Protein AF-A0A4U5NT52-F1 (afdb_monomer)

pLDDT: mean 72.64, std 22.46, range [19.77, 98.62]

Secondary structure (DSSP, 8-state):
----------------------S------------SSS-----SS---------SS-----------SS--EEEEEEEHHHHHHHHHHHHTTTEEEEEEEEEE--SSSS--EEEEEEEEE-S-S---EEEEEEE-HHHHHHHHHHHHHTT-EEEEEEEEEETTEEEEEEEEE----S---EEEEEEEHHHHHHHHHHHHHTTEEEEEEEEEE-TTS-EEEEEEEEE-SS--EEEEEES-HHHHHHHHHSS-TTSSGGGEEEEEEEEE--SSS--EEEEEEEEPPP--TTS---EE----GGGGGGHHHHHHHHHHHHHHTT-SEEEEEEE-TTT--EEEEEEEEEEEGGGTEEP-TTPBP--GGGHHHHHHHHHHHHHHTTSS--TT-BSSSTT-TTTTTTTTS---GGGGG-BHHHHHSS-BSS----HHHHHHHHHS-HHHHHHHHHHH---SS-TTTB----HHHHHHHHHHHHHHHTS-HHHHHIIIIIGGGT-------SSGGG--TTB------S-------

Sequence (528 aa):
MSSTRLSHFFSAACLLLLVTFLGSAAASWQIQHVASGGITAISPESHYAIPFPSAYHDESQFLVWRNNEDTVITVDLYRNDLYADIQKREYSGYLVKSVCAYRSLLGTNSETRYLVNYKRYSDRGKRQIVLVDLSLDELRTKSTEMTNRRIEPVDICVSAKTGEIQFSAVWHMSNDFLYHFIIELNTFDRIMQNDRRYGTENYYPDVLQMFLSSNETIMALAIWRKGFGEKYHVRYGTSLKQIEDNLTQVQILGDRSRFHVHRASAVNPRYGDRFYVIVWKDTPFTWANRDIPGFFNLPGKFQSSMPFVQREIEEVMRQEDIPSFQITVFNSSSFNPITTGVFGYANVAERYLASTNSIYRIASISKVITAMCIVRLLSNGRLQSFDQRVFGSGGILQYEYANVNMHPLLYEITVEHLLEHTSGGWGNVERLEEERREASPSDFLKFAIGRYRPVSWPGQQFYYSNIGYMILGKVIERLGGMNYELFAQREVLIPLGIYAKIGKQRKYDALWDEVRTFLSHNAICKTL

Nearest PDB structures (foldseek):
  7tpu-assembly1_A  TM=4.743E-01  e=1.233E-11  Fusarium vanettenii
  6kjq-assembly1_A  TM=7.731E-01  e=7.238E-07  Jeotgalibacillus marinus
  6kjt-assembly1_D  TM=7.814E-01  e=2.320E-06  Jeotgalibacillus marinus
  6kjr-assembly1_A  TM=7.643E-01  e=2.452E-06  Jeotgalibacillus marinus

InterPro domains:
  IPR001466 Beta-lactamase-related [PF00144] (310-498)
  IPR012338 Beta-lactamase/transpeptidase-like [G3DSA:3.40.710.10] (309-509)
  IPR012338 Beta-lactamase/transpeptidase-like [SSF56601] (309-498)
  IPR050491 Beta-lactamase AmpC-like [PTHR46825] (132-521)

Organism: Steinernema carpocapsae (NCBI:txid34508)

Mean predicted aligned error: 16.88 Å

Structure (mmCIF, N/CA/C/O backbone):
data_AF-A0A4U5NT52-F1
#
_entry.id   AF-A0A4U5NT52-F1
#
loop_
_atom_site.group_PDB
_atom_site.id
_atom_site.type_symbol
_atom_site.label_atom_id
_atom_site.label_alt_id
_atom_site.label_comp_id
_atom_site.label_asym_id
_atom_site.label_entity_id
_atom_site.label_seq_id
_atom_site.pdbx_PDB_ins_code
_atom_site.Cartn_x
_atom_site.Cartn_y
_atom_site.Cartn_z
_atom_site.occupancy
_atom_site.B_iso_or_equiv
_atom_site.auth_seq_id
_atom_site.auth_comp_id
_atom_site.auth_asym_id
_atom_site.auth_atom_id
_atom_site.pdbx_PDB_model_num
ATOM 1 N N . MET A 1 1 ? 53.038 -41.957 21.629 1.00 30.09 1 MET A N 1
ATOM 2 C CA . MET A 1 1 ? 53.746 -42.759 20.605 1.00 30.09 1 MET A CA 1
ATOM 3 C C . MET A 1 1 ? 52.859 -42.796 19.362 1.00 30.09 1 MET A C 1
ATOM 5 O O . MET A 1 1 ? 51.680 -43.036 19.554 1.00 30.09 1 MET A O 1
ATOM 9 N N . SER A 1 2 ? 53.224 -42.418 18.129 1.00 22.61 2 SER A N 1
ATOM 10 C CA . SER A 1 2 ? 54.501 -42.364 17.376 1.00 22.61 2 SER A CA 1
ATOM 11 C C . SER A 1 2 ? 54.747 -43.552 16.425 1.00 22.61 2 SER A C 1
ATOM 13 O O . SER A 1 2 ? 55.480 -44.478 16.760 1.00 22.61 2 SER A O 1
ATOM 15 N N . SER A 1 3 ? 54.184 -43.493 15.216 1.00 22.48 3 SER A N 1
ATOM 16 C CA . SER A 1 3 ? 54.881 -43.678 13.918 1.00 22.48 3 SER A CA 1
ATOM 17 C C . SER A 1 3 ? 53.844 -43.565 12.785 1.00 22.48 3 SER A C 1
ATOM 19 O O . SER A 1 3 ? 52.705 -43.964 12.989 1.00 22.48 3 SER A O 1
ATOM 21 N N . THR A 1 4 ? 54.025 -42.900 11.637 1.00 23.98 4 THR A N 1
ATOM 22 C CA . THR A 1 4 ? 55.160 -42.624 10.721 1.00 23.98 4 THR A CA 1
ATOM 23 C C . THR A 1 4 ? 55.587 -43.774 9.800 1.00 23.98 4 THR A C 1
ATOM 25 O O . THR A 1 4 ? 56.450 -44.579 10.137 1.00 23.98 4 THR A O 1
ATOM 28 N N . ARG A 1 5 ? 55.062 -43.737 8.564 1.00 23.58 5 ARG A N 1
ATOM 29 C CA . ARG A 1 5 ? 55.795 -43.738 7.273 1.00 23.58 5 ARG A CA 1
ATOM 30 C C . ARG A 1 5 ? 54.811 -43.268 6.172 1.00 23.58 5 ARG A C 1
ATOM 32 O O . ARG A 1 5 ? 53.629 -43.552 6.309 1.00 23.58 5 ARG A O 1
ATOM 39 N N . LEU A 1 6 ? 55.117 -42.397 5.198 1.00 22.94 6 LEU A N 1
ATOM 40 C CA . LEU A 1 6 ? 56.305 -42.177 4.339 1.00 22.94 6 LEU A CA 1
ATOM 41 C C . LEU A 1 6 ? 56.462 -43.288 3.266 1.00 22.94 6 LEU A C 1
ATOM 43 O O . LEU A 1 6 ? 56.399 -44.457 3.625 1.00 22.94 6 LEU A O 1
ATOM 47 N N . SER A 1 7 ? 56.684 -42.998 1.971 1.00 23.61 7 SER A N 1
ATOM 48 C CA . SER A 1 7 ? 56.882 -41.685 1.303 1.00 23.61 7 SER A CA 1
ATOM 49 C C . SER A 1 7 ? 57.022 -41.768 -0.243 1.00 23.61 7 SER A C 1
ATOM 51 O O . SER A 1 7 ? 57.099 -42.862 -0.789 1.00 23.61 7 SER A O 1
ATOM 53 N N . HIS A 1 8 ? 57.185 -40.586 -0.882 1.00 24.11 8 HIS A N 1
ATOM 54 C CA . HIS A 1 8 ? 57.876 -40.309 -2.172 1.00 24.11 8 HIS A CA 1
ATOM 55 C C . HIS A 1 8 ? 57.129 -40.616 -3.487 1.00 24.11 8 HIS A C 1
ATOM 57 O O . HIS A 1 8 ? 56.301 -41.515 -3.524 1.00 24.11 8 HIS A O 1
ATOM 63 N N . PHE A 1 9 ? 57.363 -39.925 -4.620 1.00 22.81 9 PHE A N 1
ATOM 64 C CA . PHE A 1 9 ? 58.083 -38.670 -5.005 1.00 22.81 9 PHE A CA 1
ATOM 65 C C . PHE A 1 9 ? 57.483 -38.213 -6.373 1.00 22.81 9 PHE A C 1
ATOM 67 O O . PHE A 1 9 ? 56.740 -38.996 -6.956 1.00 22.81 9 PHE A O 1
ATOM 74 N N . PHE A 1 10 ? 57.692 -37.052 -7.017 1.00 22.69 10 PHE A N 1
ATOM 75 C CA . PHE A 1 10 ? 58.427 -35.758 -6.893 1.00 22.69 10 PHE A CA 1
ATOM 76 C C . PHE A 1 10 ? 57.504 -34.696 -7.600 1.00 22.69 10 PHE A C 1
ATOM 78 O O . PHE A 1 10 ? 56.428 -35.083 -8.043 1.00 22.69 10 PHE A O 1
ATOM 85 N N . SER A 1 11 ? 57.713 -33.383 -7.800 1.00 21.98 11 SER A N 1
ATOM 86 C CA . SER A 1 11 ? 58.748 -32.328 -7.625 1.00 21.98 11 SER A CA 1
ATOM 87 C C . SER A 1 11 ? 57.968 -31.001 -7.351 1.00 21.98 11 SER A C 1
ATOM 89 O O . SER A 1 11 ? 56.777 -30.959 -7.642 1.00 21.98 11 SER A O 1
ATOM 91 N N . ALA A 1 12 ? 58.413 -29.924 -6.683 1.00 21.41 12 ALA A N 1
ATOM 92 C CA . ALA A 1 12 ? 59.555 -29.000 -6.860 1.00 21.41 12 ALA A CA 1
ATOM 93 C C . ALA A 1 12 ? 59.609 -28.296 -8.244 1.00 21.41 12 ALA A C 1
ATOM 95 O O . ALA A 1 12 ? 59.611 -28.985 -9.260 1.00 21.41 12 ALA A O 1
ATOM 96 N N . ALA A 1 13 ? 59.684 -26.959 -8.369 1.00 22.20 13 ALA A N 1
ATOM 97 C CA . ALA A 1 13 ? 59.876 -25.867 -7.385 1.00 22.20 13 ALA A CA 1
ATOM 98 C C . ALA A 1 13 ? 59.129 -24.568 -7.852 1.00 22.20 13 ALA A C 1
ATOM 100 O O . ALA A 1 13 ? 58.525 -24.598 -8.916 1.00 22.20 13 ALA A O 1
ATOM 101 N N . CYS A 1 14 ? 59.085 -23.414 -7.161 1.00 20.09 14 CYS A N 1
ATOM 102 C CA . CYS A 1 14 ? 59.887 -22.925 -6.031 1.00 20.09 14 CYS A CA 1
ATOM 103 C C . CYS A 1 14 ? 59.162 -21.873 -5.144 1.00 20.09 14 CYS A C 1
ATOM 105 O O . CYS A 1 14 ? 58.196 -21.243 -5.558 1.00 20.09 14 CYS A O 1
ATOM 107 N N . LEU A 1 15 ? 59.719 -21.711 -3.937 1.00 21.39 15 LEU A N 1
ATOM 108 C CA . LEU A 1 15 ? 59.756 -20.582 -2.980 1.00 21.39 15 LEU A CA 1
ATOM 109 C C . LEU A 1 15 ? 59.501 -19.169 -3.575 1.00 21.39 15 LEU A C 1
ATOM 111 O O . LEU A 1 15 ? 59.875 -18.932 -4.718 1.00 21.39 15 LEU A O 1
ATOM 115 N N . LEU A 1 16 ? 59.001 -18.139 -2.867 1.00 21.47 16 LEU A N 1
ATOM 116 C CA . LEU A 1 16 ? 58.633 -17.871 -1.445 1.00 21.47 16 LEU A CA 1
ATOM 117 C C . LEU A 1 16 ? 57.553 -16.726 -1.448 1.00 21.47 16 LEU A C 1
ATOM 119 O O . LEU A 1 16 ? 57.039 -16.439 -2.522 1.00 21.47 16 LEU A O 1
ATOM 123 N N . LEU A 1 17 ? 57.093 -16.008 -0.402 1.00 21.12 17 LEU A N 1
ATOM 124 C CA . LEU A 1 17 ? 57.446 -15.763 1.019 1.00 21.12 17 LEU A CA 1
ATOM 125 C C . LEU A 1 17 ? 56.148 -15.386 1.810 1.00 21.12 17 LEU A C 1
ATOM 127 O O . LEU A 1 17 ? 55.052 -15.478 1.266 1.00 21.12 17 LEU A O 1
ATOM 131 N N . LEU A 1 18 ? 56.252 -14.915 3.064 1.00 22.88 18 LEU A N 1
ATOM 132 C CA . LEU A 1 18 ? 55.194 -14.183 3.796 1.00 22.88 18 LEU A CA 1
ATOM 133 C C . LEU A 1 18 ? 55.604 -12.720 4.035 1.00 22.88 18 LEU A C 1
ATOM 135 O O . LEU A 1 18 ? 56.785 -12.475 4.261 1.00 22.88 18 LEU A O 1
ATOM 139 N N . VAL A 1 19 ? 54.632 -11.799 4.156 1.00 22.05 19 VAL A N 1
ATOM 140 C CA . VAL A 1 19 ? 54.673 -10.671 5.120 1.00 22.05 19 VAL A CA 1
ATOM 141 C C . VAL A 1 19 ? 53.263 -10.070 5.354 1.00 22.05 19 VAL A C 1
ATOM 143 O O . VAL A 1 19 ? 52.539 -9.792 4.409 1.00 22.05 19 VAL A O 1
ATOM 146 N N . THR A 1 20 ? 52.905 -9.922 6.639 1.00 22.67 20 THR A N 1
ATOM 147 C CA . THR A 1 20 ? 51.836 -9.107 7.287 1.00 22.67 20 THR A CA 1
ATOM 148 C C . THR A 1 20 ? 50.406 -8.980 6.721 1.00 22.67 20 THR A C 1
ATOM 150 O O . THR A 1 20 ? 50.170 -8.447 5.643 1.00 22.67 20 THR A O 1
ATOM 153 N N . PHE A 1 21 ? 49.430 -9.238 7.606 1.00 25.86 21 PHE A N 1
ATOM 154 C CA . PHE A 1 21 ? 48.129 -8.545 7.643 1.00 25.86 21 PHE A CA 1
ATOM 155 C C . PHE A 1 21 ? 48.306 -7.015 7.727 1.00 25.86 21 PHE A C 1
ATOM 157 O O . PHE A 1 21 ? 49.053 -6.567 8.595 1.00 25.86 21 PHE A O 1
ATOM 164 N N . LEU A 1 22 ? 47.534 -6.245 6.945 1.00 22.00 22 LEU A N 1
ATOM 165 C CA . LEU A 1 22 ? 46.765 -5.044 7.352 1.00 22.00 22 LEU A CA 1
ATOM 166 C C . LEU A 1 22 ? 46.200 -4.315 6.116 1.00 22.00 22 LEU A C 1
ATOM 168 O O . LEU A 1 22 ? 46.894 -4.171 5.117 1.00 22.00 22 LEU A O 1
ATOM 172 N N . GLY A 1 23 ? 44.976 -3.781 6.223 1.00 21.92 23 GLY A N 1
ATOM 173 C CA . GLY A 1 23 ? 44.403 -2.841 5.245 1.00 21.92 23 GLY A CA 1
ATOM 174 C C . GLY A 1 23 ? 43.226 -3.378 4.419 1.00 21.92 23 GLY A C 1
ATOM 175 O O . GLY A 1 23 ? 43.377 -4.307 3.640 1.00 21.92 23 GLY A O 1
ATOM 176 N N . SER A 1 24 ? 42.064 -2.739 4.603 1.00 23.73 24 SER A N 1
ATOM 177 C CA . SER A 1 24 ? 40.899 -2.645 3.696 1.00 23.73 24 SER A CA 1
ATOM 178 C C . SER A 1 24 ? 40.635 -3.762 2.669 1.00 23.73 24 SER A C 1
ATOM 180 O O . SER A 1 24 ? 41.343 -3.885 1.669 1.00 23.73 24 SER A O 1
ATOM 182 N N . ALA A 1 25 ? 39.468 -4.406 2.786 1.00 24.59 25 ALA A N 1
ATOM 183 C CA . ALA A 1 25 ? 38.826 -5.123 1.682 1.00 24.59 25 ALA A CA 1
ATOM 184 C C . ALA A 1 25 ? 38.327 -4.137 0.601 1.00 24.59 25 ALA A C 1
ATOM 186 O O . ALA A 1 25 ? 37.137 -3.844 0.489 1.00 24.59 25 ALA A O 1
ATOM 187 N N . ALA A 1 26 ? 39.256 -3.584 -0.179 1.00 21.80 26 ALA A N 1
ATOM 188 C CA . ALA A 1 26 ? 38.946 -2.767 -1.341 1.00 21.80 26 ALA A CA 1
ATOM 189 C C . ALA A 1 26 ? 38.448 -3.674 -2.475 1.00 21.80 26 ALA A C 1
ATOM 191 O O . ALA A 1 26 ? 39.246 -4.291 -3.180 1.00 21.80 26 ALA A O 1
ATOM 192 N N . ALA A 1 27 ? 37.127 -3.751 -2.657 1.00 23.14 27 ALA A N 1
ATOM 193 C CA . ALA A 1 27 ? 36.548 -4.317 -3.870 1.00 23.14 27 ALA A CA 1
ATOM 194 C C . ALA A 1 27 ? 37.068 -3.514 -5.076 1.00 23.14 27 ALA A C 1
ATOM 196 O O . ALA A 1 27 ? 36.793 -2.320 -5.207 1.00 23.14 27 ALA A O 1
ATOM 197 N N . SER A 1 28 ? 37.880 -4.148 -5.919 1.00 21.06 28 SER A N 1
ATOM 198 C CA . SER A 1 28 ? 38.572 -3.501 -7.031 1.00 21.06 28 SER A CA 1
ATOM 199 C C . SER A 1 28 ? 37.629 -3.301 -8.218 1.00 21.06 28 SER A C 1
ATOM 201 O O . SER A 1 28 ? 37.522 -4.145 -9.106 1.00 21.06 28 SER A O 1
ATOM 203 N N . TRP A 1 29 ? 36.950 -2.152 -8.239 1.00 26.14 29 TRP A N 1
ATOM 204 C CA . TRP A 1 29 ? 36.088 -1.712 -9.339 1.00 26.14 29 TRP A CA 1
ATOM 205 C C . TRP A 1 29 ? 36.889 -1.533 -10.641 1.00 26.14 29 TRP A C 1
ATOM 207 O O . TRP A 1 29 ? 37.386 -0.449 -10.938 1.00 26.14 29 TRP A O 1
ATOM 217 N N . GLN A 1 30 ? 37.013 -2.598 -11.435 1.00 19.77 30 GLN A N 1
ATOM 218 C CA . GLN A 1 30 ? 37.505 -2.514 -12.808 1.00 19.77 30 GLN A CA 1
ATOM 219 C C . GLN A 1 30 ? 36.340 -2.328 -13.780 1.00 19.77 30 GLN A C 1
ATOM 221 O O . GLN A 1 30 ? 35.692 -3.291 -14.188 1.00 19.77 30 GLN A O 1
ATOM 226 N N . ILE A 1 31 ? 36.141 -1.088 -14.230 1.00 23.83 31 ILE A N 1
ATOM 227 C CA . ILE A 1 31 ? 35.516 -0.840 -15.531 1.00 23.83 31 ILE A CA 1
ATOM 228 C C . ILE A 1 31 ? 36.528 -1.310 -16.584 1.00 23.83 31 ILE A C 1
ATOM 230 O O . ILE A 1 31 ? 37.488 -0.603 -16.890 1.00 23.83 31 ILE A O 1
ATOM 234 N N . GLN A 1 32 ? 36.364 -2.531 -17.094 1.00 20.30 32 GLN A N 1
ATOM 235 C CA . GLN A 1 32 ? 37.197 -3.017 -18.194 1.00 20.30 32 GLN A CA 1
ATOM 236 C C . GLN A 1 32 ? 36.861 -2.260 -19.488 1.00 20.30 32 GLN A C 1
ATOM 238 O O . GLN A 1 32 ? 35.715 -1.880 -19.729 1.00 20.30 32 GLN A O 1
ATOM 243 N N . HIS A 1 33 ? 37.883 -2.003 -20.308 1.00 20.52 33 HIS A N 1
ATOM 244 C CA . HIS A 1 33 ? 37.761 -1.215 -21.534 1.00 20.52 33 HIS A CA 1
ATOM 245 C C . HIS A 1 33 ? 36.780 -1.854 -22.532 1.00 20.52 33 HIS A C 1
ATOM 247 O O . HIS A 1 33 ? 37.092 -2.879 -23.133 1.00 20.52 33 HIS A O 1
ATOM 253 N N . VAL A 1 34 ? 35.655 -1.185 -22.803 1.00 24.33 34 VAL A N 1
ATOM 254 C CA . VAL A 1 34 ? 34.822 -1.471 -23.982 1.00 24.33 34 VAL A CA 1
ATOM 255 C C . VAL A 1 34 ? 35.356 -0.658 -25.161 1.00 24.33 34 VAL A C 1
ATOM 257 O O . VAL A 1 34 ? 35.032 0.520 -25.332 1.00 24.33 34 VAL A O 1
ATOM 260 N N . ALA A 1 35 ? 36.218 -1.277 -25.964 1.00 20.75 35 ALA A N 1
ATOM 261 C CA . ALA A 1 35 ? 36.706 -0.689 -27.205 1.00 20.75 35 ALA A CA 1
ATOM 262 C C . ALA A 1 35 ? 35.672 -0.860 -28.335 1.00 20.75 35 ALA A C 1
ATOM 264 O O . ALA A 1 35 ? 35.227 -1.963 -28.619 1.00 20.75 35 ALA A O 1
ATOM 265 N N . SER A 1 36 ? 35.325 0.244 -29.005 1.00 24.58 36 SER A N 1
ATOM 266 C CA . SER A 1 36 ? 34.826 0.271 -30.394 1.00 24.58 36 SER A CA 1
ATOM 267 C C . SER A 1 36 ? 33.714 -0.712 -30.834 1.00 24.58 36 SER A C 1
ATOM 269 O O . SER A 1 36 ? 33.780 -1.228 -31.944 1.00 24.58 36 SER A O 1
ATOM 271 N N . GLY A 1 37 ? 32.630 -0.861 -30.064 1.00 28.53 37 GLY A N 1
ATOM 272 C CA . GLY A 1 37 ? 31.359 -1.419 -30.567 1.00 28.53 37 GLY A CA 1
ATOM 273 C C . GLY A 1 37 ? 30.789 -2.554 -29.716 1.00 28.53 37 GLY A C 1
ATOM 274 O O . GLY A 1 37 ? 31.538 -3.320 -29.130 1.00 28.53 37 GLY A O 1
ATOM 275 N N . GLY A 1 38 ? 29.455 -2.641 -29.647 1.00 29.28 38 GLY A N 1
ATOM 276 C CA . GLY A 1 38 ? 28.742 -3.620 -28.816 1.00 29.28 38 GLY A CA 1
ATOM 277 C C . GLY A 1 38 ? 28.724 -3.295 -27.310 1.00 29.28 38 GLY A C 1
ATOM 278 O O . GLY A 1 38 ? 29.739 -2.944 -26.732 1.00 29.28 38 GLY A O 1
ATOM 279 N N . ILE A 1 39 ? 27.539 -3.423 -26.695 1.00 34.41 39 ILE A N 1
ATOM 280 C CA . ILE A 1 39 ? 27.258 -3.544 -25.241 1.00 34.41 39 ILE A CA 1
ATOM 281 C C . ILE A 1 39 ? 27.946 -2.522 -24.298 1.00 34.41 39 ILE A C 1
ATOM 283 O O . ILE A 1 39 ? 29.139 -2.571 -24.034 1.00 34.41 39 ILE A O 1
ATOM 287 N N . THR A 1 40 ? 27.156 -1.645 -23.661 1.00 30.23 40 THR A N 1
ATOM 288 C CA . THR A 1 40 ? 27.652 -0.626 -22.698 1.00 30.23 40 THR A CA 1
ATOM 289 C C . THR A 1 40 ? 26.929 -0.623 -21.340 1.00 30.23 40 THR A C 1
ATOM 291 O O . THR A 1 40 ? 26.901 0.393 -20.650 1.00 30.23 40 THR A O 1
ATOM 294 N N . ALA A 1 41 ? 26.355 -1.759 -20.924 1.00 31.75 41 ALA A N 1
ATOM 295 C CA . ALA A 1 41 ? 25.690 -1.899 -19.626 1.00 31.75 41 ALA A CA 1
ATOM 296 C C . ALA A 1 41 ? 25.904 -3.292 -19.008 1.00 31.75 41 ALA A C 1
ATOM 298 O O . ALA A 1 41 ? 25.519 -4.296 -19.601 1.00 31.75 41 ALA A O 1
ATOM 299 N N . ILE A 1 42 ? 26.474 -3.331 -17.800 1.00 31.17 42 ILE A N 1
ATOM 300 C CA . ILE A 1 42 ? 26.516 -4.488 -16.891 1.00 31.17 42 ILE A CA 1
ATOM 301 C C . ILE A 1 42 ? 26.301 -3.944 -15.472 1.00 31.17 42 ILE A C 1
ATOM 303 O O . ILE A 1 42 ? 26.880 -2.916 -15.119 1.00 31.17 42 ILE A O 1
ATOM 307 N N . SER A 1 43 ? 25.531 -4.637 -14.630 1.00 32.78 43 SER A N 1
ATOM 308 C CA . SER A 1 43 ? 25.686 -4.523 -13.175 1.00 32.78 43 SER A CA 1
ATOM 309 C C . SER A 1 43 ? 25.528 -5.891 -12.498 1.00 32.78 43 SER A C 1
ATOM 311 O O . SER A 1 43 ? 24.903 -6.775 -13.088 1.00 32.78 43 SER A O 1
ATOM 313 N N . PRO A 1 44 ? 26.066 -6.090 -11.277 1.00 31.12 44 PRO A N 1
ATOM 314 C CA . PRO A 1 44 ? 26.038 -7.393 -10.600 1.00 31.12 44 PRO A CA 1
ATOM 315 C C . PRO A 1 44 ? 24.630 -7.927 -10.282 1.00 31.12 44 PRO A C 1
ATOM 317 O O . PRO A 1 44 ? 24.454 -9.137 -10.153 1.00 31.12 44 PRO A O 1
ATOM 320 N N . GLU A 1 45 ? 23.644 -7.031 -10.165 1.00 33.62 45 GLU A N 1
ATOM 321 C CA . GLU A 1 45 ? 22.246 -7.346 -9.823 1.00 33.62 45 GLU A CA 1
ATOM 322 C C . GLU A 1 45 ? 21.306 -7.228 -11.045 1.00 33.62 45 GLU A C 1
ATOM 324 O O . GLU A 1 45 ? 20.268 -7.888 -11.124 1.00 33.62 45 GLU A O 1
ATOM 329 N N . SER A 1 46 ? 21.674 -6.443 -12.067 1.00 36.78 46 SER A N 1
ATOM 330 C CA . SER A 1 46 ? 20.875 -6.290 -13.291 1.00 36.78 46 SER A CA 1
ATOM 331 C C . SER A 1 46 ? 21.219 -7.357 -14.342 1.00 36.78 46 SER A C 1
ATOM 333 O O . SER A 1 46 ? 21.830 -7.082 -15.369 1.00 36.78 46 SER A O 1
ATOM 335 N N . HIS A 1 47 ? 20.786 -8.601 -14.093 1.00 39.75 47 HIS A N 1
ATOM 336 C CA . HIS A 1 47 ? 21.033 -9.786 -14.938 1.00 39.75 47 HIS A CA 1
ATOM 337 C C . HIS A 1 47 ? 20.493 -9.676 -16.390 1.00 39.75 47 HIS A C 1
ATOM 339 O O . HIS A 1 47 ? 19.469 -10.288 -16.711 1.00 39.75 47 HIS A O 1
ATOM 345 N N . TYR A 1 48 ? 21.125 -8.901 -17.270 1.00 36.59 48 TYR A N 1
ATOM 346 C CA . TYR A 1 48 ? 20.708 -8.721 -18.663 1.00 36.59 48 TYR A CA 1
ATOM 347 C C . TYR A 1 48 ? 21.915 -8.648 -19.604 1.00 36.59 48 TYR A C 1
ATOM 349 O O . TYR A 1 48 ? 22.787 -7.800 -19.438 1.00 36.59 48 TYR A O 1
ATOM 357 N N . ALA A 1 49 ? 21.901 -9.465 -20.656 1.00 36.34 49 ALA A N 1
ATOM 358 C CA . ALA A 1 49 ? 22.579 -9.142 -21.907 1.00 36.34 49 ALA A CA 1
ATOM 359 C C . ALA A 1 49 ? 21.540 -8.516 -22.851 1.00 36.34 49 ALA A C 1
ATOM 361 O O . ALA A 1 49 ? 20.499 -9.127 -23.101 1.00 36.34 49 ALA A O 1
ATOM 362 N N . ILE A 1 50 ? 21.808 -7.306 -23.351 1.00 35.84 50 ILE A N 1
ATOM 363 C CA . ILE A 1 50 ? 20.954 -6.600 -24.319 1.00 35.84 50 ILE A CA 1
ATOM 364 C C . ILE A 1 50 ? 21.793 -6.318 -25.576 1.00 35.84 50 ILE A C 1
ATOM 366 O O . ILE A 1 50 ? 22.732 -5.518 -25.500 1.00 35.84 50 ILE A O 1
ATOM 370 N N . PRO A 1 51 ? 21.499 -6.951 -26.727 1.00 35.03 51 PRO A N 1
ATOM 371 C CA . PRO A 1 51 ? 22.163 -6.628 -27.983 1.00 35.03 51 PRO A CA 1
ATOM 372 C C . PRO A 1 51 ? 21.669 -5.269 -28.496 1.00 35.03 51 PRO A C 1
ATOM 374 O O . PRO A 1 51 ? 20.472 -5.067 -28.680 1.00 35.03 51 PRO A O 1
ATOM 377 N N . PHE A 1 52 ? 22.591 -4.337 -28.752 1.00 33.06 52 PHE A N 1
ATOM 378 C CA . PHE A 1 52 ? 22.273 -3.034 -29.346 1.00 33.06 52 PHE A CA 1
ATOM 379 C C . PHE A 1 52 ? 22.601 -3.021 -30.849 1.00 33.06 52 PHE A C 1
ATOM 381 O O . PHE A 1 52 ? 23.671 -3.500 -31.228 1.00 33.06 52 PHE A O 1
ATOM 388 N N . PRO A 1 53 ? 21.742 -2.452 -31.717 1.00 33.44 53 PRO A N 1
ATOM 389 C CA . PRO A 1 53 ? 21.998 -2.393 -33.153 1.00 33.44 53 PRO A CA 1
ATOM 390 C C . PRO A 1 53 ? 23.008 -1.289 -33.514 1.00 33.44 53 PRO A C 1
ATOM 392 O O . PRO A 1 53 ? 22.629 -0.180 -33.889 1.00 33.44 53 PRO A O 1
ATOM 395 N N . SER A 1 54 ? 24.306 -1.595 -33.461 1.00 33.47 54 SER A N 1
ATOM 396 C CA . SER A 1 54 ? 25.330 -0.849 -34.208 1.00 33.47 54 SER A CA 1
ATOM 397 C C . SER A 1 54 ? 25.533 -1.496 -35.579 1.00 33.47 54 SER A C 1
ATOM 399 O O . SER A 1 54 ? 25.879 -2.668 -35.661 1.00 33.47 54 SER A O 1
ATOM 401 N N . ALA A 1 55 ? 25.325 -0.741 -36.661 1.00 36.19 55 ALA A N 1
ATOM 402 C CA . ALA A 1 55 ? 25.299 -1.278 -38.028 1.00 36.19 55 ALA A CA 1
ATOM 403 C C . ALA A 1 55 ? 26.667 -1.722 -38.599 1.00 36.19 55 ALA A C 1
ATOM 405 O O . ALA A 1 55 ? 26.713 -2.205 -39.728 1.00 36.19 55 ALA A O 1
ATOM 406 N N . TYR A 1 56 ? 27.761 -1.542 -37.852 1.00 33.44 56 TYR A N 1
ATOM 407 C CA . TYR A 1 56 ? 29.128 -1.880 -38.251 1.00 33.44 56 TYR A CA 1
ATOM 408 C C . TYR A 1 56 ? 29.951 -2.376 -37.052 1.00 33.44 56 TYR A C 1
ATOM 410 O O . TYR A 1 56 ? 29.747 -1.906 -35.930 1.00 33.44 56 TYR A O 1
ATOM 418 N N . HIS A 1 57 ? 30.931 -3.234 -37.359 1.00 30.27 57 HIS A N 1
ATOM 419 C CA . HIS A 1 57 ? 31.903 -3.900 -36.474 1.00 30.27 57 HIS A CA 1
ATOM 420 C C . HIS A 1 57 ? 31.405 -5.154 -35.731 1.00 30.27 57 HIS A C 1
ATOM 422 O O . HIS A 1 57 ? 30.223 -5.487 -35.768 1.00 30.27 57 HIS A O 1
ATOM 428 N N . ASP A 1 58 ? 32.371 -5.924 -35.226 1.00 33.25 58 ASP A N 1
ATOM 429 C CA . ASP A 1 58 ? 32.422 -7.388 -35.375 1.00 33.25 58 ASP A CA 1
ATOM 430 C C . ASP A 1 58 ? 32.404 -8.158 -34.034 1.00 33.25 58 ASP A C 1
ATOM 432 O O . ASP A 1 58 ? 32.447 -7.554 -32.965 1.00 33.25 58 ASP A O 1
ATOM 436 N N . GLU A 1 59 ? 32.360 -9.492 -34.107 1.00 29.03 59 GLU A N 1
ATOM 437 C CA . GLU A 1 59 ? 32.486 -10.456 -32.994 1.00 29.03 59 GLU A CA 1
ATOM 438 C C . GLU A 1 59 ? 31.547 -10.276 -31.777 1.00 29.03 59 GLU A C 1
ATOM 440 O O . GLU A 1 59 ? 31.944 -9.880 -30.679 1.00 29.03 59 GLU A O 1
ATOM 445 N N . SER A 1 60 ? 30.296 -10.735 -31.901 1.00 29.58 60 SER A N 1
ATOM 446 C CA . SER A 1 60 ? 29.411 -10.937 -30.742 1.00 29.58 60 SER A CA 1
ATOM 447 C C . SER A 1 60 ? 29.723 -12.245 -29.986 1.00 29.58 60 SER A C 1
ATOM 449 O O . SER A 1 60 ? 29.009 -13.241 -30.135 1.00 29.58 60 SER A O 1
ATOM 451 N N . GLN A 1 61 ? 30.777 -12.259 -29.165 1.00 26.83 61 GLN A N 1
ATOM 452 C CA . GLN A 1 61 ? 31.021 -13.347 -28.204 1.00 26.83 61 GLN A CA 1
ATOM 453 C C . GLN A 1 61 ? 30.165 -13.150 -26.934 1.00 26.83 61 GLN A C 1
ATOM 455 O O . GLN A 1 61 ? 30.195 -12.086 -26.318 1.00 26.83 61 GLN A O 1
ATOM 460 N N . PHE A 1 62 ? 29.397 -14.167 -26.522 1.00 33.72 62 PHE A N 1
ATOM 461 C CA . PHE A 1 62 ? 28.454 -14.065 -25.395 1.00 33.72 62 PHE A CA 1
ATOM 462 C C . PHE A 1 62 ? 28.957 -14.779 -24.128 1.00 33.72 62 PHE A C 1
ATOM 464 O O . PHE A 1 62 ? 29.255 -15.973 -24.145 1.00 33.72 62 PHE A O 1
ATOM 471 N N . LEU A 1 63 ? 28.997 -14.054 -23.004 1.00 29.41 63 LEU A N 1
ATOM 472 C CA . LEU A 1 63 ? 29.405 -14.569 -21.691 1.00 29.41 63 LEU A CA 1
ATOM 473 C C . LEU A 1 63 ? 28.227 -15.177 -20.915 1.00 29.41 63 LEU A C 1
ATOM 475 O O . LEU A 1 63 ? 27.230 -14.503 -20.657 1.00 29.41 63 LEU A O 1
ATOM 479 N N . VAL A 1 64 ? 28.385 -16.419 -20.451 1.00 30.00 64 VAL A N 1
ATOM 480 C CA . VAL A 1 64 ? 27.459 -17.058 -19.500 1.00 30.00 64 VAL A CA 1
ATOM 481 C C . VAL A 1 64 ? 27.858 -16.686 -18.072 1.00 30.00 64 VAL A C 1
ATOM 483 O O . VAL A 1 64 ? 28.926 -17.077 -17.605 1.00 30.00 64 VAL A O 1
ATOM 486 N N . TRP A 1 65 ? 26.980 -15.981 -17.357 1.00 35.66 65 TRP A N 1
ATOM 487 C CA . TRP A 1 65 ? 27.176 -15.633 -15.946 1.00 35.66 65 TRP A CA 1
ATOM 488 C C . TRP A 1 65 ? 26.319 -16.496 -15.016 1.00 35.66 65 TRP A C 1
ATOM 490 O O . TRP A 1 65 ? 25.113 -16.638 -15.211 1.00 35.66 65 TRP A O 1
ATOM 500 N N . ARG A 1 66 ? 26.941 -17.013 -13.952 1.00 30.34 66 ARG A N 1
ATOM 501 C CA . ARG A 1 66 ? 26.263 -17.496 -12.741 1.00 30.34 66 ARG A CA 1
ATOM 502 C C . ARG A 1 66 ? 26.511 -16.499 -11.613 1.00 30.34 66 ARG A C 1
ATOM 504 O O . ARG A 1 66 ? 27.642 -16.054 -11.440 1.00 30.34 66 ARG A O 1
ATOM 511 N N . ASN A 1 67 ? 25.483 -16.224 -10.819 1.00 34.84 67 ASN A N 1
ATOM 512 C CA . ASN A 1 67 ? 25.632 -15.712 -9.457 1.00 34.84 67 ASN A CA 1
ATOM 513 C C . ASN A 1 67 ? 24.955 -16.715 -8.501 1.00 34.84 67 ASN A C 1
ATOM 515 O O . ASN A 1 67 ? 24.106 -17.492 -8.936 1.00 34.84 67 ASN A O 1
ATOM 519 N N . ASN A 1 68 ? 25.387 -16.776 -7.242 1.00 37.28 68 ASN A N 1
ATOM 520 C CA . ASN A 1 68 ? 25.426 -18.042 -6.493 1.00 37.28 68 ASN A CA 1
ATOM 521 C C . ASN A 1 68 ? 24.078 -18.663 -6.077 1.00 37.28 68 ASN A C 1
ATOM 523 O O . ASN A 1 68 ? 24.074 -19.827 -5.686 1.00 37.28 68 ASN A O 1
ATOM 527 N N . GLU A 1 69 ? 22.954 -17.952 -6.196 1.00 42.34 69 GLU A N 1
ATOM 528 C CA . GLU A 1 69 ? 21.625 -18.471 -5.818 1.00 42.34 69 GLU A CA 1
ATOM 529 C C . GLU A 1 69 ? 20.596 -18.428 -6.967 1.00 42.34 69 GLU A C 1
ATOM 531 O O . GLU A 1 69 ? 19.642 -19.206 -6.974 1.00 42.34 69 GLU A O 1
ATOM 536 N N . ASP A 1 70 ? 20.821 -17.606 -8.000 1.00 49.31 70 ASP A N 1
ATOM 537 C CA . ASP A 1 70 ? 19.885 -17.395 -9.111 1.00 49.31 70 ASP A CA 1
ATOM 538 C C . ASP A 1 70 ? 20.388 -18.046 -10.412 1.00 49.31 70 ASP A C 1
ATOM 540 O O . ASP A 1 70 ? 21.299 -17.554 -11.085 1.00 49.31 70 ASP A O 1
ATOM 544 N N . THR A 1 71 ? 19.773 -19.166 -10.810 1.00 57.69 71 THR A N 1
ATOM 545 C CA . THR A 1 71 ? 20.081 -19.812 -12.099 1.00 57.69 71 THR A CA 1
ATOM 546 C C . THR A 1 71 ? 19.334 -19.115 -13.235 1.00 57.69 71 THR A C 1
ATOM 548 O O . THR A 1 71 ? 18.205 -19.479 -13.574 1.00 57.69 71 THR A O 1
ATOM 551 N N . VAL A 1 72 ? 19.992 -18.124 -13.837 1.00 63.56 72 VAL A N 1
ATOM 552 C CA . VAL A 1 72 ? 19.595 -17.553 -15.130 1.00 63.56 72 VAL A CA 1
ATOM 553 C C . VAL A 1 72 ? 20.088 -18.460 -16.263 1.00 63.56 72 VAL A C 1
ATOM 555 O O . VAL A 1 72 ? 21.198 -18.991 -16.199 1.00 63.56 72 VAL A O 1
ATOM 558 N N . ILE A 1 73 ? 19.277 -18.646 -17.307 1.00 71.56 73 ILE A N 1
ATOM 559 C CA . ILE A 1 73 ? 19.687 -19.320 -18.548 1.00 71.56 73 ILE A CA 1
ATOM 560 C C . ILE A 1 73 ? 19.435 -18.383 -19.726 1.00 71.56 73 ILE A C 1
ATOM 562 O O . ILE A 1 73 ? 18.298 -17.973 -19.947 1.00 71.56 73 ILE A O 1
ATOM 566 N N . THR A 1 74 ? 20.475 -18.086 -20.499 1.00 74.81 74 THR A N 1
ATOM 567 C CA . THR A 1 74 ? 20.377 -17.331 -21.755 1.00 74.81 74 THR A CA 1
ATOM 568 C C . THR A 1 74 ? 20.330 -18.296 -22.940 1.00 74.81 74 THR A C 1
ATOM 570 O O . THR A 1 74 ? 21.045 -19.299 -22.951 1.00 74.81 74 THR A O 1
ATOM 573 N N . VAL A 1 75 ? 19.485 -18.008 -23.930 1.00 75.81 75 VAL A N 1
ATOM 574 C CA . VAL A 1 75 ? 19.315 -18.802 -25.156 1.00 75.81 75 VAL A CA 1
ATOM 575 C C . VAL A 1 75 ? 19.168 -17.857 -26.345 1.00 75.81 75 VAL A C 1
ATOM 577 O O . VAL A 1 75 ? 18.522 -16.820 -26.229 1.00 75.81 75 VAL A O 1
ATOM 580 N N . ASP A 1 76 ? 19.746 -18.222 -27.482 1.00 79.88 76 ASP A N 1
ATOM 581 C CA . ASP A 1 76 ? 19.588 -17.532 -28.763 1.00 79.88 76 ASP A CA 1
ATOM 582 C C . ASP A 1 76 ? 18.779 -18.434 -29.712 1.00 79.88 76 ASP A C 1
ATOM 584 O O . ASP A 1 76 ? 19.118 -19.606 -29.896 1.00 79.88 76 ASP A O 1
ATOM 588 N N . LEU A 1 77 ? 17.666 -17.914 -30.238 1.00 81.81 77 LEU A N 1
ATOM 589 C CA . LEU A 1 77 ? 16.612 -18.686 -30.905 1.00 81.81 77 LEU A CA 1
ATOM 590 C C . LEU A 1 77 ? 16.144 -18.024 -32.207 1.00 81.81 77 LEU A C 1
ATOM 592 O O . LEU A 1 77 ? 16.015 -16.800 -32.292 1.00 81.81 77 LEU A O 1
ATOM 596 N N . TYR A 1 78 ? 15.779 -18.839 -33.199 1.00 85.69 78 TYR A N 1
ATOM 597 C CA . TYR A 1 78 ? 14.981 -18.368 -34.332 1.00 85.69 78 TYR A CA 1
ATOM 598 C C . TYR A 1 78 ? 13.522 -18.143 -33.921 1.00 85.69 78 TYR A C 1
ATOM 600 O O . TYR A 1 78 ? 13.022 -18.720 -32.952 1.00 85.69 78 TYR A O 1
ATOM 608 N N . ARG A 1 79 ? 12.796 -17.346 -34.715 1.00 86.62 79 ARG A N 1
ATOM 609 C CA . ARG A 1 79 ? 11.376 -17.039 -34.476 1.00 86.62 79 ARG A CA 1
ATOM 610 C C . ARG A 1 79 ? 10.491 -18.283 -34.333 1.00 86.62 79 ARG A C 1
ATOM 612 O O . ARG A 1 79 ? 9.563 -18.274 -33.528 1.00 86.62 79 ARG A O 1
ATOM 619 N N . ASN A 1 80 ? 10.790 -19.327 -35.104 1.00 89.69 80 ASN A N 1
ATOM 620 C CA . ASN A 1 80 ? 10.009 -20.563 -35.152 1.00 89.69 80 ASN A CA 1
ATOM 621 C C . ASN A 1 80 ? 10.204 -21.423 -33.890 1.00 89.69 80 ASN A C 1
ATOM 623 O O . ASN A 1 80 ? 9.251 -22.038 -33.418 1.00 89.69 80 ASN A O 1
ATOM 627 N N . ASP A 1 81 ? 11.410 -21.418 -33.316 1.00 90.75 81 ASP A N 1
ATOM 628 C CA . ASP A 1 81 ? 11.754 -22.206 -32.124 1.00 90.75 81 ASP A CA 1
ATOM 629 C C . ASP A 1 81 ? 11.355 -21.501 -30.817 1.00 90.75 81 ASP A C 1
ATOM 631 O O . ASP A 1 81 ? 11.127 -22.157 -29.798 1.00 90.75 81 ASP A O 1
ATOM 635 N N . LEU A 1 82 ? 11.249 -20.165 -30.854 1.00 89.75 82 LEU A N 1
ATOM 636 C CA . LEU A 1 82 ? 11.051 -19.286 -29.699 1.00 89.75 82 LEU A CA 1
ATOM 637 C C . LEU A 1 82 ? 9.969 -19.783 -28.728 1.00 89.75 82 LEU A C 1
ATOM 639 O O . LEU A 1 82 ? 10.254 -20.028 -27.558 1.00 89.75 82 LEU A O 1
ATOM 643 N N . TYR A 1 83 ? 8.730 -19.965 -29.196 1.00 94.56 83 TYR A N 1
ATOM 644 C CA . TYR A 1 83 ? 7.634 -20.370 -28.307 1.00 94.56 83 TYR A CA 1
ATOM 645 C C . TYR A 1 83 ? 7.734 -21.830 -27.841 1.00 94.56 83 TYR A C 1
ATOM 647 O O . TYR A 1 83 ? 7.271 -22.141 -26.744 1.00 94.56 83 TYR A O 1
ATOM 655 N N . ALA A 1 84 ? 8.374 -22.712 -28.616 1.00 92.44 84 ALA A N 1
ATOM 656 C CA . ALA A 1 84 ? 8.575 -24.106 -28.226 1.00 92.44 84 ALA A CA 1
ATOM 657 C C . ALA A 1 84 ? 9.603 -24.234 -27.086 1.00 92.44 84 ALA A C 1
ATOM 659 O O . ALA A 1 84 ? 9.373 -24.974 -26.127 1.00 92.44 84 ALA A O 1
ATOM 660 N N . ASP A 1 85 ? 10.706 -23.479 -27.143 1.00 91.06 85 ASP A N 1
ATOM 661 C CA . ASP A 1 85 ? 11.698 -23.431 -26.060 1.00 91.06 85 ASP A CA 1
ATOM 662 C C . ASP A 1 85 ? 11.144 -22.725 -24.806 1.00 91.06 85 ASP A C 1
ATOM 664 O O . ASP A 1 85 ? 11.351 -23.226 -23.697 1.00 91.06 85 ASP A O 1
ATOM 668 N N . ILE A 1 86 ? 10.347 -21.656 -24.970 1.00 91.50 86 ILE A N 1
ATOM 669 C CA . ILE A 1 86 ? 9.627 -21.001 -23.861 1.00 91.50 86 ILE A CA 1
ATOM 670 C C . ILE A 1 86 ? 8.708 -22.001 -23.146 1.00 91.50 86 ILE A C 1
ATOM 672 O O . ILE A 1 86 ? 8.838 -22.194 -21.936 1.00 91.50 86 ILE A O 1
ATOM 676 N N . GLN A 1 87 ? 7.824 -22.688 -23.879 1.00 90.69 87 GLN A N 1
ATOM 677 C CA . GLN A 1 87 ? 6.872 -23.640 -23.297 1.00 90.69 87 GLN A CA 1
ATOM 678 C C . GLN A 1 87 ? 7.589 -24.808 -22.594 1.00 90.69 87 GLN A C 1
ATOM 680 O O . GLN A 1 87 ? 7.239 -25.185 -21.473 1.00 90.69 87 GLN A O 1
ATOM 685 N N . LYS A 1 88 ? 8.641 -25.355 -23.217 1.00 88.44 88 LYS A N 1
ATOM 686 C CA . LYS A 1 88 ? 9.493 -26.420 -22.657 1.00 88.44 88 LYS A CA 1
ATOM 687 C C . LYS A 1 88 ? 10.153 -26.014 -21.330 1.00 88.44 88 LYS A C 1
ATOM 689 O O . LYS A 1 88 ? 10.322 -26.852 -20.437 1.00 88.44 88 LYS A O 1
ATOM 694 N N . ARG A 1 89 ? 10.527 -24.741 -21.186 1.00 87.75 89 ARG A N 1
ATOM 695 C CA . ARG A 1 89 ? 11.148 -24.191 -19.970 1.00 87.75 89 ARG A CA 1
ATOM 696 C C . ARG A 1 89 ? 10.134 -23.829 -18.894 1.00 87.75 89 ARG A C 1
ATOM 698 O O . ARG A 1 89 ? 10.410 -24.097 -17.726 1.00 87.75 89 ARG A O 1
ATOM 705 N N . GLU A 1 90 ? 8.948 -23.364 -19.270 1.00 87.75 90 GLU A N 1
ATOM 706 C CA . GLU A 1 90 ? 7.838 -23.130 -18.337 1.00 87.75 90 GLU A CA 1
ATOM 707 C C . GLU A 1 90 ? 7.424 -24.436 -17.636 1.00 87.75 90 GLU A C 1
ATOM 709 O O . GLU A 1 90 ? 7.375 -24.480 -16.406 1.00 87.75 90 GLU A O 1
ATOM 714 N N . TYR A 1 91 ? 7.323 -25.555 -18.372 1.00 83.69 91 TYR A N 1
ATOM 715 C CA . TYR A 1 91 ? 7.163 -26.900 -17.784 1.00 83.69 91 TYR A CA 1
ATOM 716 C C . TYR A 1 91 ? 8.287 -27.306 -16.809 1.00 83.69 91 TYR A C 1
ATOM 718 O O . TYR A 1 91 ? 8.079 -28.159 -15.946 1.00 83.69 91 TYR A O 1
ATOM 726 N N . SER A 1 92 ? 9.473 -26.703 -16.926 1.00 81.38 92 SER A N 1
ATOM 727 C CA . SER A 1 92 ? 10.635 -26.944 -16.057 1.00 81.38 92 SER A CA 1
ATOM 728 C C . SER A 1 92 ? 10.737 -25.959 -14.875 1.00 81.38 92 SER A C 1
ATOM 730 O O . SER A 1 92 ? 11.704 -26.021 -14.109 1.00 81.38 92 SER A O 1
ATOM 732 N N . GLY A 1 93 ? 9.765 -25.051 -14.709 1.00 82.81 93 GLY A N 1
ATOM 733 C CA . GLY A 1 93 ? 9.752 -24.016 -13.665 1.00 82.81 93 GLY A CA 1
ATOM 734 C C . GLY A 1 93 ? 10.598 -22.776 -13.981 1.00 82.81 93 GLY A C 1
ATOM 735 O O . GLY A 1 93 ? 11.043 -22.090 -13.060 1.00 82.81 93 GLY A O 1
ATOM 736 N N . TYR A 1 94 ? 10.863 -22.507 -15.263 1.00 85.75 94 TYR A N 1
ATOM 737 C CA . TYR A 1 94 ? 11.591 -21.327 -15.737 1.00 85.75 94 TYR A CA 1
ATOM 738 C C . TYR A 1 94 ? 10.665 -20.397 -16.524 1.00 85.75 94 TYR A C 1
ATOM 740 O O . TYR A 1 94 ? 10.075 -20.811 -17.519 1.00 85.75 94 TYR A O 1
ATOM 748 N N . LEU A 1 95 ? 10.599 -19.128 -16.121 1.00 88.38 95 LEU A N 1
ATOM 749 C CA . LEU A 1 95 ? 9.880 -18.080 -16.849 1.00 88.38 95 LEU A CA 1
ATOM 750 C C . LEU A 1 95 ? 10.872 -17.167 -17.575 1.00 88.38 95 LEU A C 1
ATOM 752 O O . LEU A 1 95 ? 12.007 -16.975 -17.126 1.00 88.38 95 LEU A O 1
ATOM 756 N N . VAL A 1 96 ? 10.440 -16.590 -18.692 1.00 88.00 96 VAL A N 1
ATOM 757 C CA . VAL A 1 96 ? 11.166 -15.540 -19.408 1.00 88.00 96 VAL A CA 1
ATOM 758 C C . VAL A 1 96 ? 11.264 -14.308 -18.510 1.00 88.00 96 VAL A C 1
ATOM 760 O O . VAL A 1 96 ? 10.290 -13.896 -17.883 1.00 88.00 96 VAL A O 1
ATOM 763 N N . LYS A 1 97 ? 12.458 -13.726 -18.463 1.00 83.69 97 LYS A N 1
ATOM 764 C CA . LYS A 1 97 ? 12.828 -12.531 -17.701 1.00 83.69 97 LYS A CA 1
ATOM 765 C C . LYS A 1 97 ? 13.245 -11.375 -18.620 1.00 83.69 97 LYS A C 1
ATOM 767 O O . LYS A 1 97 ? 13.086 -10.222 -18.244 1.00 83.69 97 LYS A O 1
ATOM 772 N N . SER A 1 98 ? 13.722 -11.674 -19.830 1.00 83.75 98 SER A N 1
ATOM 773 C CA . SER A 1 98 ? 13.679 -10.758 -20.979 1.00 83.75 98 SER A CA 1
ATOM 774 C C . SER A 1 98 ? 13.705 -11.528 -22.298 1.00 83.75 98 SER A C 1
ATOM 776 O O . SER A 1 98 ? 14.203 -12.655 -22.356 1.00 83.75 98 SER A O 1
ATOM 778 N N . VAL A 1 99 ? 13.202 -10.905 -23.363 1.00 83.19 99 VAL A N 1
ATOM 779 C CA . VAL A 1 99 ? 13.432 -11.329 -24.749 1.00 83.19 99 VAL A CA 1
ATOM 780 C C . VAL A 1 99 ? 13.709 -10.098 -25.607 1.00 83.19 99 VAL A C 1
ATOM 782 O O . VAL A 1 99 ? 12.927 -9.152 -25.595 1.00 83.19 99 VAL A O 1
ATOM 785 N N . CYS A 1 100 ? 14.810 -10.117 -26.356 1.00 81.44 100 CYS A N 1
ATOM 786 C CA . CYS A 1 100 ? 15.213 -9.047 -27.268 1.00 81.44 100 CYS A CA 1
ATOM 787 C C . CYS A 1 100 ? 15.443 -9.610 -28.672 1.00 81.44 100 CYS A C 1
ATOM 789 O O . CYS A 1 100 ? 16.231 -10.541 -28.845 1.00 81.44 100 CYS A O 1
ATOM 791 N N . ALA A 1 101 ? 14.790 -9.027 -29.679 1.00 79.12 101 ALA A N 1
ATOM 792 C CA . ALA A 1 101 ? 15.046 -9.355 -31.077 1.00 79.12 101 ALA A CA 1
ATOM 793 C C . ALA A 1 101 ? 16.280 -8.601 -31.602 1.00 79.12 101 ALA A C 1
ATOM 795 O O . ALA A 1 101 ? 16.453 -7.412 -31.331 1.00 79.12 101 ALA A O 1
ATOM 796 N N . TYR A 1 102 ? 17.119 -9.270 -32.390 1.00 73.94 102 TYR A N 1
ATOM 797 C CA . TYR A 1 102 ? 18.266 -8.671 -33.072 1.00 73.94 102 TYR A CA 1
ATOM 798 C C . TYR A 1 102 ? 18.440 -9.247 -34.483 1.00 73.94 102 TYR A C 1
ATOM 800 O O . TYR A 1 102 ? 17.858 -10.273 -34.838 1.00 73.94 102 TYR A O 1
ATOM 808 N N . ARG A 1 103 ? 19.226 -8.565 -35.319 1.00 69.94 103 ARG A N 1
ATOM 809 C CA . ARG A 1 103 ? 19.534 -8.995 -36.689 1.00 69.94 103 ARG A CA 1
ATOM 810 C C . ARG A 1 103 ? 20.882 -9.711 -36.701 1.00 69.94 103 ARG A C 1
ATOM 812 O O . ARG A 1 103 ? 21.887 -9.110 -36.333 1.00 69.94 103 ARG A O 1
ATOM 819 N N . SER A 1 104 ? 20.907 -10.963 -37.147 1.00 66.06 104 SER A N 1
ATOM 820 C CA . SER A 1 104 ? 22.158 -11.658 -37.446 1.00 66.06 104 SER A CA 1
ATOM 821 C C . SER A 1 104 ? 22.837 -11.011 -38.654 1.00 66.06 104 SER A C 1
ATOM 823 O O . SER A 1 104 ? 22.191 -10.771 -39.678 1.00 66.06 104 SER A O 1
ATOM 825 N N . LEU A 1 105 ? 24.142 -10.766 -38.534 1.00 63.28 105 LEU A N 1
ATOM 826 C CA . LEU A 1 105 ? 25.034 -10.454 -39.658 1.00 63.28 105 LEU A CA 1
ATOM 827 C C . LEU A 1 105 ? 25.819 -11.694 -40.130 1.00 63.28 105 LEU A C 1
ATOM 829 O O . LEU A 1 105 ? 26.550 -11.627 -41.113 1.00 63.28 105 LEU A O 1
ATOM 833 N N . LEU A 1 106 ? 25.653 -12.834 -39.448 1.00 53.09 106 LEU A N 1
ATOM 834 C CA . LEU A 1 106 ? 26.240 -14.116 -39.828 1.00 53.09 106 LEU A CA 1
ATOM 835 C C . LEU A 1 106 ? 25.330 -14.802 -40.856 1.00 53.09 106 LEU A C 1
ATOM 837 O O . LEU A 1 106 ? 24.232 -15.238 -40.505 1.00 53.09 106 LEU A O 1
ATOM 841 N N . GLY A 1 107 ? 25.802 -14.906 -42.102 1.00 51.78 107 GLY A N 1
ATOM 842 C CA . GLY A 1 107 ? 25.113 -15.575 -43.212 1.00 51.78 107 GLY A CA 1
ATOM 843 C C . GLY A 1 107 ? 24.820 -14.657 -44.405 1.00 51.78 107 GLY A C 1
ATOM 844 O O . GLY A 1 107 ? 24.883 -13.436 -44.307 1.00 51.78 107 GLY A O 1
ATOM 845 N N . THR A 1 108 ? 24.494 -15.251 -45.558 1.00 48.31 108 THR A N 1
ATOM 846 C CA . THR A 1 108 ? 24.133 -14.510 -46.785 1.00 48.31 108 THR A CA 1
ATOM 847 C C . THR A 1 108 ? 22.739 -13.880 -46.723 1.00 48.31 108 THR A C 1
ATOM 849 O O . THR A 1 108 ? 22.488 -12.889 -47.405 1.00 48.31 108 THR A O 1
ATOM 852 N N . ASN A 1 109 ? 21.855 -14.417 -45.877 1.00 56.69 109 ASN A N 1
ATOM 853 C CA . ASN A 1 109 ? 20.564 -13.832 -45.531 1.00 56.69 109 ASN A CA 1
ATOM 854 C C . ASN A 1 109 ? 20.640 -13.270 -44.106 1.00 56.69 109 ASN A C 1
ATOM 856 O O . ASN A 1 109 ? 21.008 -13.980 -43.173 1.00 56.69 109 ASN A O 1
ATOM 860 N N . SER A 1 110 ? 20.264 -12.004 -43.915 1.00 63.56 110 SER A N 1
ATOM 861 C CA . SER A 1 110 ? 20.259 -11.388 -42.585 1.00 63.56 110 SER A CA 1
ATOM 862 C C . SER A 1 110 ? 18.964 -11.719 -41.835 1.00 63.56 110 SER A C 1
ATOM 864 O O . SER A 1 110 ? 17.925 -11.103 -42.089 1.00 63.56 110 SER A O 1
ATOM 866 N N . GLU A 1 111 ? 19.014 -12.676 -40.917 1.00 73.81 111 GLU A N 1
ATOM 867 C CA . GLU A 1 111 ? 17.827 -13.204 -40.233 1.00 73.81 111 GLU A CA 1
ATOM 868 C C . GLU A 1 111 ? 17.600 -12.565 -38.852 1.00 73.81 111 GLU A C 1
ATOM 870 O O . GLU A 1 111 ? 18.540 -12.130 -38.183 1.00 73.81 111 GLU A O 1
ATOM 875 N N . THR A 1 112 ? 16.338 -12.484 -38.414 1.00 77.25 112 THR A N 1
ATOM 876 C CA . THR A 1 112 ? 15.986 -12.013 -37.064 1.00 77.25 112 THR A CA 1
ATOM 877 C C . THR A 1 112 ? 16.058 -13.163 -36.064 1.00 77.25 112 THR A C 1
ATOM 879 O O . THR A 1 112 ? 15.396 -14.188 -36.238 1.00 77.25 112 THR A O 1
ATOM 882 N N . ARG A 1 113 ? 16.838 -12.965 -35.001 1.00 80.12 113 ARG A N 1
ATOM 883 C CA . ARG A 1 113 ? 17.032 -13.898 -33.886 1.00 80.12 113 ARG A CA 1
ATOM 884 C C . ARG A 1 113 ? 16.578 -13.254 -32.579 1.00 80.12 113 ARG A C 1
ATOM 886 O O . ARG A 1 113 ? 16.461 -12.031 -32.500 1.00 80.12 113 ARG A O 1
ATOM 893 N N . TYR A 1 114 ? 16.312 -14.067 -31.563 1.00 81.69 114 TYR A N 1
ATOM 894 C CA . TYR A 1 114 ? 15.766 -13.629 -30.280 1.00 81.69 114 TYR A CA 1
ATOM 895 C C . TYR A 1 114 ? 16.662 -14.140 -29.158 1.00 81.69 114 TYR A C 1
ATOM 897 O O . TYR A 1 114 ? 16.768 -15.347 -28.944 1.00 81.69 114 TYR A O 1
ATOM 905 N N . LEU A 1 115 ? 17.288 -13.211 -28.435 1.00 80.69 115 LEU A N 1
ATOM 906 C CA . LEU A 1 115 ? 18.031 -13.514 -27.220 1.00 80.69 115 LEU A CA 1
ATOM 907 C C . LEU A 1 115 ? 17.044 -13.530 -26.049 1.00 80.69 115 LEU A C 1
ATOM 909 O O . LEU A 1 115 ?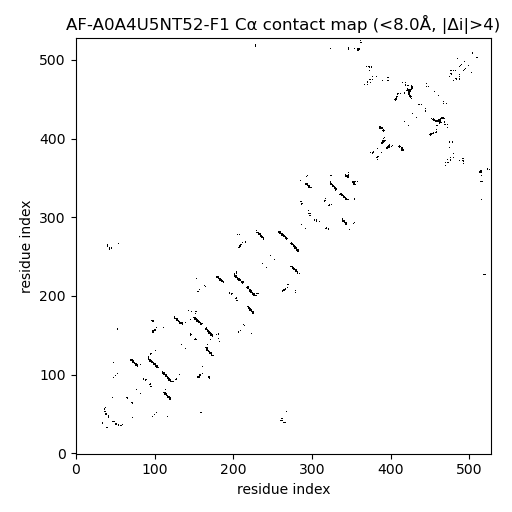 16.431 -12.504 -25.742 1.00 80.69 115 LEU A O 1
ATOM 913 N N . VAL A 1 116 ? 16.875 -14.688 -25.416 1.00 80.38 116 VAL A N 1
ATOM 914 C CA . VAL A 1 116 ? 15.920 -14.919 -24.326 1.00 80.38 116 VAL A CA 1
ATOM 915 C C . VAL A 1 116 ? 16.673 -15.248 -23.046 1.00 80.38 116 VAL A C 1
ATOM 917 O O . VAL A 1 116 ? 17.494 -16.164 -23.019 1.00 80.38 116 VAL A O 1
ATOM 920 N N . ASN A 1 117 ? 16.375 -14.526 -21.969 1.00 81.38 117 ASN A N 1
ATOM 921 C CA . ASN A 1 117 ? 16.888 -14.813 -20.633 1.00 81.38 117 ASN A CA 1
ATOM 922 C C . ASN A 1 117 ? 15.759 -15.394 -19.782 1.00 81.38 117 ASN A C 1
ATOM 924 O O . ASN A 1 117 ? 14.707 -14.773 -19.647 1.00 81.38 117 ASN A O 1
ATOM 928 N N . TYR A 1 118 ? 15.987 -16.556 -19.180 1.00 81.94 118 TYR A N 1
ATOM 929 C CA . TYR A 1 118 ? 15.045 -17.252 -18.307 1.00 81.94 118 TYR A CA 1
ATOM 930 C C . TYR A 1 118 ? 15.530 -17.226 -16.858 1.00 81.94 118 TYR A C 1
ATOM 932 O O . TYR A 1 118 ? 16.716 -17.441 -16.619 1.00 81.94 118 TYR A O 1
ATOM 940 N N . LYS A 1 119 ? 14.622 -17.056 -15.893 1.00 82.56 119 LYS A N 1
ATOM 941 C CA . LYS A 1 119 ? 14.881 -17.246 -14.454 1.00 82.56 119 LYS A CA 1
ATOM 942 C C . LYS A 1 119 ? 13.996 -18.372 -13.913 1.00 82.56 119 LYS A C 1
ATOM 944 O O . LYS A 1 119 ? 12.849 -18.524 -14.335 1.00 82.56 119 LYS A O 1
ATOM 949 N N . ARG A 1 120 ? 14.529 -19.169 -12.984 1.00 81.12 120 ARG A N 1
ATOM 950 C CA . ARG A 1 120 ? 13.763 -20.195 -12.264 1.00 81.12 120 ARG A CA 1
ATOM 951 C C . ARG A 1 120 ? 12.929 -19.562 -11.149 1.00 81.12 120 ARG A C 1
ATOM 953 O O . ARG A 1 120 ? 13.434 -18.710 -10.424 1.00 81.12 120 ARG A O 1
ATOM 960 N N . TYR A 1 121 ? 11.691 -20.016 -10.978 1.00 71.25 121 TYR A N 1
ATOM 961 C CA . TYR A 1 121 ? 10.813 -19.594 -9.882 1.00 71.25 121 TYR A CA 1
ATOM 962 C C . TYR A 1 121 ? 10.450 -20.792 -8.991 1.00 71.25 121 TYR A C 1
ATOM 964 O O . TYR A 1 121 ? 10.409 -21.936 -9.446 1.00 71.25 121 TYR A O 1
ATOM 972 N N . SER A 1 122 ? 10.245 -20.533 -7.697 1.00 61.19 122 SER A N 1
ATOM 973 C CA . SER A 1 122 ? 9.877 -21.541 -6.691 1.00 61.19 122 SER A CA 1
ATOM 974 C C . SER A 1 122 ? 8.393 -21.916 -6.755 1.00 61.19 122 SER A C 1
ATOM 976 O O . SER A 1 122 ? 8.045 -23.090 -6.618 1.00 61.19 122 SER A O 1
ATOM 978 N N . ASP A 1 123 ? 7.530 -20.929 -7.001 1.00 59.00 123 ASP A N 1
ATOM 979 C CA . ASP A 1 123 ? 6.097 -21.111 -7.220 1.00 59.00 123 ASP A CA 1
ATOM 980 C C . ASP A 1 123 ? 5.817 -21.682 -8.623 1.00 59.00 123 ASP A C 1
ATOM 982 O O . ASP A 1 123 ? 6.238 -21.121 -9.635 1.00 59.00 123 ASP A O 1
ATOM 986 N N . ARG A 1 124 ? 5.067 -22.790 -8.678 1.00 53.78 124 ARG A N 1
ATOM 987 C CA . ARG A 1 124 ? 4.618 -23.438 -9.926 1.00 53.78 124 ARG A CA 1
ATOM 988 C C . ARG A 1 124 ? 3.315 -22.845 -10.485 1.00 53.78 124 ARG A C 1
ATOM 990 O O . ARG A 1 124 ? 2.857 -23.293 -11.533 1.00 53.78 124 ARG A O 1
ATOM 997 N N . GLY A 1 125 ? 2.692 -21.898 -9.782 1.00 54.84 125 GLY A N 1
ATOM 998 C CA . GLY A 1 125 ? 1.452 -21.233 -10.182 1.00 54.84 125 GLY A CA 1
ATOM 999 C C . GLY A 1 125 ? 1.638 -20.032 -11.115 1.00 54.84 125 GLY A C 1
ATOM 1000 O O . GLY A 1 125 ? 0.706 -19.703 -11.853 1.00 54.84 125 GLY A O 1
ATOM 1001 N N . LYS A 1 126 ? 2.817 -19.388 -11.120 1.00 64.81 126 LYS A N 1
ATOM 1002 C CA . LYS A 1 126 ? 3.081 -18.209 -11.965 1.00 64.81 126 LYS A CA 1
ATOM 1003 C C . LYS A 1 126 ? 3.088 -18.583 -13.452 1.00 64.81 126 LYS A C 1
ATOM 1005 O O . LYS A 1 126 ? 3.821 -19.470 -13.877 1.00 64.81 126 LYS A O 1
ATOM 1010 N N . ARG A 1 127 ? 2.274 -17.869 -14.236 1.00 78.50 127 ARG A N 1
ATOM 1011 C CA . ARG A 1 127 ? 2.150 -17.985 -15.701 1.00 78.50 127 ARG A CA 1
ATOM 1012 C C . ARG A 1 127 ? 2.692 -16.732 -16.373 1.00 78.50 127 ARG A C 1
ATOM 1014 O O . ARG A 1 127 ? 2.569 -15.641 -15.813 1.00 78.50 127 ARG A O 1
ATOM 1021 N N . GLN A 1 128 ? 3.195 -16.861 -17.594 1.00 89.31 128 GLN A N 1
ATOM 1022 C CA . GLN A 1 128 ? 3.710 -15.731 -18.378 1.00 89.31 128 GLN A CA 1
ATOM 1023 C C . GLN A 1 128 ? 2.882 -15.422 -19.634 1.00 89.31 128 GLN A C 1
ATOM 1025 O O . GLN A 1 128 ? 2.128 -16.251 -20.142 1.00 89.31 128 GLN A O 1
ATOM 1030 N N . ILE A 1 129 ? 3.055 -14.208 -20.153 1.00 92.00 129 ILE A N 1
ATOM 1031 C CA . ILE A 1 129 ? 2.630 -13.775 -21.485 1.00 92.00 129 ILE A CA 1
ATOM 1032 C C . ILE A 1 129 ? 3.862 -13.163 -22.153 1.00 92.00 129 ILE A C 1
ATOM 1034 O O . ILE A 1 129 ? 4.423 -12.194 -21.646 1.00 92.00 129 ILE A O 1
ATOM 1038 N N . VAL A 1 130 ? 4.282 -13.731 -23.284 1.00 93.81 130 VAL A N 1
ATOM 1039 C CA . VAL A 1 130 ? 5.453 -13.277 -24.047 1.00 93.81 130 VAL A CA 1
ATOM 1040 C C . VAL A 1 130 ? 5.008 -12.961 -25.469 1.00 93.81 130 VAL A C 1
ATOM 1042 O O . VAL A 1 130 ? 4.498 -13.837 -26.165 1.00 93.81 130 VAL A O 1
ATOM 1045 N N . LEU A 1 131 ? 5.181 -11.710 -25.890 1.00 94.75 131 LEU A N 1
ATOM 1046 C CA . LEU A 1 131 ? 4.809 -11.218 -27.218 1.00 94.75 131 LEU A CA 1
ATOM 1047 C C . LEU A 1 131 ? 6.029 -10.565 -27.866 1.00 94.75 131 LEU A C 1
ATOM 1049 O O . LEU A 1 131 ? 6.727 -9.797 -27.215 1.00 94.75 131 LEU A O 1
ATOM 1053 N N . VAL A 1 132 ? 6.288 -10.839 -29.143 1.00 91.94 132 VAL A N 1
ATOM 1054 C CA . VAL A 1 132 ? 7.401 -10.231 -29.897 1.00 91.94 132 VAL A CA 1
ATOM 1055 C C . VAL A 1 132 ? 6.961 -9.885 -31.317 1.00 91.94 132 VAL A C 1
ATOM 1057 O O . VAL A 1 132 ? 5.953 -10.416 -31.784 1.00 91.94 132 VAL A O 1
ATOM 1060 N N . ASP A 1 133 ? 7.738 -9.033 -31.990 1.00 89.62 133 ASP A N 1
ATOM 1061 C CA . ASP A 1 133 ? 7.404 -8.359 -33.259 1.00 89.62 133 ASP A CA 1
ATOM 1062 C C . ASP A 1 133 ? 6.248 -7.343 -33.157 1.00 89.62 133 ASP A C 1
ATOM 1064 O O . ASP A 1 133 ? 5.649 -6.990 -34.169 1.00 89.62 133 ASP A O 1
ATOM 1068 N N . LEU A 1 134 ? 5.929 -6.858 -31.950 1.00 89.94 134 LEU A N 1
ATOM 1069 C CA . LEU A 1 134 ? 4.850 -5.887 -31.748 1.00 89.94 134 LEU A CA 1
ATOM 1070 C C . LEU A 1 134 ? 5.195 -4.542 -32.398 1.00 89.94 134 LEU A C 1
ATOM 1072 O O . LEU A 1 134 ? 6.276 -3.998 -32.152 1.00 89.94 134 LEU A O 1
ATOM 1076 N N . SER A 1 135 ? 4.249 -3.954 -33.127 1.00 87.81 135 SER A N 1
ATOM 1077 C CA . SER A 1 135 ? 4.286 -2.525 -33.456 1.00 87.81 135 SER A CA 1
ATOM 1078 C C . SER A 1 135 ? 4.052 -1.654 -32.211 1.00 87.81 135 SER A C 1
ATOM 1080 O O . SER A 1 135 ? 3.674 -2.134 -31.137 1.00 87.81 135 SER A O 1
ATOM 1082 N N . LEU A 1 136 ? 4.254 -0.339 -32.346 1.00 83.12 136 LEU A N 1
ATOM 1083 C CA . LEU A 1 136 ? 4.031 0.607 -31.251 1.00 83.12 136 LEU A CA 1
ATOM 1084 C C . LEU A 1 136 ? 2.586 0.590 -30.732 1.00 83.12 136 LEU A C 1
ATOM 1086 O O . LEU A 1 136 ? 2.362 0.522 -29.523 1.00 83.12 136 LEU A O 1
ATOM 1090 N N . ASP A 1 137 ? 1.601 0.669 -31.621 1.00 86.00 137 ASP A N 1
ATOM 1091 C CA . ASP A 1 137 ? 0.214 0.797 -31.181 1.00 86.00 137 ASP A CA 1
ATOM 1092 C C . ASP A 1 137 ? -0.344 -0.539 -30.667 1.00 86.00 137 ASP A C 1
ATOM 1094 O O . ASP A 1 137 ? -1.091 -0.538 -29.691 1.00 86.00 137 ASP A O 1
ATOM 1098 N N . GLU A 1 138 ? 0.145 -1.682 -31.164 1.00 91.75 138 GLU A N 1
ATOM 1099 C CA . GLU A 1 138 ? -0.091 -2.984 -30.523 1.00 91.75 138 GLU A CA 1
ATOM 1100 C C . GLU A 1 138 ? 0.523 -3.061 -29.121 1.00 91.75 138 GLU A C 1
ATOM 1102 O O . GLU A 1 138 ? -0.151 -3.515 -28.192 1.00 91.75 138 GLU A O 1
ATOM 1107 N N . LEU A 1 139 ? 1.765 -2.588 -28.926 1.00 87.69 139 LEU A N 1
ATOM 1108 C CA . LEU A 1 139 ? 2.380 -2.540 -27.596 1.00 87.69 139 LEU A CA 1
ATOM 1109 C C . LEU A 1 139 ? 1.574 -1.645 -26.648 1.00 87.69 139 LEU A C 1
ATOM 1111 O O . LEU A 1 139 ? 1.360 -2.026 -25.497 1.00 87.69 139 LEU A O 1
ATOM 1115 N N . ARG A 1 140 ? 1.106 -0.478 -27.105 1.00 84.88 140 ARG A N 1
ATOM 1116 C CA . ARG A 1 140 ? 0.250 0.422 -26.312 1.00 84.88 140 ARG A CA 1
ATOM 1117 C C . ARG A 1 140 ? -1.056 -0.262 -25.927 1.00 84.88 140 ARG A C 1
ATOM 1119 O O . ARG A 1 140 ? -1.368 -0.334 -24.740 1.00 84.88 140 ARG A O 1
ATOM 1126 N N . THR A 1 141 ? -1.773 -0.831 -26.898 1.00 88.81 141 THR A N 1
ATOM 1127 C CA . THR A 1 141 ? -3.024 -1.566 -26.660 1.00 88.81 141 THR A CA 1
ATOM 1128 C C . THR A 1 141 ? -2.817 -2.722 -25.683 1.00 88.81 141 THR A C 1
ATOM 1130 O O . THR A 1 141 ? -3.591 -2.859 -24.735 1.00 88.81 141 THR A O 1
ATOM 1133 N N . LYS A 1 142 ? -1.751 -3.518 -25.847 1.00 89.81 142 LYS A N 1
ATOM 1134 C CA . LYS A 1 142 ? -1.433 -4.625 -24.933 1.00 89.81 142 LYS A CA 1
ATOM 1135 C C . LYS A 1 142 ? -1.005 -4.142 -23.554 1.00 89.81 142 LYS A C 1
ATOM 1137 O O . LYS A 1 142 ? -1.443 -4.724 -22.572 1.00 89.81 142 LYS A O 1
ATOM 1142 N N . SER A 1 143 ? -0.248 -3.053 -23.453 1.00 83.94 143 SER A N 1
ATOM 1143 C CA . SER A 1 143 ? 0.120 -2.450 -22.165 1.00 83.94 143 SER A CA 1
ATOM 1144 C C . SER A 1 143 ? -1.127 -2.033 -21.381 1.00 83.94 143 SER A C 1
ATOM 1146 O O . SER A 1 143 ? -1.282 -2.436 -20.232 1.00 83.94 143 SER A O 1
ATOM 1148 N N . THR A 1 144 ? -2.069 -1.328 -22.020 1.00 81.75 144 THR A N 1
ATOM 1149 C CA . THR A 1 144 ? -3.360 -0.974 -21.408 1.00 81.75 144 THR A CA 1
ATOM 1150 C C . THR A 1 144 ? -4.198 -2.209 -21.054 1.00 81.75 144 THR A C 1
ATOM 1152 O O . THR A 1 144 ? -4.818 -2.236 -19.991 1.00 81.75 144 THR A O 1
ATOM 1155 N N . GLU A 1 145 ? -4.197 -3.253 -21.891 1.00 84.50 145 GLU A N 1
ATOM 1156 C CA . GLU A 1 145 ? -4.858 -4.526 -21.577 1.00 84.50 145 GLU A CA 1
ATOM 1157 C C . GLU A 1 145 ? -4.272 -5.165 -20.305 1.00 84.50 145 GLU A C 1
ATOM 1159 O O . GLU A 1 145 ? -5.027 -5.522 -19.401 1.00 84.50 145 GLU A O 1
ATOM 1164 N N . MET A 1 146 ? -2.943 -5.259 -20.192 1.00 84.62 146 MET A N 1
ATOM 1165 C CA . MET A 1 146 ? -2.277 -5.868 -19.034 1.00 84.62 146 MET A CA 1
ATOM 1166 C C . MET A 1 146 ? -2.427 -5.025 -17.763 1.00 84.62 146 MET A C 1
ATOM 1168 O O . MET A 1 146 ? -2.656 -5.600 -16.700 1.00 84.62 146 MET A O 1
ATOM 1172 N N . THR A 1 147 ? -2.410 -3.686 -17.852 1.00 74.94 147 THR A N 1
ATOM 1173 C CA . THR A 1 147 ? -2.758 -2.798 -16.724 1.00 74.94 147 THR A CA 1
ATOM 1174 C C . THR A 1 147 ? -4.177 -3.073 -16.228 1.00 74.94 147 THR A C 1
ATOM 1176 O O . THR A 1 147 ? -4.372 -3.348 -15.045 1.00 74.94 147 THR A O 1
ATOM 1179 N N . ASN A 1 148 ? -5.168 -3.085 -17.127 1.00 74.19 148 ASN A N 1
ATOM 1180 C CA . ASN A 1 148 ? -6.567 -3.345 -16.767 1.00 74.19 148 ASN A CA 1
ATOM 1181 C C . ASN A 1 148 ? -6.778 -4.761 -16.199 1.00 74.19 148 ASN A C 1
ATOM 1183 O O . ASN A 1 148 ? -7.635 -4.963 -15.339 1.00 74.19 148 ASN A O 1
ATOM 1187 N N . ARG A 1 149 ? -5.986 -5.737 -16.658 1.00 77.06 149 ARG A N 1
ATOM 1188 C CA . ARG A 1 149 ? -6.006 -7.135 -16.197 1.00 77.06 149 ARG A CA 1
ATOM 1189 C C . ARG A 1 149 ? -5.101 -7.417 -14.988 1.00 77.06 149 ARG A C 1
ATOM 1191 O O . ARG A 1 149 ? -5.082 -8.560 -14.539 1.00 77.06 149 ARG A O 1
ATOM 1198 N N . ARG A 1 150 ? -4.386 -6.413 -14.459 1.00 73.12 150 ARG A N 1
ATOM 1199 C CA . ARG A 1 150 ? -3.435 -6.518 -13.329 1.00 73.12 150 ARG A CA 1
ATOM 1200 C C . ARG A 1 150 ? -2.310 -7.547 -13.555 1.00 73.12 150 ARG A C 1
ATOM 1202 O O . ARG A 1 150 ? -1.972 -8.308 -12.655 1.00 73.12 150 ARG A O 1
ATOM 1209 N N . ILE A 1 151 ? -1.736 -7.577 -14.759 1.00 80.81 151 ILE A N 1
ATOM 1210 C CA . ILE A 1 151 ? -0.630 -8.480 -15.128 1.00 80.81 151 ILE A CA 1
ATOM 1211 C C . ILE A 1 151 ? 0.673 -7.667 -15.194 1.00 80.81 151 ILE A C 1
ATOM 1213 O O . ILE A 1 151 ? 0.741 -6.657 -15.892 1.00 80.81 151 ILE A O 1
ATOM 1217 N N . GLU A 1 152 ? 1.694 -8.080 -14.441 1.00 79.06 152 GLU A N 1
ATOM 1218 C CA . GLU A 1 152 ? 2.906 -7.294 -14.176 1.00 79.06 152 GLU A CA 1
ATOM 1219 C C . GLU A 1 152 ? 3.869 -7.302 -15.378 1.00 79.06 152 GLU A C 1
ATOM 1221 O O . GLU A 1 152 ? 4.235 -8.387 -15.833 1.00 79.06 152 GLU A O 1
ATOM 1226 N N . PRO A 1 153 ? 4.316 -6.141 -15.899 1.00 84.62 153 PRO A N 1
ATOM 1227 C CA . PRO A 1 153 ? 5.368 -6.074 -16.908 1.00 84.62 153 PRO A CA 1
ATOM 1228 C C . PRO A 1 153 ? 6.733 -6.370 -16.276 1.00 84.62 153 PRO A C 1
ATOM 1230 O O . PRO A 1 153 ? 7.125 -5.730 -15.303 1.00 84.62 153 PRO A O 1
ATOM 1233 N N . VAL A 1 154 ? 7.468 -7.315 -16.857 1.00 82.31 154 VAL A N 1
ATOM 1234 C CA . VAL A 1 154 ? 8.784 -7.760 -16.367 1.00 82.31 154 VAL A CA 1
ATOM 1235 C C . VAL A 1 154 ? 9.912 -7.123 -17.172 1.00 82.31 154 VAL A C 1
ATOM 1237 O O . VAL A 1 154 ? 10.877 -6.617 -16.602 1.00 82.31 154 VAL A O 1
ATOM 1240 N N . ASP A 1 155 ? 9.772 -7.113 -18.497 1.00 82.38 155 ASP A N 1
ATOM 1241 C CA . ASP A 1 155 ? 10.658 -6.395 -19.410 1.00 82.38 155 ASP A CA 1
ATOM 1242 C C . ASP A 1 155 ? 9.927 -6.070 -20.720 1.00 82.38 155 ASP A C 1
ATOM 1244 O O . ASP A 1 155 ? 9.033 -6.805 -21.151 1.00 82.38 155 ASP A O 1
ATOM 1248 N N . ILE A 1 156 ? 10.322 -4.970 -21.360 1.00 84.25 156 ILE A N 1
ATOM 1249 C CA . ILE A 1 156 ? 9.902 -4.621 -22.719 1.00 84.25 156 ILE A CA 1
ATOM 1250 C C . ILE A 1 156 ? 11.141 -4.120 -23.461 1.00 84.25 156 ILE A C 1
ATOM 1252 O O . ILE A 1 156 ? 11.609 -3.010 -23.217 1.00 84.25 156 ILE A O 1
ATOM 1256 N N . CYS A 1 157 ? 11.662 -4.945 -24.364 1.00 82.31 157 CYS A N 1
ATOM 1257 C CA . CYS A 1 157 ? 12.861 -4.692 -25.145 1.00 82.31 157 CYS A CA 1
ATOM 1258 C C . CYS A 1 157 ? 12.534 -4.093 -26.520 1.00 82.31 157 CYS A C 1
ATOM 1260 O O . CYS A 1 157 ? 11.706 -4.621 -27.271 1.00 82.31 157 CYS A O 1
ATOM 1262 N N . VAL A 1 158 ? 13.211 -2.996 -26.858 1.00 78.62 158 VAL A N 1
ATOM 1263 C CA . VAL A 1 158 ? 13.159 -2.365 -28.184 1.00 78.62 158 VAL A CA 1
ATOM 1264 C C . VAL A 1 158 ? 14.102 -3.069 -29.159 1.00 78.62 158 VAL A C 1
ATOM 1266 O O . VAL A 1 158 ? 15.234 -3.402 -28.820 1.00 78.62 158 VAL A O 1
ATOM 1269 N N . SER A 1 159 ? 13.653 -3.238 -30.401 1.00 73.50 159 SER A N 1
ATOM 1270 C CA . SER A 1 159 ? 14.449 -3.764 -31.512 1.00 73.50 159 SER A CA 1
ATOM 1271 C C . SER A 1 159 ? 14.182 -2.984 -32.803 1.00 73.50 159 SER A C 1
ATOM 1273 O O . SER A 1 159 ? 13.121 -2.382 -32.967 1.00 73.50 159 SER A O 1
ATOM 1275 N N . ALA A 1 160 ? 15.141 -3.001 -33.732 1.00 64.56 160 ALA A N 1
ATOM 1276 C CA . ALA A 1 160 ? 15.000 -2.405 -35.059 1.00 64.56 160 ALA A CA 1
ATOM 1277 C C . ALA A 1 160 ? 15.043 -3.505 -36.131 1.00 64.56 160 ALA A C 1
ATOM 1279 O O . ALA A 1 160 ? 16.079 -4.144 -36.339 1.00 64.56 160 ALA A O 1
ATOM 1280 N N . LYS A 1 161 ? 13.921 -3.726 -36.818 1.00 56.75 161 LYS A N 1
ATOM 1281 C CA . LYS A 1 161 ? 13.738 -4.778 -37.825 1.00 56.75 161 LYS A CA 1
ATOM 1282 C C . LYS A 1 161 ? 13.447 -4.122 -39.169 1.00 56.75 161 LYS A C 1
ATOM 1284 O O . LYS A 1 161 ? 12.494 -3.366 -39.300 1.00 56.75 161 LYS A O 1
ATOM 1289 N N . THR A 1 162 ? 14.316 -4.348 -40.156 1.00 56.03 162 THR A N 1
ATOM 1290 C CA . THR A 1 162 ? 14.175 -3.808 -41.531 1.00 56.03 162 THR A CA 1
ATOM 1291 C C . THR A 1 162 ? 13.965 -2.282 -41.653 1.00 56.03 162 THR A C 1
ATOM 1293 O O . THR A 1 162 ? 13.561 -1.809 -42.707 1.00 56.03 162 THR A O 1
ATOM 1296 N N . GLY A 1 163 ? 14.309 -1.503 -40.620 1.00 58.16 163 GLY A N 1
ATOM 1297 C CA . GLY A 1 163 ? 14.120 -0.043 -40.564 1.00 58.16 163 GLY A CA 1
ATOM 1298 C C . GLY A 1 163 ? 12.922 0.410 -39.718 1.00 58.16 163 GLY A C 1
ATOM 1299 O O . GLY A 1 163 ? 12.811 1.593 -39.408 1.00 58.16 163 GLY A O 1
ATOM 1300 N N . GLU A 1 164 ? 12.071 -0.521 -39.289 1.00 67.56 164 GLU A N 1
ATOM 1301 C CA . GLU A 1 164 ? 10.943 -0.277 -38.391 1.00 67.56 164 GLU A CA 1
ATOM 1302 C C . GLU A 1 164 ? 11.297 -0.650 -36.945 1.00 67.56 164 GLU A C 1
ATOM 1304 O O . GLU A 1 164 ? 12.104 -1.548 -36.686 1.00 67.56 164 GLU A O 1
ATOM 1309 N N . ILE A 1 165 ? 10.683 0.041 -35.984 1.00 74.69 165 ILE A N 1
ATOM 1310 C CA . ILE A 1 165 ? 10.834 -0.257 -34.556 1.00 74.69 165 ILE A CA 1
ATOM 1311 C C . ILE A 1 165 ? 9.806 -1.314 -34.169 1.00 74.69 165 ILE A C 1
ATOM 1313 O O . ILE A 1 165 ? 8.607 -1.116 -34.372 1.00 74.69 165 ILE A O 1
ATOM 1317 N N . GLN A 1 166 ? 10.274 -2.404 -33.567 1.00 84.06 166 GLN A N 1
ATOM 1318 C CA . GLN A 1 166 ? 9.429 -3.471 -33.042 1.00 84.06 166 GLN A CA 1
ATOM 1319 C C . GLN A 1 166 ? 9.789 -3.788 -31.594 1.00 84.06 166 GLN A C 1
ATOM 1321 O O . GLN A 1 166 ? 10.951 -3.701 -31.184 1.00 84.06 166 GLN A O 1
ATOM 1326 N N . PHE A 1 167 ? 8.788 -4.182 -30.817 1.00 85.69 167 PHE A N 1
ATOM 1327 C CA . PHE A 1 167 ? 8.917 -4.430 -29.388 1.00 85.69 167 PHE A CA 1
ATOM 1328 C C . PHE A 1 167 ? 8.765 -5.920 -29.067 1.00 85.69 167 PHE A C 1
ATOM 1330 O O . PHE A 1 167 ? 7.986 -6.652 -29.685 1.00 85.69 167 PHE A O 1
ATOM 1337 N N . SER A 1 168 ? 9.528 -6.361 -28.072 1.00 89.06 168 SER A N 1
ATOM 1338 C CA . SER A 1 168 ? 9.461 -7.690 -27.466 1.00 89.06 168 SER A CA 1
ATOM 1339 C C . SER A 1 168 ? 9.150 -7.513 -25.983 1.00 89.06 168 SER A C 1
ATOM 1341 O O . SER A 1 168 ? 9.855 -6.780 -25.302 1.00 89.06 168 SER A O 1
ATOM 1343 N N . ALA A 1 169 ? 8.068 -8.102 -25.488 1.00 89.81 169 ALA A N 1
ATOM 1344 C CA . ALA A 1 169 ? 7.463 -7.749 -24.210 1.00 89.81 169 ALA A CA 1
ATOM 1345 C C . ALA A 1 169 ? 7.066 -8.986 -23.395 1.00 89.81 169 ALA A C 1
ATOM 1347 O O . ALA A 1 169 ? 6.531 -9.965 -23.927 1.00 89.81 169 ALA A O 1
ATOM 1348 N N . VAL A 1 170 ? 7.334 -8.916 -22.092 1.00 89.81 170 VAL A N 1
ATOM 1349 C CA . VAL A 1 170 ? 7.173 -10.002 -21.123 1.00 89.81 170 VAL A CA 1
ATOM 1350 C C . VAL A 1 170 ? 6.314 -9.507 -19.969 1.00 89.81 170 VAL A C 1
ATOM 1352 O O . VAL A 1 170 ? 6.668 -8.532 -19.304 1.00 89.81 170 VAL A O 1
ATOM 1355 N N . TRP A 1 171 ? 5.226 -10.218 -19.688 1.00 89.88 171 TRP A N 1
ATOM 1356 C CA . TRP A 1 171 ? 4.400 -9.998 -18.504 1.00 89.88 171 TRP A CA 1
ATOM 1357 C C . TRP A 1 171 ? 4.235 -11.294 -17.707 1.00 89.88 171 TRP A C 1
ATOM 1359 O O . TRP A 1 171 ? 4.080 -12.367 -18.294 1.00 89.88 171 TRP A O 1
ATOM 1369 N N . HIS A 1 172 ? 4.226 -11.211 -16.377 1.00 86.56 172 HIS A N 1
ATOM 1370 C CA . HIS A 1 172 ? 3.919 -12.336 -15.484 1.00 86.56 172 HIS A CA 1
ATOM 1371 C C . HIS A 1 172 ? 2.574 -12.106 -14.793 1.00 86.56 172 HIS A C 1
ATOM 1373 O O . HIS A 1 172 ? 2.257 -11.002 -14.349 1.00 86.56 172 HIS A O 1
ATOM 1379 N N . MET A 1 173 ? 1.777 -13.166 -14.662 1.00 79.62 173 MET A N 1
ATOM 1380 C CA . MET A 1 173 ? 0.626 -13.158 -13.761 1.00 79.62 173 MET A CA 1
ATOM 1381 C C . MET A 1 173 ? 1.157 -13.161 -12.330 1.00 79.62 173 MET A C 1
ATOM 1383 O O . MET A 1 173 ? 1.786 -14.134 -11.906 1.00 79.62 173 MET A O 1
ATOM 1387 N N . SER A 1 174 ? 0.930 -12.065 -11.608 1.00 66.12 174 SER A N 1
ATOM 1388 C CA . SER A 1 174 ? 1.313 -11.958 -10.207 1.00 66.12 174 SER A CA 1
ATOM 1389 C C . SER A 1 174 ? 0.136 -12.264 -9.282 1.00 66.12 174 SER A C 1
ATOM 1391 O O . SER A 1 174 ? -1.010 -11.935 -9.586 1.00 66.12 174 SER A O 1
ATOM 1393 N N . ASN A 1 175 ? 0.445 -12.883 -8.142 1.00 55.91 175 ASN A N 1
ATOM 1394 C CA . ASN A 1 175 ? -0.478 -13.047 -7.017 1.00 55.91 175 ASN A CA 1
ATOM 1395 C C . ASN A 1 175 ? -0.413 -11.834 -6.062 1.00 55.91 175 ASN A C 1
ATOM 1397 O O . ASN A 1 175 ? -1.204 -11.737 -5.125 1.00 55.91 175 ASN A O 1
ATOM 1401 N N . ASP A 1 176 ? 0.531 -10.916 -6.293 1.00 51.47 176 ASP A N 1
ATOM 1402 C CA . ASP A 1 176 ? 0.818 -9.784 -5.420 1.00 51.47 176 ASP A CA 1
ATOM 1403 C C . ASP A 1 176 ? -0.209 -8.667 -5.661 1.00 51.47 176 ASP A C 1
ATOM 1405 O O . ASP A 1 176 ? -0.262 -8.055 -6.729 1.00 51.47 176 ASP A O 1
ATOM 1409 N N . PHE A 1 177 ? -1.037 -8.376 -4.655 1.00 41.56 177 PHE A N 1
ATOM 1410 C CA . PHE A 1 177 ? -2.200 -7.485 -4.786 1.00 41.56 177 PHE A CA 1
ATOM 1411 C C . PHE A 1 177 ? -1.876 -6.025 -5.172 1.00 41.56 177 PHE A C 1
ATOM 1413 O O . PHE A 1 177 ? -2.794 -5.289 -5.538 1.00 41.56 177 PHE A O 1
ATOM 1420 N N . LEU A 1 178 ? -0.616 -5.578 -5.056 1.00 45.28 178 LEU A N 1
ATOM 1421 C CA . LEU A 1 178 ? -0.226 -4.161 -5.089 1.00 45.28 178 LEU A CA 1
ATOM 1422 C C . LEU A 1 178 ? 1.125 -3.884 -5.784 1.00 45.28 178 LEU A C 1
ATOM 1424 O O . LEU A 1 178 ? 2.073 -3.411 -5.159 1.00 45.28 178 LEU A O 1
ATOM 1428 N N . TYR A 1 179 ? 1.176 -4.039 -7.110 1.00 58.09 179 TYR A N 1
ATOM 1429 C CA . TYR A 1 179 ? 2.183 -3.368 -7.946 1.00 58.09 179 TYR A CA 1
ATOM 1430 C C . TYR A 1 179 ? 1.515 -2.532 -9.041 1.00 58.09 179 TYR A C 1
ATOM 1432 O O . TYR A 1 179 ? 1.297 -2.991 -10.158 1.00 58.09 179 TYR A O 1
ATOM 1440 N N . HIS A 1 180 ? 1.193 -1.274 -8.725 1.00 66.19 180 HIS A N 1
ATOM 1441 C CA . HIS A 1 180 ? 0.767 -0.318 -9.748 1.00 66.19 180 HIS A CA 1
ATOM 1442 C C . HIS A 1 180 ? 1.972 0.109 -10.592 1.00 66.19 180 HIS A C 1
ATOM 1444 O O . HIS A 1 180 ? 2.982 0.580 -10.056 1.00 66.19 180 HIS A O 1
ATOM 1450 N N . PHE A 1 181 ? 1.835 -0.017 -11.909 1.00 75.50 181 PHE A N 1
ATOM 1451 C CA . PHE A 1 181 ? 2.845 0.356 -12.888 1.00 75.50 181 PHE A CA 1
ATOM 1452 C C . PHE A 1 181 ? 2.285 1.358 -13.901 1.00 75.50 181 PHE A C 1
ATOM 1454 O O . PHE A 1 181 ? 1.113 1.297 -14.268 1.00 75.50 181 PHE A O 1
ATOM 1461 N N . ILE A 1 182 ? 3.135 2.267 -14.378 1.00 79.50 182 ILE A N 1
ATOM 1462 C CA . ILE A 1 182 ? 2.819 3.184 -15.480 1.00 79.50 182 ILE A CA 1
ATOM 1463 C C . ILE A 1 182 ? 3.792 2.864 -16.614 1.00 79.50 182 ILE A C 1
ATOM 1465 O O . ILE A 1 182 ? 5.000 3.010 -16.444 1.00 79.50 182 ILE A O 1
ATOM 1469 N N . ILE A 1 183 ? 3.278 2.422 -17.761 1.00 83.50 183 ILE A N 1
ATOM 1470 C CA . ILE A 1 183 ? 4.072 2.253 -18.985 1.00 83.50 183 ILE A CA 1
ATOM 1471 C C . ILE A 1 183 ? 3.884 3.522 -19.819 1.00 83.50 183 ILE A C 1
ATOM 1473 O O . ILE A 1 183 ? 2.763 3.834 -20.220 1.00 83.50 183 ILE A O 1
ATOM 1477 N N . GLU A 1 184 ? 4.964 4.254 -20.083 1.00 85.06 184 GLU A N 1
ATOM 1478 C CA . GLU A 1 184 ? 4.950 5.441 -20.940 1.00 85.06 184 GLU A CA 1
ATOM 1479 C C . GLU A 1 184 ? 5.983 5.311 -22.064 1.00 85.06 184 GLU A C 1
ATOM 1481 O O . GLU A 1 184 ? 7.147 5.004 -21.811 1.00 85.06 184 GLU A O 1
ATOM 1486 N N . LEU A 1 185 ? 5.571 5.617 -23.299 1.00 85.69 185 LEU A N 1
ATOM 1487 C CA . LEU A 1 185 ? 6.493 5.929 -24.389 1.00 85.69 185 LEU A CA 1
ATOM 1488 C C . LEU A 1 185 ? 6.334 7.391 -24.804 1.00 85.69 185 LEU A C 1
ATOM 1490 O O . LEU A 1 185 ? 5.245 7.803 -25.212 1.00 85.69 185 LEU A O 1
ATOM 1494 N N . ASN A 1 186 ? 7.435 8.140 -24.770 1.00 88.56 186 ASN A N 1
ATOM 1495 C CA . ASN A 1 186 ? 7.476 9.549 -25.152 1.00 88.56 186 ASN A CA 1
ATOM 1496 C C . ASN A 1 186 ? 8.860 9.944 -25.700 1.00 88.56 186 ASN A C 1
ATOM 1498 O O . ASN A 1 186 ? 9.756 9.101 -25.796 1.00 88.56 186 ASN A O 1
ATOM 1502 N N . THR A 1 187 ? 9.062 11.218 -26.046 1.00 91.19 187 THR A N 1
ATOM 1503 C CA . THR A 1 187 ? 10.425 11.747 -26.244 1.00 91.19 187 THR A CA 1
ATOM 1504 C C . THR A 1 187 ? 11.205 11.696 -24.927 1.00 91.19 187 THR A C 1
ATOM 1506 O O . THR A 1 187 ? 10.616 11.821 -23.848 1.00 91.19 187 THR A O 1
ATOM 1509 N N . PHE A 1 188 ? 12.529 11.528 -24.985 1.00 90.00 188 PHE A N 1
ATOM 1510 C CA . PHE A 1 188 ? 13.352 11.391 -23.778 1.00 90.00 188 PHE A CA 1
ATOM 1511 C C . PHE A 1 188 ? 13.190 12.574 -22.808 1.00 90.00 188 PHE A C 1
ATOM 1513 O O . PHE A 1 188 ? 12.963 12.361 -21.617 1.00 90.00 188 PHE A O 1
ATOM 1520 N N . ASP A 1 189 ? 13.184 13.811 -23.314 1.00 90.25 189 ASP A N 1
ATOM 1521 C CA . ASP A 1 189 ? 12.964 15.011 -22.494 1.00 90.25 189 ASP A CA 1
ATOM 1522 C C . ASP A 1 189 ? 11.622 14.984 -21.753 1.00 90.25 189 ASP A C 1
ATOM 1524 O O . ASP A 1 189 ? 11.524 15.454 -20.618 1.00 90.25 189 ASP A O 1
ATOM 1528 N N . ARG A 1 190 ? 10.577 14.412 -22.365 1.00 91.69 190 ARG A N 1
ATOM 1529 C CA . ARG A 1 190 ? 9.259 14.302 -21.738 1.00 91.69 190 ARG A CA 1
ATOM 1530 C C . ARG A 1 190 ? 9.227 13.213 -20.667 1.00 91.69 190 ARG A C 1
ATOM 1532 O O . ARG A 1 190 ? 8.670 13.450 -19.597 1.00 91.69 190 ARG A O 1
ATOM 1539 N N . ILE A 1 191 ? 9.901 12.086 -20.897 1.00 93.25 191 ILE A N 1
ATOM 1540 C CA . ILE A 1 191 ? 10.126 11.059 -19.868 1.00 93.25 191 ILE A CA 1
ATOM 1541 C C . ILE A 1 191 ? 10.923 11.645 -18.682 1.00 93.25 191 ILE A C 1
ATOM 1543 O O . ILE A 1 191 ? 10.571 11.391 -17.533 1.00 93.25 191 ILE A O 1
ATOM 1547 N N . MET A 1 192 ? 11.924 12.503 -18.922 1.00 92.38 192 MET A N 1
ATOM 1548 C CA . MET A 1 192 ? 12.708 13.175 -17.865 1.00 92.38 192 MET A CA 1
ATOM 1549 C C . MET A 1 192 ? 11.974 14.332 -17.161 1.00 92.38 192 MET A C 1
ATOM 1551 O O . MET A 1 192 ? 12.282 14.649 -16.010 1.00 92.38 192 MET A O 1
ATOM 1555 N N . GLN A 1 193 ? 10.982 14.959 -17.800 1.00 87.25 193 GLN A N 1
ATOM 1556 C CA . GLN A 1 193 ? 10.031 15.845 -17.110 1.00 87.25 193 GLN A CA 1
ATOM 1557 C C . GLN A 1 193 ? 9.131 15.039 -16.167 1.00 87.25 193 GLN A C 1
ATOM 1559 O O . GLN A 1 193 ? 8.930 15.431 -15.015 1.00 87.25 193 GLN A O 1
ATOM 1564 N N . ASN A 1 194 ? 8.619 13.905 -16.649 1.00 86.88 194 ASN A N 1
ATOM 1565 C CA . ASN A 1 194 ? 7.707 13.052 -15.899 1.00 86.88 194 ASN A CA 1
ATOM 1566 C C . ASN A 1 194 ? 8.401 12.308 -14.747 1.00 86.88 194 ASN A C 1
ATOM 1568 O O . ASN A 1 194 ? 7.779 12.157 -13.701 1.00 86.88 194 ASN A O 1
ATOM 1572 N N . ASP A 1 195 ? 9.690 11.963 -14.863 1.00 88.12 195 ASP A N 1
ATOM 1573 C CA . ASP A 1 195 ? 10.522 11.427 -13.767 1.00 88.12 195 ASP A CA 1
ATOM 1574 C C . ASP A 1 195 ? 10.369 12.231 -12.470 1.00 88.12 195 ASP A C 1
ATOM 1576 O O . ASP A 1 195 ? 10.057 11.696 -11.408 1.00 88.12 195 ASP A O 1
ATOM 1580 N N . ARG A 1 196 ? 10.493 13.560 -12.570 1.00 80.38 196 ARG A N 1
ATOM 1581 C CA . ARG A 1 196 ? 10.410 14.467 -11.416 1.00 80.38 196 ARG A CA 1
ATOM 1582 C C . ARG A 1 196 ? 9.034 14.456 -10.754 1.00 80.38 196 ARG A C 1
ATOM 1584 O O . ARG A 1 196 ? 8.942 14.695 -9.553 1.00 80.38 196 ARG A O 1
ATOM 1591 N N . ARG A 1 197 ? 7.976 14.206 -11.530 1.00 79.75 197 ARG A N 1
ATOM 1592 C CA . ARG A 1 197 ? 6.601 14.081 -11.038 1.00 79.75 197 ARG A CA 1
ATOM 1593 C C . ARG A 1 197 ? 6.377 12.702 -10.417 1.00 79.75 197 ARG A C 1
ATOM 1595 O O . ARG A 1 197 ? 5.977 12.602 -9.265 1.00 79.75 197 ARG A O 1
ATOM 1602 N N . TYR A 1 198 ? 6.658 11.640 -11.159 1.00 81.50 198 TYR A N 1
ATOM 1603 C CA . TYR A 1 198 ? 6.438 10.274 -10.700 1.00 81.50 198 TYR A CA 1
ATOM 1604 C C . TYR A 1 198 ? 7.293 9.943 -9.461 1.00 81.50 198 TYR A C 1
ATOM 1606 O O . TYR A 1 198 ? 6.806 9.278 -8.546 1.00 81.50 198 TYR A O 1
ATOM 1614 N N . GLY A 1 199 ? 8.492 10.521 -9.338 1.00 73.62 199 GLY A N 1
ATOM 1615 C CA . GLY A 1 199 ? 9.310 10.459 -8.126 1.00 73.62 199 GLY A CA 1
ATOM 1616 C C . GLY A 1 199 ? 8.652 11.076 -6.880 1.00 73.62 199 GLY A C 1
ATOM 1617 O O . GLY A 1 199 ? 8.754 10.496 -5.797 1.00 73.62 199 GLY A O 1
ATOM 1618 N N . THR A 1 200 ? 7.915 12.195 -6.988 1.00 71.19 200 THR A N 1
ATOM 1619 C CA . THR A 1 200 ? 7.166 12.748 -5.831 1.00 71.19 200 THR A CA 1
ATOM 1620 C C . THR A 1 200 ? 5.936 11.909 -5.481 1.00 71.19 200 THR A C 1
ATOM 1622 O O . THR A 1 200 ? 5.567 11.810 -4.308 1.00 71.19 200 THR A O 1
ATOM 1625 N N . GLU A 1 201 ? 5.360 11.221 -6.468 1.00 69.31 201 GLU A N 1
ATOM 1626 C CA . GLU A 1 201 ? 4.292 10.230 -6.292 1.00 69.31 201 GLU A CA 1
ATOM 1627 C C . GLU A 1 201 ? 4.809 8.871 -5.739 1.00 69.31 201 GLU A C 1
ATOM 1629 O O . GLU A 1 201 ? 4.008 8.020 -5.348 1.00 69.31 201 GLU A O 1
ATOM 1634 N N . ASN A 1 202 ? 6.128 8.714 -5.534 1.00 71.25 202 ASN A N 1
ATOM 1635 C CA . ASN A 1 202 ? 6.838 7.499 -5.078 1.00 71.25 202 ASN A CA 1
ATOM 1636 C C . ASN A 1 202 ? 6.826 6.352 -6.116 1.00 71.25 202 ASN A C 1
ATOM 1638 O O . ASN A 1 202 ? 6.666 5.183 -5.761 1.00 71.25 202 ASN A O 1
ATOM 1642 N N . TYR A 1 203 ? 7.011 6.670 -7.397 1.00 79.38 203 TYR A N 1
ATOM 1643 C CA . TYR A 1 203 ? 7.413 5.706 -8.426 1.00 79.38 203 TYR A CA 1
ATOM 1644 C C . TYR A 1 203 ? 8.904 5.843 -8.753 1.00 79.38 203 TYR A C 1
ATOM 1646 O O . TYR A 1 203 ? 9.480 6.914 -8.582 1.00 79.38 203 TYR A O 1
ATOM 1654 N N . TYR A 1 204 ? 9.506 4.777 -9.281 1.00 84.44 204 TYR A N 1
ATOM 1655 C CA . TYR A 1 204 ? 10.845 4.781 -9.877 1.00 84.44 204 TYR A CA 1
ATOM 1656 C C . TYR A 1 204 ? 10.832 4.094 -11.254 1.00 84.44 204 TYR A C 1
ATOM 1658 O O . TYR A 1 204 ? 9.974 3.239 -11.488 1.00 84.44 204 TYR A O 1
ATOM 1666 N N . PRO A 1 205 ? 11.749 4.431 -12.178 1.00 86.75 205 PRO A N 1
ATOM 1667 C CA . PRO A 1 205 ? 11.842 3.766 -13.471 1.00 86.75 205 PRO A CA 1
ATOM 1668 C C . PRO A 1 205 ? 12.534 2.405 -13.304 1.00 86.75 205 PRO A C 1
ATOM 1670 O O . PRO A 1 205 ? 13.756 2.323 -13.186 1.00 86.75 205 PRO A O 1
ATOM 1673 N N . ASP A 1 206 ? 11.748 1.328 -13.274 1.00 80.81 206 ASP A N 1
ATOM 1674 C CA . ASP A 1 206 ? 12.255 -0.049 -13.184 1.00 80.81 206 ASP A CA 1
ATOM 1675 C C . ASP A 1 206 ? 12.820 -0.508 -14.543 1.00 80.81 206 ASP A C 1
ATOM 1677 O O . ASP A 1 206 ? 13.856 -1.169 -14.620 1.00 80.81 206 ASP A O 1
ATOM 1681 N N . VAL A 1 207 ? 12.206 -0.046 -15.637 1.00 80.56 207 VAL A N 1
ATOM 1682 C CA . VAL A 1 207 ? 12.780 -0.084 -16.988 1.00 80.56 207 VAL A CA 1
ATOM 1683 C C . VAL A 1 207 ? 12.834 1.336 -17.545 1.00 80.56 207 VAL A C 1
ATOM 1685 O O . VAL A 1 207 ? 11.866 2.086 -17.436 1.00 80.56 207 VAL A O 1
ATOM 1688 N N . LEU A 1 208 ? 13.963 1.689 -18.161 1.00 83.19 208 LEU A N 1
ATOM 1689 C CA . LEU A 1 208 ? 14.145 2.910 -18.942 1.00 83.19 208 LEU A CA 1
ATOM 1690 C C . LEU A 1 208 ? 15.051 2.591 -20.137 1.00 83.19 208 LEU A C 1
ATOM 1692 O O . LEU A 1 208 ? 16.264 2.447 -19.976 1.00 83.19 208 LEU A O 1
ATOM 1696 N N . GLN A 1 209 ? 14.458 2.437 -21.320 1.00 82.88 209 GLN A N 1
ATOM 1697 C CA . GLN A 1 209 ? 15.171 2.150 -22.570 1.00 82.88 209 GLN A CA 1
ATOM 1698 C C . GLN A 1 209 ? 15.038 3.331 -23.532 1.00 82.88 209 GLN A C 1
ATOM 1700 O O . GLN A 1 209 ? 13.930 3.806 -23.774 1.00 82.88 209 GLN A O 1
ATOM 1705 N N . MET A 1 210 ? 16.157 3.792 -24.091 1.00 82.81 210 MET A N 1
ATOM 1706 C CA . MET A 1 210 ? 16.197 4.827 -25.126 1.00 82.81 210 MET A CA 1
ATOM 1707 C C . MET A 1 210 ? 16.382 4.203 -26.510 1.00 82.81 210 MET A C 1
ATOM 1709 O O . MET A 1 210 ? 17.074 3.197 -26.657 1.00 82.81 210 MET A O 1
ATOM 1713 N N . PHE A 1 211 ? 15.808 4.832 -27.531 1.00 79.00 211 PHE A N 1
ATOM 1714 C CA . PHE A 1 211 ? 15.997 4.466 -28.934 1.00 79.00 211 PHE A CA 1
ATOM 1715 C C . PHE A 1 211 ? 15.788 5.675 -29.850 1.00 79.00 211 PHE A C 1
ATOM 1717 O O . PHE A 1 211 ? 15.321 6.728 -29.420 1.00 79.00 211 PHE A O 1
ATOM 1724 N N . LEU A 1 212 ? 16.140 5.524 -31.125 1.00 76.50 212 LEU A N 1
ATOM 1725 C CA . LEU A 1 212 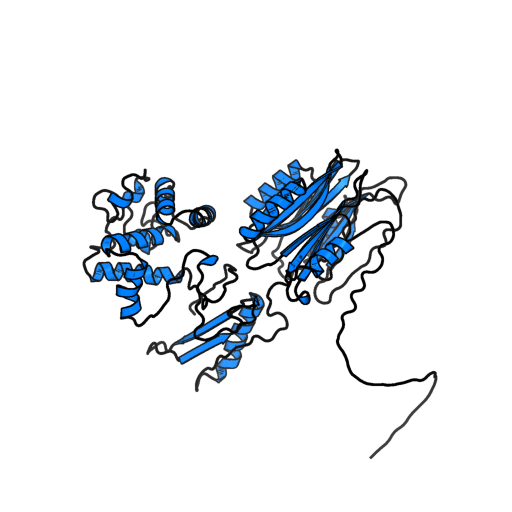? 15.932 6.542 -32.151 1.00 76.50 212 LEU A CA 1
ATOM 1726 C C . LEU A 1 212 ? 14.675 6.205 -32.952 1.00 76.50 212 LEU A C 1
ATOM 1728 O O . LEU A 1 212 ? 14.513 5.069 -33.397 1.00 76.50 212 LEU A O 1
ATOM 1732 N N . SER A 1 213 ? 13.796 7.184 -33.146 1.00 75.69 213 SER A N 1
ATOM 1733 C CA . SER A 1 213 ? 12.724 7.107 -34.143 1.00 75.69 213 SER A CA 1
ATOM 1734 C C . SER A 1 213 ? 13.273 7.229 -35.573 1.00 75.69 213 SER A C 1
ATOM 1736 O O . SER A 1 213 ? 14.418 7.622 -35.791 1.00 75.69 213 SER A O 1
ATOM 1738 N N . SER A 1 214 ? 12.433 6.952 -36.574 1.00 74.44 214 SER A N 1
ATOM 1739 C CA . SER A 1 214 ? 12.774 7.074 -38.003 1.00 74.44 214 SER A CA 1
ATOM 1740 C C . SER A 1 214 ? 13.178 8.489 -38.452 1.00 74.44 214 SER A C 1
ATOM 1742 O O . SER A 1 214 ? 13.749 8.649 -39.527 1.00 74.44 214 SER A O 1
ATOM 1744 N N . ASN A 1 215 ? 12.915 9.510 -37.630 1.00 79.94 215 ASN A N 1
ATOM 1745 C CA . ASN A 1 215 ? 13.363 10.894 -37.803 1.00 79.94 215 ASN A CA 1
ATOM 1746 C C . ASN A 1 215 ? 14.488 11.294 -36.816 1.00 79.94 215 ASN A C 1
ATOM 1748 O O . ASN A 1 215 ? 14.568 12.460 -36.433 1.00 79.94 215 ASN A O 1
ATOM 1752 N N . GLU A 1 216 ? 15.313 10.337 -36.367 1.00 78.94 216 GLU A N 1
ATOM 1753 C CA . GLU A 1 216 ? 16.472 10.517 -35.461 1.00 78.94 216 GLU A CA 1
ATOM 1754 C C . GLU A 1 216 ? 16.140 11.182 -34.102 1.00 78.94 216 GLU A C 1
ATOM 1756 O O . GLU A 1 216 ? 17.030 11.650 -33.393 1.00 78.94 216 GLU A O 1
ATOM 1761 N N . THR A 1 217 ? 14.867 11.223 -33.688 1.00 84.75 217 THR A N 1
ATOM 1762 C CA . THR A 1 217 ? 14.485 11.775 -32.376 1.00 84.75 217 THR A CA 1
ATOM 1763 C C . THR A 1 217 ? 14.727 10.737 -31.284 1.00 84.75 217 THR A C 1
ATOM 1765 O O . THR A 1 217 ? 14.344 9.575 -31.431 1.00 84.75 217 THR A O 1
ATOM 1768 N N . ILE A 1 218 ? 15.337 11.149 -30.166 1.00 85.56 218 ILE A N 1
ATOM 1769 C CA . ILE A 1 218 ? 15.554 10.264 -29.016 1.00 85.56 218 ILE A CA 1
ATOM 1770 C C . ILE A 1 218 ? 14.218 10.043 -28.296 1.00 85.56 218 ILE A C 1
ATOM 1772 O O . ILE A 1 218 ? 13.698 10.913 -27.588 1.00 85.56 218 ILE A O 1
ATOM 1776 N N . MET A 1 219 ? 13.670 8.851 -28.487 1.00 85.12 219 MET A N 1
ATOM 1777 C CA . MET A 1 219 ? 12.497 8.332 -27.796 1.00 85.12 219 MET A CA 1
ATOM 1778 C C . MET A 1 219 ? 12.936 7.511 -26.585 1.00 85.12 219 MET A C 1
ATOM 1780 O O . MET A 1 219 ? 14.037 6.956 -26.561 1.00 85.12 219 MET A O 1
ATOM 1784 N N . ALA A 1 220 ? 12.069 7.400 -25.582 1.00 86.62 220 ALA A N 1
ATOM 1785 C CA . ALA A 1 220 ? 12.299 6.511 -24.456 1.00 86.62 220 ALA A CA 1
ATOM 1786 C C . ALA A 1 220 ? 11.018 5.822 -23.983 1.00 86.62 220 ALA A C 1
ATOM 1788 O O . ALA A 1 220 ? 9.950 6.434 -23.895 1.00 86.62 220 ALA A O 1
ATOM 1789 N N . LEU A 1 221 ? 11.167 4.534 -23.671 1.00 86.31 221 LEU A N 1
ATOM 1790 C CA . LEU A 1 221 ? 10.178 3.688 -23.018 1.00 86.31 221 LEU A CA 1
ATOM 1791 C C . LEU A 1 221 ? 10.526 3.596 -21.535 1.00 86.31 221 LEU A C 1
ATOM 1793 O O . LEU A 1 221 ? 11.614 3.137 -21.180 1.00 86.31 221 LEU A O 1
ATOM 1797 N N . ALA A 1 222 ? 9.596 4.018 -20.685 1.00 87.75 222 ALA A N 1
ATOM 1798 C CA . ALA A 1 222 ? 9.709 3.935 -19.240 1.00 87.75 222 ALA A CA 1
ATOM 1799 C C . ALA A 1 222 ? 8.615 3.028 -18.668 1.00 87.75 222 ALA A C 1
ATOM 1801 O O . ALA A 1 222 ? 7.441 3.150 -19.025 1.00 87.75 222 ALA A O 1
ATOM 1802 N N . ILE A 1 223 ? 9.004 2.144 -17.750 1.00 86.81 223 ILE A N 1
ATOM 1803 C CA . ILE A 1 223 ? 8.086 1.376 -16.906 1.00 86.81 223 ILE A CA 1
ATOM 1804 C C . ILE A 1 223 ? 8.321 1.838 -15.471 1.00 86.81 223 ILE A C 1
ATOM 1806 O O . ILE A 1 223 ? 9.314 1.481 -14.834 1.00 86.81 223 ILE A O 1
ATOM 1810 N N . TRP A 1 224 ? 7.417 2.681 -14.986 1.00 85.38 224 TRP A N 1
ATOM 1811 C CA . TRP A 1 224 ? 7.453 3.242 -13.643 1.00 85.38 224 TRP A CA 1
ATOM 1812 C C . TRP A 1 224 ? 6.802 2.268 -12.662 1.00 85.38 224 TRP A C 1
ATOM 1814 O O . TRP A 1 224 ? 5.617 1.964 -12.804 1.00 85.38 224 TRP A O 1
ATOM 1824 N N . ARG A 1 225 ? 7.540 1.805 -11.651 1.00 81.06 225 ARG A N 1
ATOM 1825 C CA . ARG A 1 225 ? 7.049 0.923 -10.579 1.00 81.06 225 ARG A CA 1
ATOM 1826 C C . ARG A 1 225 ? 6.843 1.725 -9.296 1.00 81.06 225 ARG A C 1
ATOM 1828 O O . ARG A 1 225 ? 7.713 2.507 -8.919 1.00 81.06 225 ARG A O 1
ATOM 1835 N N . LYS A 1 226 ? 5.705 1.549 -8.613 1.00 76.38 226 LYS A N 1
ATOM 1836 C CA . LYS A 1 226 ? 5.442 2.202 -7.312 1.00 76.38 226 LYS A CA 1
ATOM 1837 C C . LYS A 1 226 ? 6.383 1.599 -6.260 1.00 76.38 226 LYS A C 1
ATOM 1839 O O . LYS A 1 226 ? 6.363 0.390 -6.044 1.00 76.38 226 LYS A O 1
ATOM 1844 N N . GLY A 1 227 ? 7.234 2.425 -5.651 1.00 63.78 227 GLY A N 1
ATOM 1845 C CA . GLY A 1 227 ? 8.323 2.009 -4.765 1.00 63.78 227 GLY A CA 1
ATOM 1846 C C . GLY A 1 227 ? 8.245 2.676 -3.395 1.00 63.78 227 GLY A C 1
ATOM 1847 O O . GLY A 1 227 ? 8.388 3.891 -3.261 1.00 63.78 227 GLY A O 1
ATOM 1848 N N . PHE A 1 228 ? 8.043 1.886 -2.342 1.00 54.22 228 PHE A N 1
ATOM 1849 C CA . PHE A 1 228 ? 7.759 2.401 -1.000 1.00 54.22 228 PHE A CA 1
ATOM 1850 C C . PHE A 1 228 ? 9.026 2.692 -0.184 1.00 54.22 228 PHE A C 1
ATOM 1852 O O . PHE A 1 228 ? 9.261 2.082 0.851 1.00 54.22 228 PHE A O 1
ATOM 1859 N N . GLY A 1 229 ? 9.832 3.659 -0.630 1.00 51.97 229 GLY A N 1
ATOM 1860 C CA . GLY A 1 229 ? 11.094 4.046 0.029 1.00 51.97 229 GLY A CA 1
ATOM 1861 C C . GLY A 1 229 ? 12.327 3.951 -0.854 1.00 51.97 229 GLY A C 1
ATOM 1862 O O . GLY A 1 229 ? 13.345 4.561 -0.539 1.00 51.97 229 GLY A O 1
ATOM 1863 N N . GLU A 1 230 ? 12.183 3.224 -1.957 1.00 64.50 230 GLU A N 1
ATOM 1864 C CA . GLU A 1 230 ? 13.139 3.045 -3.045 1.00 64.50 230 GLU A CA 1
ATOM 1865 C C . GLU A 1 230 ? 13.698 4.404 -3.491 1.00 64.50 230 GLU A C 1
ATOM 1867 O O . GLU A 1 230 ? 13.017 5.179 -4.168 1.00 64.50 230 GLU A O 1
ATOM 1872 N N . LYS A 1 231 ? 14.935 4.723 -3.098 1.00 73.44 231 LYS A N 1
ATOM 1873 C CA . LYS A 1 231 ? 15.627 5.892 -3.644 1.00 73.44 231 LYS A CA 1
ATOM 1874 C C . LYS A 1 231 ? 16.275 5.500 -4.957 1.00 73.44 231 LYS A C 1
ATOM 1876 O O . LYS A 1 231 ? 16.858 4.427 -5.087 1.00 73.44 231 LYS A O 1
ATOM 1881 N N . TYR A 1 232 ? 16.208 6.401 -5.920 1.00 80.19 232 TYR A N 1
ATOM 1882 C CA . TYR A 1 232 ? 16.795 6.195 -7.229 1.00 80.19 232 TYR A CA 1
ATOM 1883 C C . TYR A 1 232 ? 17.301 7.522 -7.793 1.00 80.19 232 TYR A C 1
ATOM 1885 O O . TYR A 1 232 ? 16.865 8.605 -7.390 1.00 80.19 232 TYR A O 1
ATOM 1893 N N . HIS A 1 233 ? 18.224 7.436 -8.744 1.00 81.50 233 HIS A N 1
ATOM 1894 C CA . HIS A 1 233 ? 18.756 8.585 -9.460 1.00 81.50 233 HIS A CA 1
ATOM 1895 C C . HIS A 1 233 ? 18.935 8.246 -10.936 1.00 81.50 233 HIS A C 1
ATOM 1897 O O . HIS A 1 233 ? 19.821 7.474 -11.300 1.00 81.50 233 HIS A O 1
ATOM 1903 N N . VAL A 1 234 ? 18.133 8.876 -11.796 1.00 84.81 234 VAL A N 1
ATOM 1904 C CA . VAL A 1 234 ? 18.411 8.900 -13.234 1.00 84.81 234 VAL A CA 1
ATOM 1905 C C . VAL A 1 234 ? 19.515 9.923 -13.508 1.00 84.81 234 VAL A C 1
ATOM 1907 O O . VAL A 1 234 ? 19.493 11.041 -12.979 1.00 84.81 234 VAL A O 1
ATOM 1910 N N . ARG A 1 235 ? 20.501 9.553 -14.323 1.00 84.25 235 ARG A N 1
ATOM 1911 C CA . ARG A 1 235 ? 21.530 10.456 -14.859 1.00 84.25 235 ARG A CA 1
ATOM 1912 C C . ARG A 1 235 ? 21.752 10.163 -16.332 1.00 84.25 235 ARG A C 1
ATOM 1914 O O . ARG A 1 235 ? 21.714 9.006 -16.733 1.00 84.25 235 ARG A O 1
ATOM 1921 N N . TYR A 1 236 ? 21.998 11.202 -17.117 1.00 85.25 236 TYR A N 1
ATOM 1922 C CA . TYR A 1 236 ? 22.200 11.099 -18.558 1.00 85.25 236 TYR A CA 1
ATOM 1923 C C . TYR A 1 236 ? 23.219 12.124 -19.059 1.00 85.25 236 TYR A C 1
ATOM 1925 O O . TYR A 1 236 ? 23.564 13.067 -18.345 1.00 85.25 236 TYR A O 1
ATOM 1933 N N . GLY A 1 237 ? 23.705 11.924 -20.282 1.00 82.12 237 GLY A N 1
ATOM 1934 C CA . GLY A 1 237 ? 24.716 12.762 -20.924 1.00 82.12 237 GLY A CA 1
ATOM 1935 C C . GLY A 1 237 ? 25.483 12.007 -22.008 1.00 82.12 237 GLY A C 1
ATOM 1936 O O . GLY A 1 237 ? 25.208 10.837 -22.276 1.00 82.12 237 GLY A O 1
ATOM 1937 N N . THR A 1 238 ? 26.464 12.663 -22.629 1.00 80.12 238 THR A N 1
ATOM 1938 C CA . THR A 1 238 ? 27.234 12.093 -23.751 1.00 80.12 238 THR A CA 1
ATOM 1939 C C . THR A 1 238 ? 28.492 11.325 -23.331 1.00 80.12 238 THR A C 1
ATOM 1941 O O . THR A 1 238 ? 29.130 10.659 -24.144 1.00 80.12 238 THR A O 1
ATOM 1944 N N . SER A 1 239 ? 28.842 11.357 -22.042 1.00 75.94 239 SER A N 1
ATOM 1945 C CA . SER A 1 239 ? 30.010 10.674 -21.483 1.00 75.94 239 SER A CA 1
ATOM 1946 C C . SER A 1 239 ? 29.649 9.919 -20.206 1.00 75.94 239 SER A C 1
ATOM 1948 O O . SER A 1 239 ? 29.197 10.517 -19.229 1.00 75.94 239 SER A O 1
ATOM 1950 N N . LEU A 1 240 ? 29.905 8.605 -20.192 1.00 69.88 240 LEU A N 1
ATOM 1951 C CA . LEU A 1 240 ? 29.743 7.757 -19.004 1.00 69.88 240 LEU A CA 1
ATOM 1952 C C . LEU A 1 240 ? 30.591 8.265 -17.830 1.00 69.88 240 LEU A C 1
ATOM 1954 O O . LEU A 1 240 ? 30.094 8.350 -16.710 1.00 69.88 240 LEU A O 1
ATOM 1958 N N . LYS A 1 241 ? 31.829 8.704 -18.101 1.00 67.81 241 LYS A N 1
ATOM 1959 C CA . LYS A 1 241 ? 32.693 9.307 -17.081 1.00 67.81 241 LYS A CA 1
ATOM 1960 C C . LYS A 1 241 ? 32.088 10.596 -16.519 1.00 67.81 241 LYS A C 1
ATOM 1962 O O . LYS A 1 241 ? 32.102 10.789 -15.315 1.00 67.81 241 LYS A O 1
ATOM 1967 N N . GLN A 1 242 ? 31.507 11.456 -17.358 1.00 69.25 242 GLN A N 1
ATOM 1968 C CA . GLN A 1 242 ? 30.851 12.677 -16.874 1.00 69.25 242 GLN A CA 1
ATOM 1969 C C . GLN A 1 242 ? 29.607 12.359 -16.027 1.00 69.25 242 GLN A C 1
ATOM 1971 O O . GLN A 1 242 ? 29.341 13.048 -15.046 1.00 69.25 242 GLN A O 1
ATOM 1976 N N . ILE A 1 243 ? 28.852 11.312 -16.378 1.00 71.38 243 ILE A N 1
ATOM 1977 C CA . ILE A 1 243 ? 27.718 10.820 -15.581 1.00 71.38 243 ILE A CA 1
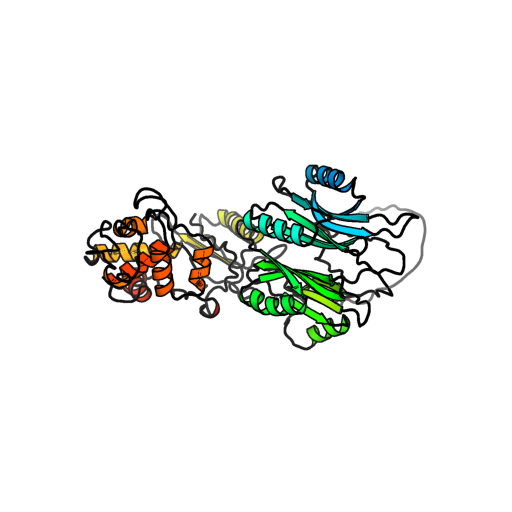ATOM 1978 C C . ILE A 1 243 ? 28.187 10.336 -14.198 1.00 71.38 243 ILE A C 1
ATOM 1980 O O . ILE A 1 243 ? 27.547 10.658 -13.195 1.00 71.38 243 ILE A O 1
ATOM 1984 N N . GLU A 1 244 ? 29.309 9.616 -14.139 1.00 66.56 244 GLU A N 1
ATOM 1985 C CA . GLU A 1 244 ? 29.945 9.163 -12.898 1.00 66.56 244 GLU A CA 1
ATOM 1986 C C . GLU A 1 244 ? 30.503 10.338 -12.074 1.00 66.56 244 GLU A C 1
ATOM 1988 O O . GLU A 1 244 ? 30.118 10.509 -10.916 1.00 66.56 244 GLU A O 1
ATOM 1993 N N . ASP A 1 245 ? 31.313 11.215 -12.674 1.00 65.50 245 ASP A N 1
ATOM 1994 C CA . ASP A 1 245 ? 31.872 12.418 -12.041 1.00 65.50 245 ASP A CA 1
ATOM 1995 C C . ASP A 1 245 ? 30.749 13.302 -11.444 1.00 65.50 245 ASP A C 1
ATOM 1997 O O . ASP A 1 245 ? 30.841 13.722 -10.286 1.00 65.50 245 ASP A O 1
ATOM 2001 N N . ASN A 1 246 ? 29.631 13.483 -12.163 1.00 65.50 246 ASN A N 1
ATOM 2002 C CA . ASN A 1 246 ? 28.437 14.208 -11.697 1.00 65.50 246 ASN A CA 1
ATOM 2003 C C . ASN A 1 246 ? 27.680 13.518 -10.542 1.00 65.50 246 ASN A C 1
ATOM 2005 O O . ASN A 1 246 ? 26.874 14.160 -9.866 1.00 65.50 246 ASN A O 1
ATOM 2009 N N . LEU A 1 247 ? 27.904 12.226 -10.292 1.00 62.22 247 LEU A N 1
ATOM 2010 C CA . LEU A 1 247 ? 27.444 11.541 -9.077 1.00 62.22 247 LEU A CA 1
ATOM 2011 C C . LEU A 1 247 ? 28.456 11.685 -7.935 1.00 62.22 247 LEU A C 1
ATOM 2013 O O . LEU A 1 247 ? 28.059 11.701 -6.768 1.00 62.22 247 LEU A O 1
ATOM 2017 N N . THR A 1 248 ? 29.750 11.831 -8.243 1.00 55.75 248 THR A N 1
ATOM 2018 C CA . THR A 1 248 ? 30.794 11.933 -7.214 1.00 55.75 248 THR A CA 1
ATOM 2019 C C . THR A 1 248 ? 30.763 13.241 -6.422 1.00 55.75 248 THR A C 1
ATOM 2021 O O . THR A 1 248 ? 30.979 13.197 -5.208 1.00 55.75 248 THR A O 1
ATOM 2024 N N . GLN A 1 249 ? 30.499 14.378 -7.081 1.00 52.78 249 GLN A N 1
ATOM 2025 C CA . GLN A 1 249 ? 30.742 15.714 -6.513 1.00 52.78 249 GLN A CA 1
ATOM 2026 C C . GLN A 1 249 ? 29.651 16.218 -5.554 1.00 52.78 249 GLN A C 1
ATOM 2028 O O . GLN A 1 249 ? 29.944 16.974 -4.634 1.00 52.78 249 GLN A O 1
ATOM 2033 N N . VAL A 1 250 ? 28.389 15.825 -5.749 1.00 49.47 250 VAL A N 1
ATOM 2034 C CA . VAL A 1 250 ? 27.232 16.571 -5.199 1.00 49.47 250 VAL A CA 1
ATOM 2035 C C . VAL A 1 250 ? 26.788 16.095 -3.801 1.00 49.47 250 VAL A C 1
ATOM 2037 O O . VAL A 1 250 ? 25.743 16.505 -3.315 1.00 49.47 250 VAL A O 1
ATOM 2040 N N . GLN A 1 251 ? 27.521 15.175 -3.158 1.00 49.75 251 GLN A N 1
ATOM 2041 C CA . GLN A 1 251 ? 27.168 14.504 -1.881 1.00 49.75 251 GLN A CA 1
ATOM 2042 C C . GLN A 1 251 ? 25.803 13.762 -1.828 1.00 49.75 251 GLN A C 1
ATOM 2044 O O . GLN A 1 251 ? 25.542 13.058 -0.856 1.00 49.75 251 GLN A O 1
ATOM 2049 N N . ILE A 1 252 ? 24.968 13.835 -2.875 1.00 48.97 252 ILE A N 1
ATOM 2050 C CA . ILE A 1 252 ? 23.569 13.353 -2.938 1.00 48.97 252 ILE A CA 1
ATOM 2051 C C . ILE A 1 252 ? 23.360 11.910 -2.439 1.00 48.97 252 ILE A C 1
ATOM 2053 O O . ILE A 1 252 ? 22.343 11.623 -1.812 1.00 48.97 252 ILE A O 1
ATOM 2057 N N . LEU A 1 253 ? 24.306 11.004 -2.700 1.00 48.12 253 LEU A N 1
ATOM 2058 C CA . LEU A 1 253 ? 24.197 9.579 -2.349 1.00 48.12 253 LEU A CA 1
ATOM 2059 C C . LEU A 1 253 ? 24.412 9.309 -0.842 1.00 48.12 253 LEU A C 1
ATOM 2061 O O . LEU A 1 253 ? 23.980 8.279 -0.310 1.00 48.12 253 LEU A O 1
ATOM 2065 N N . GLY A 1 254 ? 25.092 10.222 -0.139 1.00 56.19 254 GLY A N 1
ATOM 2066 C CA . GLY A 1 254 ? 25.709 9.942 1.155 1.00 56.19 254 GLY A CA 1
ATOM 2067 C C . GLY A 1 254 ? 26.728 8.809 1.018 1.00 56.19 254 GLY A C 1
ATOM 2068 O O . GLY A 1 254 ? 27.688 8.914 0.256 1.00 56.19 254 GLY A O 1
ATOM 2069 N N . ASP A 1 255 ? 26.490 7.704 1.723 1.00 54.12 255 ASP A N 1
ATOM 2070 C CA . ASP A 1 255 ? 27.225 6.456 1.521 1.00 54.12 255 ASP A CA 1
ATOM 2071 C C . ASP A 1 255 ? 26.909 5.847 0.140 1.00 54.12 255 ASP A C 1
ATOM 2073 O O . ASP A 1 255 ? 25.806 5.338 -0.096 1.00 54.12 255 ASP A O 1
ATOM 2077 N N . ARG A 1 256 ? 27.900 5.901 -0.764 1.00 53.41 256 ARG A N 1
ATOM 2078 C CA . ARG A 1 256 ? 27.812 5.359 -2.130 1.00 53.41 256 ARG A CA 1
ATOM 2079 C C . ARG A 1 256 ? 27.676 3.838 -2.170 1.00 53.41 256 ARG A C 1
ATOM 2081 O O . ARG A 1 256 ? 27.163 3.337 -3.161 1.00 53.41 256 ARG A O 1
ATOM 2088 N N . SER A 1 257 ? 28.095 3.109 -1.128 1.00 55.84 257 SER A N 1
ATOM 2089 C CA . SER A 1 257 ? 28.055 1.635 -1.115 1.00 55.84 257 SER A CA 1
ATOM 2090 C C . SER A 1 257 ? 26.639 1.058 -1.210 1.00 55.84 257 SER A C 1
ATOM 2092 O O . SER A 1 257 ? 26.475 -0.119 -1.513 1.00 55.84 257 SER A O 1
ATOM 2094 N N . ARG A 1 258 ? 25.620 1.895 -0.983 1.00 59.47 258 ARG A N 1
ATOM 2095 C CA . ARG A 1 258 ? 24.206 1.531 -1.080 1.00 59.47 258 ARG A CA 1
ATOM 2096 C C . ARG A 1 258 ? 23.611 1.673 -2.481 1.00 59.47 258 ARG A C 1
ATOM 2098 O O . ARG A 1 258 ? 22.542 1.133 -2.712 1.00 59.47 258 ARG A O 1
ATOM 2105 N N . PHE A 1 259 ? 24.237 2.414 -3.398 1.00 67.50 259 PHE A N 1
ATOM 2106 C CA . PHE A 1 259 ? 23.657 2.679 -4.720 1.00 67.50 259 PHE A CA 1
ATOM 2107 C C . PHE A 1 259 ? 24.334 1.848 -5.810 1.00 67.50 259 PHE A C 1
ATOM 2109 O O . PHE A 1 259 ? 25.523 2.011 -6.081 1.00 67.50 259 PHE A O 1
ATOM 2116 N N . HIS A 1 260 ? 23.550 1.012 -6.486 1.00 68.56 260 HIS A N 1
ATOM 2117 C CA . HIS A 1 260 ? 23.982 0.188 -7.612 1.00 68.56 260 HIS A CA 1
ATOM 2118 C C . HIS A 1 260 ? 23.351 0.677 -8.926 1.00 68.56 260 HIS A C 1
ATOM 2120 O O . HIS A 1 260 ? 22.326 1.364 -8.936 1.00 68.56 260 HIS A O 1
ATOM 2126 N N . VAL A 1 261 ? 23.947 0.307 -10.064 1.00 69.69 261 VAL A N 1
ATOM 2127 C CA . VAL A 1 261 ? 23.316 0.492 -11.381 1.00 69.69 261 VAL A CA 1
ATOM 2128 C C . VAL A 1 261 ? 22.171 -0.514 -11.515 1.00 69.69 261 VAL A C 1
ATOM 2130 O O . VAL A 1 261 ? 22.407 -1.720 -11.513 1.00 69.69 261 VAL A O 1
ATOM 2133 N N . HIS A 1 262 ? 20.936 -0.030 -11.642 1.00 72.38 262 HIS A N 1
ATOM 2134 C CA . HIS A 1 262 ? 19.736 -0.860 -11.825 1.00 72.38 262 HIS A CA 1
ATOM 2135 C C . HIS A 1 262 ? 19.423 -1.096 -13.304 1.00 72.38 262 HIS A C 1
ATOM 2137 O O . HIS A 1 262 ? 19.058 -2.202 -13.704 1.00 72.38 262 HIS A O 1
ATOM 2143 N N . ARG A 1 263 ? 19.589 -0.061 -14.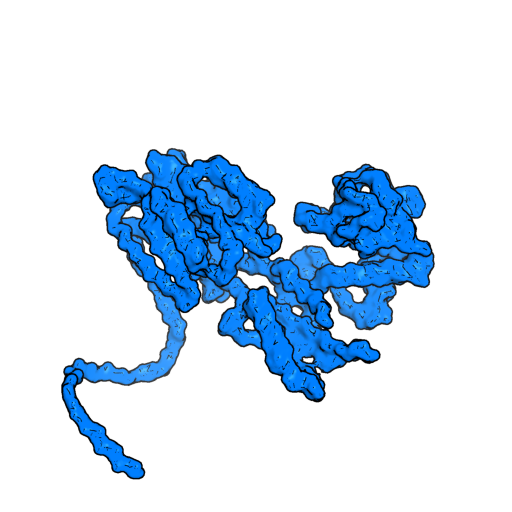135 1.00 73.94 263 ARG A N 1
ATOM 2144 C CA . ARG A 1 263 ? 19.516 -0.124 -15.604 1.00 73.94 263 ARG A CA 1
ATOM 2145 C C . ARG A 1 263 ? 20.476 0.893 -16.211 1.00 73.94 263 ARG A C 1
ATOM 2147 O O . ARG A 1 263 ? 20.716 1.945 -15.624 1.00 73.94 263 ARG A O 1
ATOM 2154 N N . ALA A 1 264 ? 20.936 0.626 -17.426 1.00 72.44 264 ALA A N 1
ATOM 2155 C CA . ALA A 1 264 ? 21.492 1.645 -18.305 1.00 72.44 264 ALA A CA 1
ATOM 2156 C C . ALA A 1 264 ? 21.033 1.393 -19.746 1.00 72.44 264 ALA A C 1
ATOM 2158 O O . ALA A 1 264 ? 20.738 0.259 -20.125 1.00 72.44 264 ALA A O 1
ATOM 2159 N N . SER A 1 265 ? 20.958 2.458 -20.536 1.00 73.81 265 SER A N 1
ATOM 2160 C CA . SER A 1 265 ? 20.610 2.427 -21.955 1.00 73.81 265 SER A CA 1
ATOM 2161 C C . SER A 1 265 ? 21.415 3.497 -22.691 1.00 73.81 265 SER A C 1
ATOM 2163 O O . SER A 1 265 ? 21.810 4.503 -22.097 1.00 73.81 265 SER A O 1
ATOM 2165 N N . ALA A 1 266 ? 21.673 3.289 -23.977 1.00 75.69 266 ALA A N 1
ATOM 2166 C CA . ALA A 1 266 ? 22.422 4.214 -24.815 1.00 75.69 266 ALA A CA 1
ATOM 2167 C C . ALA A 1 266 ? 21.733 4.382 -26.171 1.00 75.69 266 ALA A C 1
ATOM 2169 O O . ALA A 1 266 ? 21.028 3.489 -26.626 1.00 75.69 266 ALA A O 1
ATOM 2170 N N . VAL A 1 267 ? 21.980 5.499 -26.844 1.00 71.88 267 VAL A N 1
ATOM 2171 C CA . VAL A 1 267 ? 21.704 5.674 -28.273 1.00 71.88 267 VAL A CA 1
ATOM 2172 C C . VAL A 1 267 ? 22.934 6.243 -28.966 1.00 71.88 267 VAL A C 1
ATOM 2174 O O . VAL A 1 267 ? 23.746 6.947 -28.365 1.00 71.88 267 VAL A O 1
ATOM 2177 N N . ASN A 1 268 ? 23.073 5.931 -30.250 1.00 74.56 268 ASN A N 1
ATOM 2178 C CA . ASN A 1 268 ? 24.140 6.427 -31.110 1.00 74.56 268 ASN A CA 1
ATOM 2179 C C . ASN A 1 268 ? 23.480 7.074 -32.341 1.00 74.56 268 ASN A C 1
ATOM 2181 O O . ASN A 1 268 ? 23.285 6.367 -33.334 1.00 74.56 268 ASN A O 1
ATOM 2185 N N . PRO A 1 269 ? 23.073 8.359 -32.253 1.00 71.44 269 PRO A N 1
ATOM 2186 C CA . PRO A 1 269 ? 22.488 9.105 -33.367 1.00 71.44 269 PRO A CA 1
ATOM 2187 C C . PRO A 1 269 ? 23.366 9.035 -34.614 1.00 71.44 269 PRO A C 1
ATOM 2189 O O . PRO A 1 269 ? 24.592 8.937 -34.513 1.00 71.44 269 PRO A O 1
ATOM 2192 N N . ARG A 1 270 ? 22.765 9.130 -35.802 1.00 68.62 270 ARG A N 1
ATOM 2193 C CA . ARG A 1 270 ? 23.533 9.169 -37.056 1.00 68.62 270 ARG A CA 1
ATOM 2194 C C . ARG A 1 270 ? 24.397 10.429 -37.179 1.00 68.62 270 ARG A C 1
ATOM 2196 O O . ARG A 1 270 ? 25.419 10.402 -37.861 1.00 68.62 270 ARG A O 1
ATOM 2203 N N . TYR A 1 271 ? 23.993 11.506 -36.506 1.00 70.50 271 TYR A N 1
ATOM 2204 C CA . TYR A 1 271 ? 24.720 12.768 -36.411 1.00 70.50 271 TYR A CA 1
ATOM 2205 C C . TYR A 1 271 ? 24.683 13.273 -34.962 1.00 70.50 271 TYR A C 1
ATOM 2207 O O . TYR A 1 271 ? 23.606 13.517 -34.425 1.00 70.50 271 TYR A O 1
ATOM 2215 N N . GLY A 1 272 ? 25.855 13.445 -34.346 1.00 69.38 272 GLY A N 1
ATOM 2216 C CA . GLY A 1 272 ? 26.006 13.865 -32.949 1.00 69.38 272 GLY A CA 1
ATOM 2217 C C . GLY A 1 272 ? 26.743 12.834 -32.090 1.00 69.38 272 GLY A C 1
ATOM 2218 O O . GLY A 1 272 ? 27.171 11.789 -32.579 1.00 69.38 272 GLY A O 1
ATOM 2219 N N . ASP A 1 273 ? 26.902 13.146 -30.806 1.00 74.31 273 ASP A N 1
ATOM 2220 C CA . ASP A 1 273 ? 27.536 12.249 -29.837 1.00 74.31 273 ASP A CA 1
ATOM 2221 C C . ASP A 1 273 ? 26.616 11.088 -29.429 1.00 74.31 273 ASP A C 1
ATOM 2223 O O . ASP A 1 273 ? 25.387 11.197 -29.428 1.00 74.31 273 ASP A O 1
ATOM 2227 N N . ARG A 1 274 ? 27.226 9.986 -28.974 1.00 75.56 274 ARG A N 1
ATOM 2228 C CA . ARG A 1 274 ? 26.513 8.945 -28.216 1.00 75.56 274 ARG A CA 1
ATOM 2229 C C . ARG A 1 274 ? 25.884 9.549 -26.973 1.00 75.56 274 ARG A C 1
ATOM 2231 O O . ARG A 1 274 ? 26.527 10.329 -26.282 1.00 75.56 274 ARG A O 1
ATOM 2238 N N . PHE A 1 275 ? 24.672 9.124 -26.648 1.00 77.44 275 PHE A N 1
ATOM 2239 C CA . PHE A 1 275 ? 23.931 9.609 -25.492 1.00 77.44 275 PHE A CA 1
ATOM 2240 C C . PHE A 1 275 ? 23.535 8.435 -24.598 1.00 77.44 275 PHE A C 1
ATOM 2242 O O . PHE A 1 275 ? 23.013 7.432 -25.081 1.00 77.44 275 PHE A O 1
ATOM 2249 N N . TYR A 1 276 ? 23.795 8.550 -23.300 1.00 79.75 276 TYR A N 1
ATOM 2250 C CA . TYR A 1 276 ? 23.611 7.488 -22.311 1.00 79.75 276 TYR A CA 1
ATOM 2251 C C . TYR A 1 276 ? 22.611 7.930 -21.244 1.00 79.75 276 TYR A C 1
ATOM 2253 O O . TYR A 1 276 ? 22.584 9.103 -20.871 1.00 79.75 276 TYR A O 1
ATOM 2261 N N . VAL A 1 277 ? 21.850 6.982 -20.697 1.00 79.75 277 VAL A N 1
ATOM 2262 C CA . VAL A 1 277 ? 21.094 7.138 -19.450 1.00 79.75 277 VAL A CA 1
ATOM 2263 C C . VAL A 1 277 ? 21.382 5.964 -18.520 1.00 79.75 277 VAL A C 1
ATOM 2265 O O . VAL A 1 277 ? 21.467 4.817 -18.957 1.00 79.75 277 VAL A O 1
ATOM 2268 N N . ILE A 1 278 ? 21.529 6.249 -17.230 1.00 79.69 278 ILE A N 1
ATOM 2269 C CA . ILE A 1 278 ? 21.739 5.268 -16.167 1.00 79.69 278 ILE A CA 1
ATOM 2270 C C . ILE A 1 278 ? 20.718 5.532 -15.062 1.00 79.69 278 ILE A C 1
ATOM 2272 O O . ILE A 1 278 ? 20.608 6.656 -14.566 1.00 79.69 278 ILE A O 1
ATOM 2276 N N . VAL A 1 279 ? 19.991 4.490 -14.665 1.00 79.25 279 VAL A N 1
ATOM 2277 C CA . VAL A 1 279 ? 19.166 4.467 -13.456 1.00 79.25 279 VAL A CA 1
ATOM 2278 C C . VAL A 1 279 ? 19.984 3.812 -12.352 1.00 79.25 279 VAL A C 1
ATOM 2280 O O . VAL A 1 279 ? 20.260 2.612 -12.400 1.00 79.25 279 VAL A O 1
ATOM 2283 N N . TRP A 1 280 ? 20.356 4.599 -11.351 1.00 76.06 280 TRP A N 1
ATOM 2284 C CA . TRP A 1 280 ? 20.917 4.104 -10.097 1.00 76.06 280 TRP A CA 1
ATOM 2285 C C . TRP A 1 280 ? 19.794 3.873 -9.096 1.00 76.06 280 TRP A C 1
ATOM 2287 O O . TRP A 1 280 ? 18.863 4.679 -9.040 1.00 76.06 280 TRP A O 1
ATOM 2297 N N . LYS A 1 281 ? 19.890 2.819 -8.290 1.00 75.31 281 LYS A N 1
ATOM 2298 C CA . LYS A 1 281 ? 18.912 2.475 -7.254 1.00 75.31 281 LYS A CA 1
ATOM 2299 C C . LYS A 1 281 ? 19.634 2.174 -5.938 1.00 75.31 281 LYS A C 1
ATOM 2301 O O . LYS A 1 281 ? 20.733 1.626 -5.947 1.00 75.31 281 LYS A O 1
ATOM 2306 N N . ASP A 1 282 ? 19.043 2.599 -4.828 1.00 73.00 282 ASP A N 1
ATOM 2307 C CA . ASP A 1 282 ? 19.449 2.232 -3.465 1.00 73.00 282 ASP A CA 1
ATOM 2308 C C . ASP A 1 282 ? 19.142 0.735 -3.269 1.00 73.00 282 ASP A C 1
ATOM 2310 O O . ASP A 1 282 ? 18.110 0.248 -3.740 1.00 73.00 282 ASP A O 1
ATOM 2314 N N . THR A 1 283 ? 20.026 -0.024 -2.627 1.00 62.22 283 THR A N 1
ATOM 2315 C CA . THR A 1 283 ? 19.773 -1.434 -2.313 1.00 62.22 283 THR A CA 1
ATOM 2316 C C . THR A 1 283 ? 18.555 -1.505 -1.387 1.00 62.22 283 THR A C 1
ATOM 2318 O O . THR A 1 283 ? 18.597 -0.901 -0.308 1.00 62.22 283 THR A O 1
ATOM 2321 N N . PRO A 1 284 ? 17.477 -2.225 -1.765 1.00 63.41 284 PRO A N 1
ATOM 2322 C CA . PRO A 1 284 ? 16.283 -2.329 -0.938 1.00 63.41 284 PRO A CA 1
ATOM 2323 C C . PRO A 1 284 ? 16.620 -2.772 0.485 1.00 63.41 284 PRO A C 1
ATOM 2325 O O . PRO A 1 284 ? 17.562 -3.539 0.720 1.00 63.41 284 PRO A O 1
ATOM 2328 N N . PHE A 1 285 ? 15.851 -2.285 1.458 1.00 69.56 285 PHE A N 1
ATOM 2329 C CA . PHE A 1 285 ? 16.008 -2.789 2.811 1.00 69.56 285 PHE A CA 1
ATOM 2330 C C . PHE A 1 285 ? 15.643 -4.272 2.849 1.00 69.56 285 PHE A C 1
ATOM 2332 O O . PHE A 1 285 ? 14.564 -4.643 2.404 1.00 69.56 285 PHE A O 1
ATOM 2339 N N . THR A 1 286 ? 16.539 -5.084 3.405 1.00 70.56 286 THR A N 1
ATOM 2340 C CA . THR A 1 286 ? 16.312 -6.511 3.616 1.00 70.56 286 THR A CA 1
ATOM 2341 C C . THR A 1 286 ? 16.984 -7.005 4.895 1.00 70.56 286 THR A C 1
ATOM 2343 O O . THR A 1 286 ? 18.013 -6.456 5.310 1.00 70.56 286 THR A O 1
ATOM 2346 N N . TRP A 1 287 ? 16.422 -8.042 5.510 1.00 74.56 287 TRP A N 1
ATOM 2347 C CA . TRP A 1 287 ? 17.007 -8.822 6.602 1.00 74.56 287 TRP A CA 1
ATOM 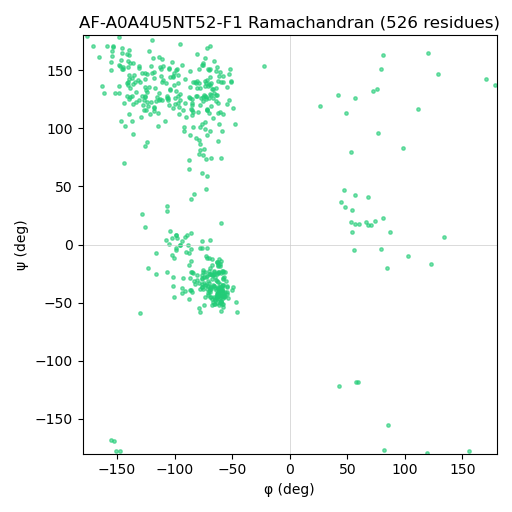2348 C C . TRP A 1 287 ? 17.721 -10.094 6.122 1.00 74.56 287 TRP A C 1
ATOM 2350 O O . TRP A 1 287 ? 18.285 -10.823 6.947 1.00 74.56 287 TRP A O 1
ATOM 2360 N N . ALA A 1 288 ? 17.730 -10.373 4.813 1.00 73.75 288 ALA A N 1
ATOM 2361 C CA . ALA A 1 288 ? 18.475 -11.491 4.242 1.00 73.75 288 ALA A CA 1
ATOM 2362 C C . ALA A 1 288 ? 19.950 -11.446 4.685 1.00 73.75 288 ALA A C 1
ATOM 2364 O O . ALA A 1 288 ? 20.640 -10.440 4.508 1.00 73.75 288 ALA A O 1
ATOM 2365 N N . ASN A 1 289 ? 20.421 -12.541 5.292 1.00 74.81 289 ASN A N 1
ATOM 2366 C CA . ASN A 1 289 ? 21.785 -12.707 5.812 1.00 74.81 289 ASN A CA 1
ATOM 2367 C C . ASN A 1 289 ? 22.257 -11.609 6.800 1.00 74.81 289 ASN A C 1
ATOM 2369 O O . ASN A 1 289 ? 23.450 -11.314 6.877 1.00 74.81 289 ASN A O 1
ATOM 2373 N N . ARG A 1 290 ? 21.335 -11.003 7.567 1.00 77.19 290 ARG A N 1
ATOM 2374 C CA . ARG A 1 290 ? 21.627 -10.006 8.619 1.00 77.19 290 ARG A CA 1
ATOM 2375 C C . ARG A 1 290 ? 21.024 -10.413 9.962 1.00 77.19 290 ARG A C 1
ATOM 2377 O O . ARG A 1 290 ? 19.939 -10.989 10.001 1.00 77.19 290 ARG A O 1
ATOM 2384 N N . ASP A 1 291 ? 21.672 -10.059 11.064 1.00 87.31 291 ASP A N 1
ATOM 2385 C CA . ASP A 1 291 ? 21.063 -10.182 12.391 1.00 87.31 291 ASP A CA 1
ATOM 2386 C C . ASP A 1 291 ? 19.938 -9.152 12.561 1.00 87.31 291 ASP A C 1
ATOM 2388 O O . ASP A 1 291 ? 20.086 -7.991 12.167 1.00 87.31 291 ASP A O 1
ATOM 2392 N N . ILE A 1 292 ? 18.818 -9.566 13.161 1.00 90.75 292 ILE A N 1
ATOM 2393 C CA . ILE A 1 292 ? 17.727 -8.661 13.532 1.00 90.75 292 ILE A CA 1
ATOM 2394 C C . ILE A 1 292 ? 18.007 -8.176 14.961 1.00 90.75 292 ILE A C 1
ATOM 2396 O O . ILE A 1 292 ? 17.896 -8.968 15.898 1.00 90.75 292 ILE A O 1
ATOM 2400 N N . PRO A 1 293 ? 18.373 -6.898 15.179 1.00 91.12 293 PRO A N 1
ATOM 2401 C CA . PRO A 1 293 ? 18.571 -6.383 16.523 1.00 91.12 293 PRO A CA 1
ATOM 2402 C C . PRO A 1 293 ? 17.218 -6.310 17.231 1.00 91.12 293 PRO A C 1
ATOM 2404 O O . PRO A 1 293 ? 16.264 -5.742 16.701 1.00 91.12 293 PRO A O 1
ATOM 2407 N N . GLY A 1 294 ? 17.121 -6.858 18.436 1.00 86.19 294 GLY A N 1
ATOM 2408 C CA . GLY A 1 294 ? 15.873 -6.845 19.185 1.00 86.19 294 GLY A CA 1
ATOM 2409 C C . GLY A 1 294 ? 16.023 -7.328 20.618 1.00 86.19 294 GLY A C 1
ATOM 2410 O O . GLY A 1 294 ? 17.063 -7.844 21.025 1.00 86.19 294 GLY A O 1
ATOM 2411 N N . PHE A 1 295 ? 14.953 -7.149 21.380 1.00 80.31 295 PHE A N 1
ATOM 2412 C CA . PHE A 1 295 ? 14.794 -7.686 22.722 1.00 80.31 295 PHE A CA 1
ATOM 2413 C C . PHE A 1 295 ? 13.369 -8.209 22.879 1.00 80.31 295 PHE A C 1
ATOM 2415 O O . PHE A 1 295 ? 12.404 -7.475 22.671 1.00 80.31 295 PHE A O 1
ATOM 2422 N N . PHE A 1 296 ? 13.242 -9.462 23.302 1.00 81.69 296 PHE A N 1
ATOM 2423 C CA . PHE A 1 296 ? 11.992 -10.065 23.741 1.00 81.69 296 PHE A CA 1
ATOM 2424 C C . PHE A 1 296 ? 12.315 -11.089 24.824 1.00 81.69 296 PHE A C 1
ATOM 2426 O O . PHE A 1 296 ? 13.203 -11.918 24.650 1.00 81.69 296 PHE A O 1
ATOM 2433 N N . ASN A 1 297 ? 11.615 -11.025 25.955 1.00 78.62 297 ASN A N 1
ATOM 2434 C CA . ASN A 1 297 ? 11.853 -11.930 27.075 1.00 78.62 297 ASN A CA 1
ATOM 2435 C C . ASN A 1 297 ? 10.521 -12.368 27.693 1.00 78.62 297 ASN A C 1
ATOM 2437 O O . ASN A 1 297 ? 9.708 -11.522 28.068 1.00 78.62 297 ASN A O 1
ATOM 2441 N N . LEU A 1 298 ? 10.293 -13.678 27.794 1.00 77.75 298 LEU A N 1
ATOM 2442 C CA . LEU A 1 298 ? 9.063 -14.263 28.334 1.00 77.75 298 LEU A CA 1
ATOM 2443 C C . LEU A 1 298 ? 9.293 -14.743 29.777 1.00 77.75 298 LEU A C 1
ATOM 2445 O O . LEU A 1 298 ? 10.097 -15.650 29.981 1.00 77.75 298 LEU A O 1
ATOM 2449 N N . PRO A 1 299 ? 8.590 -14.190 30.783 1.00 77.00 299 PRO A N 1
ATOM 2450 C CA . PRO A 1 299 ? 8.911 -14.441 32.183 1.00 77.00 299 PRO A CA 1
ATOM 2451 C C . PRO A 1 299 ? 8.551 -15.859 32.652 1.00 77.00 299 PRO A C 1
ATOM 2453 O O . PRO A 1 299 ? 7.481 -16.402 32.353 1.00 77.00 299 PRO A O 1
ATOM 2456 N N . GLY A 1 300 ? 9.423 -16.424 33.491 1.00 78.25 300 GLY A N 1
ATOM 2457 C CA . GLY A 1 300 ? 9.153 -17.620 34.291 1.00 78.25 300 GLY A CA 1
ATOM 2458 C C . GLY A 1 300 ? 8.758 -18.836 33.452 1.00 78.25 300 GLY A C 1
ATOM 2459 O O . GLY A 1 300 ? 9.526 -19.303 32.615 1.00 78.25 300 GLY A O 1
ATOM 2460 N N . LYS A 1 301 ? 7.541 -19.356 33.665 1.00 77.06 301 LYS A N 1
ATOM 2461 C CA . LYS A 1 301 ? 7.051 -20.590 33.019 1.00 77.06 301 LYS A CA 1
ATOM 2462 C C . LYS A 1 301 ? 6.971 -20.536 31.485 1.00 77.06 301 LYS A C 1
ATOM 2464 O O . LYS A 1 301 ? 6.765 -21.574 30.868 1.00 77.06 301 LYS A O 1
ATOM 2469 N N . PHE A 1 302 ? 7.093 -19.352 30.883 1.00 78.56 302 PHE A N 1
ATOM 2470 C CA . PHE A 1 302 ? 7.042 -19.151 29.433 1.00 78.56 302 PHE A CA 1
ATOM 2471 C C . PHE A 1 302 ? 8.430 -19.039 28.774 1.00 78.56 302 PHE A C 1
ATOM 2473 O O . PHE A 1 302 ? 8.513 -18.993 27.548 1.00 78.56 302 PHE A O 1
ATOM 2480 N N . GLN A 1 303 ? 9.520 -19.028 29.555 1.00 81.81 303 GLN A N 1
ATOM 2481 C CA . GLN A 1 303 ? 10.890 -18.870 29.047 1.00 81.81 303 GLN A CA 1
ATOM 2482 C C . GLN A 1 303 ? 11.269 -19.954 28.019 1.00 81.81 303 GLN A C 1
ATOM 2484 O O . GLN A 1 303 ? 11.958 -19.668 27.043 1.00 81.81 303 GLN A O 1
ATOM 2489 N N . SER A 1 304 ? 10.772 -21.183 28.194 1.00 83.38 304 SER A N 1
ATOM 2490 C CA . SER A 1 304 ? 10.978 -22.313 27.272 1.00 83.38 304 SER A CA 1
ATOM 2491 C C . SER A 1 304 ? 10.376 -22.099 25.879 1.00 83.38 304 SER A C 1
ATOM 2493 O O . SER A 1 304 ? 10.874 -22.670 24.912 1.00 83.38 304 SER A O 1
ATOM 2495 N N . SER A 1 305 ? 9.346 -21.256 25.752 1.00 83.25 305 SER A N 1
ATOM 2496 C CA . SER A 1 305 ? 8.720 -20.908 24.470 1.00 83.25 305 SER A CA 1
ATOM 2497 C C . SER A 1 305 ? 9.421 -19.748 23.753 1.00 83.25 305 SER A C 1
ATOM 2499 O O . SER A 1 305 ? 9.177 -19.527 22.567 1.00 83.25 305 SER A O 1
ATOM 2501 N N . MET A 1 306 ? 10.298 -19.007 24.440 1.00 81.94 306 MET A N 1
ATOM 2502 C CA . MET A 1 306 ? 10.965 -17.817 23.898 1.00 81.94 306 MET A CA 1
ATOM 2503 C C . MET A 1 306 ? 11.781 -18.090 22.617 1.00 81.94 306 MET A C 1
ATOM 2505 O O . MET A 1 306 ? 11.607 -17.328 21.667 1.00 81.94 306 MET A O 1
ATOM 2509 N N . PRO A 1 307 ? 12.582 -19.175 22.500 1.00 83.88 307 PRO A N 1
ATOM 2510 C CA . PRO A 1 307 ? 13.351 -19.447 21.279 1.00 83.88 307 PRO A CA 1
ATOM 2511 C C . PRO A 1 307 ? 12.488 -19.847 20.075 1.00 83.88 307 PRO A C 1
ATOM 2513 O O . PRO A 1 307 ? 12.947 -19.755 18.940 1.00 83.88 307 PRO A O 1
ATOM 2516 N N . PHE A 1 308 ? 11.256 -20.314 20.311 1.00 86.38 308 PHE A N 1
ATOM 2517 C CA . PHE A 1 308 ? 10.282 -20.566 19.251 1.00 86.38 308 PHE A CA 1
ATOM 2518 C C . PHE A 1 308 ? 9.659 -19.245 18.794 1.00 86.38 308 PHE A C 1
ATOM 2520 O O . PHE A 1 308 ? 9.833 -18.861 17.645 1.00 86.38 308 PHE A O 1
ATOM 2527 N N . VAL A 1 309 ? 9.036 -18.493 19.709 1.00 85.31 309 VAL A N 1
ATOM 2528 C CA . VAL A 1 309 ? 8.338 -17.239 19.366 1.00 85.31 309 VAL A CA 1
ATOM 2529 C C . VAL A 1 309 ? 9.284 -16.200 18.751 1.00 85.31 309 VAL A C 1
ATOM 2531 O O . VAL A 1 309 ? 8.895 -15.525 17.804 1.00 85.31 309 VAL A O 1
ATOM 2534 N N . GLN A 1 310 ? 10.535 -16.098 19.221 1.00 86.94 310 GLN A N 1
ATOM 2535 C CA . GLN A 1 310 ? 11.530 -15.232 18.581 1.00 86.94 310 GLN A CA 1
ATOM 2536 C C . GLN A 1 310 ? 11.833 -15.669 17.139 1.00 86.94 310 GLN A C 1
ATOM 2538 O O . GLN A 1 310 ? 11.901 -14.812 16.263 1.00 86.94 310 GLN A O 1
ATOM 2543 N N . ARG A 1 311 ? 11.979 -16.976 16.875 1.00 87.69 311 ARG A N 1
ATOM 2544 C CA . ARG A 1 311 ? 12.242 -17.482 15.520 1.00 87.69 311 ARG A CA 1
ATOM 2545 C C . ARG A 1 311 ? 11.090 -17.171 14.574 1.00 87.69 311 ARG A C 1
ATOM 2547 O O . ARG A 1 311 ? 11.351 -16.653 13.501 1.00 87.69 311 ARG A O 1
ATOM 2554 N N . GLU A 1 312 ? 9.847 -17.431 14.979 1.00 88.94 312 GLU A N 1
ATOM 2555 C CA . GLU A 1 312 ? 8.666 -17.141 14.150 1.00 88.94 312 GLU A CA 1
ATOM 2556 C C . GLU A 1 312 ? 8.575 -15.640 13.806 1.00 88.94 312 GLU A C 1
ATOM 2558 O O . GLU A 1 312 ? 8.277 -15.277 12.669 1.00 88.94 312 GLU A O 1
ATOM 2563 N N . ILE A 1 313 ? 8.890 -14.755 14.764 1.00 88.94 313 ILE A N 1
ATOM 2564 C CA . ILE A 1 313 ? 8.950 -13.302 14.530 1.00 88.94 313 ILE A CA 1
ATOM 2565 C C . ILE A 1 313 ? 10.073 -12.952 13.548 1.00 88.94 313 ILE A C 1
ATOM 2567 O O . ILE A 1 313 ? 9.825 -12.248 12.571 1.00 88.94 313 ILE A O 1
ATOM 2571 N N . GLU A 1 314 ? 11.296 -13.437 13.778 1.00 88.62 314 GLU A N 1
ATOM 2572 C CA . GLU A 1 314 ? 12.430 -13.177 12.886 1.00 88.62 314 GLU A CA 1
ATOM 2573 C C . GLU A 1 314 ? 12.207 -13.738 11.477 1.00 88.62 314 GLU A C 1
ATOM 2575 O O . GLU A 1 314 ? 12.590 -13.102 10.500 1.00 88.62 314 GLU A O 1
ATOM 2580 N N . GLU A 1 315 ? 11.583 -14.906 11.350 1.00 83.81 315 GLU A N 1
ATOM 2581 C CA . GLU A 1 315 ? 11.302 -15.549 10.071 1.00 83.81 315 GLU A CA 1
ATOM 2582 C C . GLU A 1 315 ? 10.244 -14.772 9.277 1.00 83.81 315 GLU A C 1
ATOM 2584 O O . GLU A 1 315 ? 10.489 -14.446 8.116 1.00 83.81 315 GLU A O 1
ATOM 2589 N N . VAL A 1 316 ? 9.143 -14.346 9.909 1.00 80.75 316 VAL A N 1
ATOM 2590 C CA . VAL A 1 316 ? 8.167 -13.440 9.276 1.00 80.75 316 VAL A CA 1
ATOM 2591 C C . VAL A 1 316 ? 8.809 -12.094 8.921 1.00 80.75 316 VAL A C 1
ATOM 2593 O O . VAL A 1 316 ? 8.577 -11.578 7.828 1.00 80.75 316 VAL A O 1
ATOM 2596 N N . MET A 1 317 ? 9.665 -11.536 9.786 1.00 84.44 317 MET A N 1
ATOM 2597 C CA . MET A 1 317 ? 10.398 -10.305 9.472 1.00 84.44 317 MET A CA 1
ATOM 2598 C C . MET A 1 317 ? 11.333 -10.471 8.270 1.00 84.44 317 MET A C 1
ATOM 2600 O O . MET A 1 317 ? 11.437 -9.534 7.488 1.00 84.44 317 MET A O 1
ATOM 2604 N N . ARG A 1 318 ? 11.977 -11.632 8.091 1.00 80.06 318 ARG A N 1
ATOM 2605 C CA . ARG A 1 318 ? 12.866 -11.936 6.950 1.00 80.06 318 ARG A CA 1
ATOM 2606 C C . ARG A 1 318 ? 12.116 -12.233 5.654 1.00 80.06 318 ARG A C 1
ATOM 2608 O O . ARG A 1 318 ? 12.601 -11.860 4.596 1.00 80.06 318 ARG A O 1
ATOM 2615 N N . GLN A 1 319 ? 10.967 -12.904 5.722 1.00 71.44 319 GLN A N 1
ATOM 2616 C CA . GLN A 1 319 ? 10.163 -13.238 4.539 1.00 71.44 319 GLN A CA 1
ATOM 2617 C C . GLN A 1 319 ? 9.484 -11.999 3.930 1.00 71.44 319 GLN A C 1
ATOM 2619 O O . GLN A 1 319 ? 9.371 -11.896 2.713 1.00 71.44 319 GLN A O 1
ATOM 2624 N N . GLU A 1 320 ? 9.064 -11.054 4.774 1.00 72.44 320 GLU A N 1
ATOM 2625 C CA . GLU A 1 320 ? 8.315 -9.843 4.392 1.00 72.44 320 GLU A CA 1
ATOM 2626 C C . GLU A 1 320 ? 9.166 -8.552 4.466 1.00 72.44 320 GLU A C 1
ATOM 2628 O O . GLU A 1 320 ? 8.642 -7.448 4.310 1.00 72.44 320 GLU A O 1
ATOM 2633 N N . ASP A 1 321 ? 10.465 -8.680 4.771 1.00 72.50 321 ASP A N 1
ATOM 2634 C CA . ASP A 1 321 ? 11.436 -7.597 5.018 1.00 72.50 321 ASP A CA 1
ATOM 2635 C C . ASP A 1 321 ? 10.926 -6.456 5.933 1.00 72.50 321 ASP A C 1
ATOM 2637 O O . ASP A 1 321 ? 11.254 -5.276 5.775 1.00 72.50 321 ASP A O 1
ATOM 2641 N N . ILE A 1 322 ? 10.129 -6.822 6.948 1.00 81.75 322 ILE A N 1
ATOM 2642 C CA . ILE A 1 322 ? 9.469 -5.903 7.890 1.00 81.75 322 ILE A CA 1
ATOM 2643 C C . ILE A 1 322 ? 10.531 -5.126 8.686 1.00 81.75 322 ILE A C 1
ATOM 2645 O O . ILE A 1 322 ? 11.214 -5.720 9.525 1.00 81.75 322 ILE A O 1
ATOM 2649 N N . PRO A 1 323 ? 10.672 -3.795 8.515 1.00 82.75 323 PRO A N 1
ATOM 2650 C CA . PRO A 1 323 ? 11.810 -3.078 9.093 1.00 82.75 323 PRO A CA 1
ATOM 2651 C C . PRO A 1 323 ? 11.793 -2.945 10.617 1.00 82.75 323 PRO A C 1
ATOM 2653 O O . PRO A 1 323 ? 12.845 -2.763 11.222 1.00 82.75 323 PRO A O 1
ATOM 2656 N N . SER A 1 324 ? 10.610 -2.997 11.232 1.00 88.75 324 SER A N 1
ATOM 2657 C CA . SER A 1 324 ? 10.387 -2.757 12.660 1.00 88.75 324 SER A CA 1
ATOM 2658 C C . SER A 1 324 ? 9.170 -3.552 13.121 1.00 88.75 324 SER A C 1
ATOM 2660 O O . SER A 1 324 ? 8.112 -3.455 12.497 1.00 88.75 324 SER A O 1
ATOM 2662 N N . PHE A 1 325 ? 9.292 -4.296 14.217 1.00 90.56 325 PHE A N 1
ATOM 2663 C CA . PHE A 1 325 ? 8.206 -5.096 14.785 1.00 90.56 325 PHE A CA 1
ATOM 2664 C C . PHE A 1 325 ? 8.131 -4.901 16.302 1.00 90.56 325 PHE A C 1
ATOM 2666 O O . PHE A 1 325 ? 9.155 -4.851 16.983 1.00 90.56 325 PHE A O 1
ATOM 2673 N N . GLN A 1 326 ? 6.915 -4.807 16.840 1.00 90.12 326 GLN A N 1
ATOM 2674 C CA . GLN A 1 326 ? 6.658 -4.741 18.278 1.00 90.12 326 GLN A CA 1
ATOM 2675 C C . GLN A 1 326 ? 5.449 -5.609 18.626 1.00 90.12 326 GLN A C 1
ATOM 2677 O O . GLN A 1 326 ? 4.419 -5.549 17.958 1.00 90.12 326 GLN A O 1
ATOM 2682 N N . ILE A 1 327 ? 5.580 -6.389 19.697 1.00 89.50 327 ILE A N 1
ATOM 2683 C CA . ILE A 1 327 ? 4.555 -7.301 20.206 1.00 89.50 327 ILE A CA 1
ATOM 2684 C C . ILE A 1 327 ? 4.430 -7.139 21.719 1.00 89.50 327 ILE A C 1
ATOM 2686 O O . ILE A 1 327 ? 5.429 -7.190 22.430 1.00 89.50 327 ILE A O 1
ATOM 2690 N N . THR A 1 328 ? 3.208 -6.989 22.224 1.00 87.81 328 THR A N 1
ATOM 2691 C CA . THR A 1 328 ? 2.920 -7.014 23.666 1.00 87.81 328 THR A CA 1
ATOM 2692 C C . THR A 1 328 ? 2.031 -8.209 23.962 1.00 87.81 328 THR A C 1
ATOM 2694 O O . THR A 1 328 ? 0.957 -8.342 23.378 1.00 87.81 328 THR A O 1
ATOM 2697 N N . VAL A 1 329 ? 2.469 -9.081 24.868 1.00 86.44 329 VAL A N 1
ATOM 2698 C CA . VAL A 1 329 ? 1.706 -10.261 25.294 1.00 86.44 329 VAL A CA 1
ATOM 2699 C C . VAL A 1 329 ? 0.980 -9.919 26.589 1.00 86.44 329 VAL A C 1
ATOM 2701 O O . VAL A 1 329 ? 1.612 -9.471 27.544 1.00 86.44 329 VAL A O 1
ATOM 2704 N N . PHE A 1 330 ? -0.331 -10.145 26.643 1.00 87.69 330 PHE A N 1
ATOM 2705 C CA . PHE A 1 330 ? -1.174 -9.841 27.803 1.00 87.69 330 PHE A CA 1
ATOM 2706 C C . PHE A 1 330 ? -1.669 -11.113 28.498 1.00 87.69 330 PHE A C 1
ATOM 2708 O O . PHE A 1 330 ? -1.810 -12.170 27.885 1.00 87.69 330 PHE A O 1
ATOM 2715 N N . ASN A 1 331 ? -1.964 -11.011 29.793 1.00 85.88 331 ASN A N 1
ATOM 2716 C CA . ASN A 1 331 ? -2.669 -12.055 30.527 1.00 85.88 331 ASN A CA 1
ATOM 2717 C C . ASN A 1 331 ? -4.172 -11.976 30.208 1.00 85.88 331 ASN A C 1
ATOM 2719 O O . ASN A 1 331 ? -4.804 -10.967 30.503 1.00 85.88 331 ASN A O 1
ATOM 2723 N N . SER A 1 332 ? -4.761 -13.037 29.653 1.00 85.62 332 SER A N 1
ATOM 2724 C CA . SER A 1 332 ? -6.172 -13.054 29.230 1.00 85.62 332 SER A CA 1
ATOM 2725 C C . SER A 1 332 ? -7.199 -12.971 30.369 1.00 85.62 332 SER A C 1
ATOM 2727 O O . SER A 1 332 ? -8.376 -12.753 30.100 1.00 85.62 332 SER A O 1
ATOM 2729 N N . SER A 1 333 ? -6.786 -13.145 31.628 1.00 89.19 333 SER A N 1
ATOM 2730 C CA . SER A 1 333 ? -7.665 -13.070 32.804 1.00 89.19 333 SER A CA 1
ATOM 2731 C C . SER A 1 333 ? -7.561 -11.746 33.564 1.00 89.19 333 SER A C 1
ATOM 2733 O O . SER A 1 333 ? -8.526 -11.350 34.209 1.00 89.19 333 SER A O 1
ATOM 2735 N N . SER A 1 334 ? -6.409 -11.067 33.522 1.00 88.44 334 SER A N 1
ATOM 2736 C CA . SER A 1 334 ? -6.190 -9.790 34.228 1.00 88.44 334 SER A CA 1
ATOM 2737 C C . SER A 1 334 ? -5.931 -8.592 33.315 1.00 88.44 334 SER A C 1
ATOM 2739 O O . SER A 1 334 ? -5.836 -7.476 33.812 1.00 88.44 334 SER A O 1
ATOM 2741 N N . PHE A 1 335 ? -5.774 -8.814 32.007 1.00 84.75 335 PHE A N 1
ATOM 2742 C CA . PHE A 1 335 ? -5.396 -7.827 30.985 1.00 84.75 335 PHE A CA 1
ATOM 2743 C C . PHE A 1 335 ? -4.100 -7.043 31.264 1.00 84.75 335 PHE A C 1
ATOM 2745 O O . PHE A 1 335 ? -3.760 -6.118 30.531 1.00 84.75 335 PHE A O 1
ATOM 2752 N N . ASN A 1 336 ? -3.314 -7.456 32.263 1.00 85.00 336 ASN A N 1
ATOM 2753 C CA . ASN A 1 336 ? -1.991 -6.900 32.522 1.00 85.00 336 ASN A CA 1
ATOM 2754 C C . ASN A 1 336 ? -0.979 -7.396 31.469 1.00 85.00 336 ASN A C 1
ATOM 2756 O O . ASN A 1 336 ? -1.010 -8.580 31.105 1.00 85.00 336 ASN A O 1
ATOM 2760 N N . PRO A 1 337 ? -0.054 -6.538 30.994 1.00 85.06 337 PRO A N 1
ATOM 2761 C CA . PRO A 1 337 ? 1.021 -6.958 30.103 1.00 85.06 337 PRO A CA 1
ATOM 2762 C C . PRO A 1 337 ? 1.976 -7.914 30.830 1.00 85.06 337 PRO A C 1
ATOM 2764 O O . PRO A 1 337 ? 2.436 -7.642 31.938 1.00 85.06 337 PRO A O 1
ATOM 2767 N N . ILE A 1 338 ? 2.274 -9.042 30.190 1.00 85.50 338 ILE A N 1
ATOM 2768 C CA . ILE A 1 338 ? 3.252 -10.042 30.635 1.00 85.50 338 ILE A CA 1
ATOM 2769 C C . ILE A 1 338 ? 4.656 -9.637 30.172 1.00 85.50 338 ILE A C 1
ATOM 2771 O O . ILE A 1 338 ? 5.621 -9.793 30.917 1.00 85.50 338 ILE A O 1
ATOM 2775 N N . THR A 1 339 ? 4.775 -9.142 28.937 1.00 86.31 339 THR A N 1
ATOM 2776 C CA . THR A 1 339 ? 6.028 -8.646 28.349 1.00 86.31 339 THR A CA 1
ATOM 2777 C C . THR A 1 339 ? 5.754 -7.845 27.072 1.00 86.31 339 THR A C 1
ATOM 2779 O O . THR A 1 339 ? 4.700 -8.015 26.452 1.00 86.31 339 THR A O 1
ATOM 2782 N N . THR A 1 340 ? 6.728 -7.037 26.650 1.00 88.31 340 THR A N 1
ATOM 2783 C CA . THR A 1 340 ? 6.773 -6.399 25.327 1.00 88.31 340 THR A CA 1
ATOM 2784 C C . THR A 1 340 ? 8.097 -6.744 24.652 1.00 88.31 340 THR A C 1
ATOM 2786 O O . THR A 1 340 ? 9.160 -6.541 25.237 1.00 88.31 340 THR A O 1
ATOM 2789 N N . GLY A 1 341 ? 8.033 -7.254 23.423 1.00 89.19 341 GLY A N 1
ATOM 2790 C CA . GLY A 1 341 ? 9.178 -7.474 22.544 1.00 89.19 341 GLY A CA 1
ATOM 2791 C C . GLY A 1 341 ? 9.252 -6.425 21.446 1.00 89.19 341 GLY A C 1
ATOM 2792 O O . GLY A 1 341 ? 8.214 -5.997 20.937 1.00 89.19 341 GLY A O 1
ATOM 2793 N N . VAL A 1 342 ? 10.466 -6.022 21.075 1.00 91.94 342 VAL A N 1
ATOM 2794 C CA . VAL A 1 342 ? 10.720 -5.045 20.008 1.00 91.94 342 VAL A CA 1
ATOM 2795 C C . VAL A 1 342 ? 11.938 -5.460 19.190 1.00 91.94 342 VAL A C 1
ATOM 2797 O O . VAL A 1 342 ? 12.954 -5.869 19.748 1.00 91.94 342 VAL A O 1
ATOM 2800 N N . PHE A 1 343 ? 11.826 -5.336 17.870 1.00 92.62 343 PHE A N 1
ATOM 2801 C CA . PHE A 1 343 ? 12.800 -5.801 16.888 1.00 92.62 343 PHE A CA 1
ATOM 2802 C C . PHE A 1 343 ? 12.954 -4.781 15.752 1.00 92.62 343 PHE A C 1
ATOM 2804 O O . PHE A 1 343 ? 11.981 -4.154 15.328 1.00 92.62 343 PHE A O 1
ATOM 2811 N N . GLY A 1 344 ? 14.164 -4.667 15.210 1.00 92.06 344 GLY A N 1
ATOM 2812 C CA . GLY A 1 344 ? 14.470 -3.901 14.007 1.00 92.06 344 GLY A CA 1
ATOM 2813 C C . GLY A 1 344 ? 14.734 -2.406 14.220 1.00 92.06 344 GLY A C 1
ATOM 2814 O O . GLY A 1 344 ? 15.176 -1.958 15.281 1.00 92.06 344 GLY A O 1
ATOM 2815 N N . TYR A 1 345 ? 14.500 -1.628 13.164 1.00 84.00 345 TYR A N 1
ATOM 2816 C CA . TYR A 1 345 ? 14.807 -0.204 13.072 1.00 84.00 345 TYR A CA 1
ATOM 2817 C C . TYR A 1 345 ? 13.539 0.633 12.873 1.00 84.00 345 TYR A C 1
ATOM 2819 O O . TYR A 1 345 ? 12.934 0.618 11.799 1.00 84.00 345 TYR A O 1
ATOM 2827 N N . ALA A 1 346 ? 13.207 1.476 13.854 1.00 82.06 346 ALA A N 1
ATOM 2828 C CA . ALA A 1 346 ? 12.165 2.494 13.711 1.00 82.06 346 ALA A CA 1
ATOM 2829 C C . ALA A 1 346 ? 12.489 3.534 12.612 1.00 82.06 346 ALA A C 1
ATOM 2831 O O . ALA A 1 346 ? 11.584 4.201 12.106 1.00 82.06 346 ALA A O 1
ATOM 2832 N N . ASN A 1 347 ? 13.760 3.651 12.199 1.00 73.44 347 ASN A N 1
ATOM 2833 C CA . ASN A 1 347 ? 14.146 4.278 10.934 1.00 73.44 347 ASN A CA 1
ATOM 2834 C C . ASN A 1 347 ? 15.391 3.605 10.326 1.00 73.44 347 ASN A C 1
ATOM 2836 O O . ASN A 1 347 ? 16.516 3.851 10.764 1.00 73.44 347 ASN A O 1
ATOM 2840 N N . VAL A 1 348 ? 15.196 2.814 9.264 1.00 71.88 348 VAL A N 1
ATOM 2841 C CA . VAL A 1 348 ? 16.266 2.125 8.512 1.00 71.88 348 VAL A CA 1
ATOM 2842 C C . VAL A 1 348 ? 17.361 3.072 8.024 1.00 71.88 348 VAL A C 1
ATOM 2844 O O . VAL A 1 348 ? 18.545 2.765 8.150 1.00 71.88 348 VAL A O 1
ATOM 2847 N N . ALA A 1 349 ? 16.985 4.218 7.447 1.00 61.16 349 ALA A N 1
ATOM 2848 C CA . ALA A 1 349 ? 17.920 5.084 6.726 1.00 61.16 349 ALA A CA 1
ATOM 2849 C C . ALA A 1 349 ? 18.952 5.754 7.652 1.00 61.16 349 ALA A C 1
ATOM 2851 O O . ALA A 1 349 ? 20.047 6.092 7.204 1.00 61.16 349 ALA A O 1
ATOM 2852 N N . GLU A 1 350 ? 18.592 5.909 8.928 1.00 66.56 350 GLU A N 1
ATOM 2853 C CA . GLU A 1 350 ? 19.433 6.413 10.023 1.00 66.56 350 GLU A CA 1
ATOM 2854 C C . GLU A 1 350 ? 19.899 5.277 10.965 1.00 66.56 350 GLU A C 1
ATOM 2856 O O . GLU A 1 350 ? 20.594 5.540 11.941 1.00 66.56 350 GLU A O 1
ATOM 2861 N N . ARG A 1 351 ? 19.517 4.016 10.687 1.00 74.56 351 ARG A N 1
ATOM 2862 C CA . ARG A 1 351 ? 19.681 2.827 11.556 1.00 74.56 351 ARG A CA 1
ATOM 2863 C C . ARG A 1 351 ? 19.232 3.047 13.009 1.00 74.56 351 ARG A C 1
ATOM 2865 O O . ARG A 1 351 ? 19.771 2.444 13.936 1.00 74.56 351 ARG A O 1
ATOM 2872 N N . TYR A 1 352 ? 18.221 3.891 13.213 1.00 79.75 352 TYR A N 1
ATOM 2873 C CA . TYR A 1 352 ? 17.651 4.144 14.533 1.00 79.75 352 TYR A CA 1
ATOM 2874 C C . TYR A 1 352 ? 16.848 2.919 14.983 1.00 79.75 352 TYR A C 1
ATOM 2876 O O . TYR A 1 352 ? 15.872 2.543 14.328 1.00 79.75 352 TYR A O 1
ATOM 2884 N N . LEU A 1 353 ? 17.294 2.278 16.066 1.00 88.06 353 LEU A N 1
ATOM 2885 C CA . LEU A 1 353 ? 16.674 1.077 16.627 1.00 88.06 353 LEU A CA 1
ATOM 2886 C C . LEU A 1 353 ? 15.238 1.345 17.085 1.00 88.06 353 LEU A C 1
ATOM 2888 O O . LEU A 1 353 ? 14.915 2.420 17.590 1.00 88.06 353 LEU A O 1
ATOM 2892 N N . ALA A 1 354 ? 14.378 0.345 16.922 1.00 89.88 354 ALA A N 1
ATOM 2893 C CA . ALA A 1 354 ? 13.050 0.361 17.511 1.00 89.88 354 ALA A CA 1
ATOM 2894 C C . ALA A 1 354 ? 13.119 0.207 19.043 1.00 89.88 354 ALA A C 1
ATOM 2896 O O . ALA A 1 354 ? 14.027 -0.422 19.588 1.00 89.88 354 ALA A O 1
ATOM 2897 N N . SER A 1 355 ? 12.147 0.788 19.747 1.00 88.06 355 SER A N 1
ATOM 2898 C CA . SER A 1 355 ? 12.019 0.724 21.209 1.00 88.06 355 SER A CA 1
ATOM 2899 C C . SER A 1 355 ? 10.556 0.543 21.611 1.00 88.06 355 SER A C 1
ATOM 2901 O O . SER A 1 355 ? 9.663 0.768 20.800 1.00 88.06 355 SER A O 1
ATOM 2903 N N . THR A 1 356 ? 10.277 0.213 22.875 1.00 87.25 356 THR A N 1
ATOM 2904 C CA . THR A 1 356 ? 8.894 0.059 23.379 1.00 87.25 356 THR A CA 1
ATOM 2905 C C . THR A 1 356 ? 8.048 1.330 23.266 1.00 87.25 356 THR A C 1
ATOM 2907 O O . THR A 1 356 ? 6.822 1.252 23.328 1.00 87.25 356 THR A O 1
ATOM 2910 N N . ASN A 1 357 ? 8.704 2.483 23.100 1.00 84.44 357 ASN A N 1
ATOM 2911 C CA . ASN A 1 357 ? 8.098 3.807 22.975 1.00 84.44 357 ASN A CA 1
ATOM 2912 C C . ASN A 1 357 ? 7.896 4.230 21.505 1.00 84.44 357 ASN A C 1
ATOM 2914 O O . ASN A 1 357 ? 7.427 5.337 21.247 1.00 84.44 357 ASN A O 1
ATOM 2918 N N . SER A 1 358 ? 8.283 3.392 20.537 1.00 84.62 358 SER A N 1
ATOM 2919 C CA . SER A 1 358 ? 8.170 3.690 19.108 1.00 84.62 358 SER A CA 1
ATOM 2920 C C . SER A 1 358 ? 6.702 3.735 18.667 1.00 84.62 358 SER A C 1
ATOM 2922 O O . SER A 1 358 ? 5.935 2.809 18.922 1.00 84.62 358 SER A O 1
ATOM 2924 N N . ILE A 1 359 ? 6.295 4.817 17.994 1.00 82.62 359 ILE A N 1
ATOM 2925 C CA . ILE A 1 359 ? 4.887 5.053 17.645 1.00 82.62 359 ILE A CA 1
ATOM 2926 C C . ILE A 1 359 ? 4.580 4.496 16.250 1.00 82.62 359 ILE A C 1
ATOM 2928 O O . ILE A 1 359 ? 5.100 4.988 15.250 1.00 82.62 359 ILE A O 1
ATOM 2932 N N . TYR A 1 360 ? 3.699 3.496 16.179 1.00 82.62 360 TYR A N 1
ATOM 2933 C CA . TYR A 1 360 ? 3.270 2.843 14.936 1.00 82.62 360 TYR A CA 1
ATOM 2934 C C . TYR A 1 360 ? 1.895 3.351 14.467 1.00 82.62 360 TYR A C 1
ATOM 2936 O O . TYR A 1 360 ? 0.992 3.585 15.275 1.00 82.62 360 TYR A O 1
ATOM 2944 N N . ARG A 1 361 ? 1.680 3.454 13.146 1.00 80.00 361 ARG A N 1
ATOM 2945 C CA . ARG A 1 361 ? 0.344 3.718 12.576 1.00 80.00 361 ARG A CA 1
ATOM 2946 C C . ARG A 1 361 ? -0.510 2.446 12.609 1.00 80.00 361 ARG A C 1
ATOM 2948 O O . ARG A 1 361 ? -0.384 1.598 11.734 1.00 80.00 361 ARG A O 1
ATOM 2955 N N . ILE A 1 362 ? -1.450 2.358 13.551 1.00 83.50 362 ILE A N 1
ATOM 2956 C CA . ILE A 1 362 ? -2.364 1.205 13.734 1.00 83.50 362 ILE A CA 1
ATOM 2957 C C . ILE A 1 362 ? -3.421 1.015 12.618 1.00 83.50 362 ILE A C 1
ATOM 2959 O O . ILE A 1 362 ? -4.293 0.152 12.719 1.00 83.50 362 ILE A O 1
ATOM 2963 N N . ALA A 1 363 ? -3.373 1.843 11.567 1.00 83.06 363 ALA A N 1
ATOM 2964 C CA . ALA A 1 363 ? -4.248 1.805 10.396 1.00 83.06 363 ALA A CA 1
ATOM 2965 C C . ALA A 1 363 ? -5.734 1.568 10.753 1.00 83.06 363 ALA A C 1
ATOM 2967 O O . ALA A 1 363 ? -6.331 2.343 11.508 1.00 83.06 363 ALA A O 1
ATOM 2968 N N . SER A 1 364 ? -6.336 0.504 10.215 1.00 86.38 364 SER A N 1
ATOM 2969 C CA . SER A 1 364 ? -7.758 0.185 10.361 1.00 86.38 364 SER A CA 1
ATOM 2970 C C . SER A 1 364 ? -8.232 -0.079 11.793 1.00 86.38 364 SER A C 1
ATOM 2972 O O . SER A 1 364 ? -9.431 0.052 12.029 1.00 86.38 364 SER A O 1
ATOM 2974 N N . ILE A 1 365 ? -7.347 -0.358 12.759 1.00 89.56 365 ILE A N 1
ATOM 2975 C CA . ILE A 1 365 ? -7.725 -0.512 14.180 1.00 89.56 365 ILE A CA 1
ATOM 2976 C C . ILE A 1 365 ? -8.308 0.796 14.742 1.00 89.56 365 ILE A C 1
ATOM 2978 O O . ILE A 1 365 ? -9.157 0.772 15.629 1.00 89.56 365 ILE A O 1
ATOM 2982 N N . SER A 1 366 ? -7.971 1.943 14.141 1.00 89.00 366 SER A N 1
ATOM 2983 C CA . SER A 1 366 ? -8.564 3.246 14.476 1.00 89.00 366 SER A CA 1
ATOM 2984 C C . SER A 1 366 ? -10.098 3.265 14.353 1.00 89.00 366 SER A C 1
ATOM 2986 O O . SER A 1 366 ? -10.745 4.056 15.036 1.00 89.00 366 SER A O 1
ATOM 2988 N N . LYS A 1 367 ? -10.695 2.366 13.548 1.00 93.06 367 LYS A N 1
ATOM 2989 C CA . LYS A 1 367 ? -12.155 2.180 13.466 1.00 93.06 367 LYS A CA 1
ATOM 2990 C C . LYS A 1 367 ? -12.770 1.758 14.805 1.00 93.06 367 LYS A C 1
ATOM 2992 O O . LYS A 1 367 ? -13.863 2.212 15.124 1.00 93.06 367 LYS A O 1
ATOM 2997 N N . VAL A 1 368 ? -12.063 0.975 15.625 1.00 94.38 368 VAL A N 1
ATOM 2998 C CA . VAL A 1 368 ? -12.530 0.591 16.971 1.00 94.38 368 VAL A CA 1
ATOM 2999 C C . VAL A 1 368 ? -12.690 1.836 17.849 1.00 94.38 368 VAL A C 1
ATOM 3001 O O . VAL A 1 368 ? -13.716 1.999 18.502 1.00 94.38 368 VAL A O 1
ATOM 3004 N N . ILE A 1 369 ? -11.740 2.776 17.780 1.00 94.75 369 ILE A N 1
ATOM 3005 C CA . ILE A 1 369 ? -11.810 4.059 18.500 1.00 94.75 369 ILE A CA 1
ATOM 3006 C C . ILE A 1 369 ? -13.010 4.887 18.008 1.00 94.75 369 ILE A C 1
ATOM 3008 O O . ILE A 1 369 ? -13.754 5.432 18.823 1.00 94.75 369 ILE A O 1
ATOM 3012 N N . THR A 1 370 ? -13.253 4.941 16.692 1.00 96.50 370 THR A N 1
ATOM 3013 C CA . THR A 1 370 ? -14.438 5.609 16.121 1.00 96.50 370 THR A CA 1
ATOM 3014 C C . THR A 1 370 ? -15.742 4.978 16.624 1.00 96.50 370 THR A C 1
ATOM 3016 O O . THR A 1 370 ? -16.643 5.702 17.041 1.00 96.50 370 THR A O 1
ATOM 3019 N N . ALA A 1 371 ? -15.839 3.645 16.654 1.00 98.00 371 ALA A N 1
ATOM 3020 C CA . ALA A 1 371 ? -17.010 2.938 17.170 1.00 98.00 371 ALA A CA 1
ATOM 3021 C C . ALA A 1 371 ? -17.231 3.215 18.669 1.00 98.00 371 ALA A C 1
ATOM 3023 O O . ALA A 1 371 ? -18.349 3.529 19.076 1.00 98.00 371 ALA A O 1
ATOM 3024 N N . MET A 1 372 ? -16.166 3.220 19.479 1.00 97.56 372 MET A N 1
ATOM 3025 C CA . MET A 1 372 ? -16.232 3.608 20.895 1.00 97.56 372 MET A CA 1
ATOM 3026 C C . MET A 1 372 ? -16.715 5.055 21.077 1.00 97.56 372 MET A C 1
ATOM 3028 O O . MET A 1 372 ? -17.494 5.320 21.989 1.00 97.56 372 MET A O 1
ATOM 3032 N N . CYS A 1 373 ? -16.333 5.986 20.194 1.00 98.00 373 CYS A N 1
ATOM 3033 C CA . CYS A 1 373 ? -16.852 7.359 20.218 1.00 98.00 373 CYS A CA 1
ATOM 3034 C C . CYS A 1 373 ? -18.363 7.420 19.927 1.00 98.00 373 CYS A C 1
ATOM 3036 O O . CYS A 1 373 ? -19.070 8.205 20.556 1.00 98.00 373 CYS A O 1
ATOM 3038 N N . ILE A 1 374 ? -18.876 6.582 19.019 1.00 98.62 374 ILE A N 1
ATOM 3039 C CA . ILE A 1 374 ? -20.317 6.474 18.735 1.00 98.62 374 ILE A CA 1
ATOM 3040 C C . ILE A 1 374 ? -21.072 5.876 19.933 1.00 98.62 374 ILE A C 1
ATOM 3042 O O . ILE A 1 374 ? -22.063 6.455 20.379 1.00 98.62 374 ILE A O 1
ATOM 3046 N N . VAL A 1 375 ? -20.570 4.784 20.519 1.00 97.81 375 VAL A N 1
ATOM 3047 C CA . VAL A 1 375 ? -21.135 4.187 21.747 1.00 97.81 375 VAL A CA 1
ATOM 3048 C C . VAL A 1 375 ? -21.136 5.199 22.900 1.00 97.81 375 VAL A C 1
ATOM 3050 O O . VAL A 1 375 ? -22.117 5.299 23.632 1.00 97.81 375 VAL A O 1
ATOM 3053 N N . ARG A 1 376 ? -20.083 6.016 23.018 1.00 97.88 376 ARG A N 1
ATOM 3054 C CA . ARG A 1 376 ? -19.972 7.099 24.006 1.00 97.88 376 ARG A CA 1
ATOM 3055 C C . ARG A 1 376 ? -20.961 8.246 23.766 1.00 97.88 376 ARG A C 1
ATOM 3057 O O . ARG A 1 376 ? -21.390 8.890 24.720 1.00 97.88 376 ARG A O 1
ATOM 3064 N N . LEU A 1 377 ? -21.357 8.515 22.521 1.00 98.50 377 LEU A N 1
ATOM 3065 C CA . LEU A 1 377 ? -22.433 9.468 22.224 1.00 98.50 377 LEU A CA 1
ATOM 3066 C C . LEU A 1 377 ? -23.801 8.902 22.619 1.00 98.50 377 LE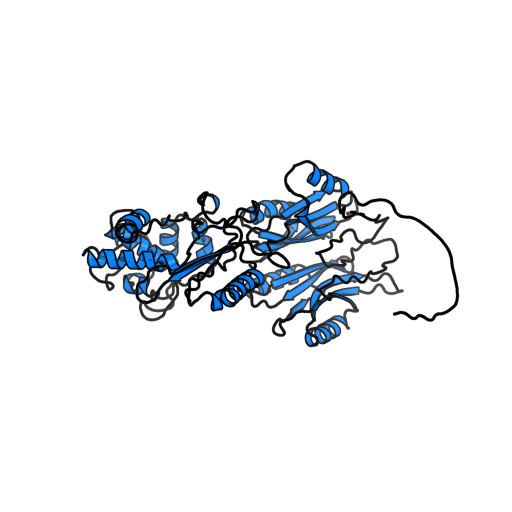U A C 1
ATOM 3068 O O . LEU A 1 377 ? -24.614 9.647 23.166 1.00 98.50 377 LEU A O 1
ATOM 3072 N N . LEU A 1 378 ? -24.030 7.601 22.413 1.00 98.12 378 LEU A N 1
ATOM 3073 C CA . LEU A 1 378 ? -25.254 6.910 22.832 1.00 98.12 378 LEU A CA 1
ATOM 3074 C C . LEU A 1 378 ? -25.376 6.846 24.364 1.00 98.12 378 LEU A C 1
ATOM 3076 O O . LEU A 1 378 ? -26.388 7.275 24.913 1.00 98.12 378 LEU A O 1
ATOM 3080 N N . SER A 1 379 ? -24.322 6.419 25.074 1.00 96.56 379 SER A N 1
ATOM 3081 C CA . SER A 1 379 ? -24.315 6.336 26.547 1.00 96.56 379 SER A CA 1
ATOM 3082 C C . SER A 1 379 ? -24.551 7.681 27.236 1.00 96.56 379 SER A C 1
ATOM 3084 O O . SER A 1 379 ? -24.999 7.726 28.378 1.00 96.56 379 SER A O 1
ATOM 3086 N N . ASN A 1 380 ? -24.231 8.777 26.547 1.00 95.75 380 ASN A N 1
ATOM 3087 C CA . ASN A 1 380 ? -24.360 10.137 27.054 1.00 95.75 380 ASN A CA 1
ATOM 3088 C C . ASN A 1 380 ? -25.652 10.828 26.560 1.00 95.75 380 ASN A C 1
ATOM 3090 O O . ASN A 1 380 ? -25.789 12.038 26.735 1.00 95.75 380 ASN A O 1
ATOM 3094 N N . GLY A 1 381 ? -26.569 10.101 25.902 1.00 96.88 381 GLY A N 1
ATOM 3095 C CA . GLY A 1 381 ? -27.844 10.627 25.388 1.00 96.88 381 GLY A CA 1
ATOM 3096 C C . GLY A 1 381 ? -27.718 11.623 24.226 1.00 96.88 381 GLY A C 1
ATOM 3097 O O . GLY A 1 381 ? -28.655 12.372 23.955 1.00 96.88 381 GLY A O 1
ATOM 3098 N N . ARG A 1 382 ? -26.556 11.677 23.560 1.00 97.62 382 ARG A N 1
ATOM 3099 C CA . ARG A 1 382 ? -26.257 12.607 22.451 1.00 97.62 382 ARG A CA 1
ATOM 3100 C C . ARG A 1 382 ? -26.567 11.998 21.082 1.00 97.62 382 ARG A C 1
ATOM 3102 O O . ARG A 1 382 ? -26.905 12.732 20.161 1.00 97.62 382 ARG A O 1
ATOM 3109 N N . LEU A 1 383 ? -26.466 10.674 20.967 1.00 98.31 383 LEU A N 1
ATOM 3110 C CA . LEU A 1 383 ? -27.093 9.857 19.924 1.00 98.31 383 LEU A CA 1
ATOM 3111 C C . LEU A 1 383 ? -28.337 9.190 20.537 1.00 98.31 383 LEU A C 1
ATOM 3113 O O . LEU A 1 383 ? -28.297 8.839 21.714 1.00 98.31 383 LEU A O 1
ATOM 3117 N N . GLN A 1 384 ? -29.425 9.028 19.775 1.00 97.12 384 GLN A N 1
ATOM 3118 C CA . GLN A 1 384 ? -30.685 8.476 20.305 1.00 97.12 384 GLN A CA 1
ATOM 3119 C C . GLN A 1 384 ? -30.807 6.957 20.113 1.00 97.12 384 GLN A C 1
ATOM 3121 O O . GLN A 1 384 ? -31.235 6.260 21.028 1.00 97.12 384 GLN A O 1
ATOM 3126 N N . SER A 1 385 ? -30.409 6.446 18.946 1.00 97.88 385 SER A N 1
ATOM 3127 C CA . SER A 1 385 ? -30.251 5.013 18.660 1.00 97.88 385 SER A CA 1
ATOM 3128 C C . SER A 1 385 ? -29.234 4.813 17.531 1.00 97.88 385 SER A C 1
ATOM 3130 O O . SER A 1 385 ? -28.912 5.764 16.812 1.00 97.88 385 SER A O 1
ATOM 3132 N N . PHE A 1 386 ? -28.760 3.583 17.327 1.00 98.31 386 PHE A N 1
ATOM 3133 C CA . PHE A 1 386 ? -27.997 3.222 16.128 1.00 98.31 386 PHE A CA 1
ATOM 3134 C C . PHE A 1 386 ? -28.862 3.282 14.851 1.00 98.31 386 PHE A C 1
ATOM 3136 O O . PHE A 1 386 ? -28.338 3.611 13.786 1.00 98.31 386 PHE A O 1
ATOM 3143 N N . ASP A 1 387 ? -30.188 3.111 14.969 1.00 97.81 387 ASP A N 1
ATOM 3144 C CA . ASP A 1 387 ? -31.174 3.302 13.887 1.00 97.81 387 ASP A CA 1
ATOM 3145 C C . ASP A 1 387 ? -31.244 4.744 13.355 1.00 97.81 387 ASP A C 1
ATOM 3147 O O . ASP A 1 387 ? -31.866 5.009 12.324 1.00 97.81 387 ASP A O 1
ATOM 3151 N N . GLN A 1 388 ? -30.675 5.718 14.074 1.00 98.12 388 GLN A N 1
ATOM 3152 C CA . GLN A 1 388 ? -30.869 7.126 13.750 1.00 98.12 388 GLN A CA 1
ATOM 3153 C C . GLN A 1 388 ? -30.273 7.449 12.369 1.00 98.12 388 GLN A C 1
ATOM 3155 O O . GLN A 1 388 ? -29.089 7.219 12.108 1.00 98.12 388 GLN A O 1
ATOM 3160 N N . ARG A 1 389 ? -31.111 7.988 11.472 1.00 97.81 389 ARG A N 1
ATOM 3161 C CA . ARG A 1 389 ? -30.722 8.333 10.098 1.00 97.81 389 ARG A CA 1
ATOM 3162 C C . ARG A 1 389 ? -29.582 9.350 10.084 1.00 97.81 389 ARG A C 1
ATOM 3164 O O . ARG A 1 389 ? -29.564 10.319 10.845 1.00 97.81 389 ARG A O 1
ATOM 3171 N N . VAL A 1 390 ? -28.641 9.151 9.171 1.00 97.44 390 VAL A N 1
ATOM 3172 C CA . VAL A 1 390 ? -27.449 9.997 9.039 1.00 97.44 390 VAL A CA 1
ATOM 3173 C C . VAL A 1 390 ? -27.727 11.214 8.156 1.00 97.44 390 VAL A C 1
ATOM 3175 O O . VAL A 1 390 ? -27.275 12.311 8.476 1.00 97.44 390 VAL A O 1
ATOM 3178 N N . PHE A 1 391 ? -28.501 11.043 7.082 1.00 96.00 391 PHE A N 1
ATOM 3179 C CA . PHE A 1 391 ? -28.778 12.069 6.070 1.00 96.00 391 PHE A CA 1
ATOM 3180 C C . PHE A 1 391 ? -30.283 12.346 5.922 1.00 96.00 391 PHE A C 1
ATOM 3182 O O . PHE A 1 391 ? -31.116 11.551 6.350 1.00 96.00 391 PHE A O 1
ATOM 3189 N N . GLY A 1 392 ? -30.629 13.447 5.246 1.00 93.31 392 GLY A N 1
ATOM 3190 C CA . GLY A 1 392 ? -32.020 13.829 4.967 1.00 93.31 392 GLY A CA 1
ATOM 3191 C C . GLY A 1 392 ? -32.704 14.538 6.139 1.00 93.31 392 GLY A C 1
ATOM 3192 O O . GLY A 1 392 ? -32.074 14.816 7.155 1.00 93.31 392 GLY A O 1
ATOM 3193 N N . SER A 1 393 ? -33.990 14.862 5.990 1.00 92.88 393 SER A N 1
ATOM 3194 C CA . SER A 1 393 ? -34.764 15.563 7.029 1.00 92.88 393 SER A CA 1
ATOM 3195 C C . SER A 1 393 ? -34.880 14.718 8.304 1.00 92.88 393 SER A C 1
ATOM 3197 O O . SER A 1 393 ? -35.248 13.546 8.235 1.00 92.88 393 SER A O 1
ATOM 3199 N N . GLY A 1 394 ? -34.543 15.298 9.458 1.00 91.69 394 GLY A N 1
ATOM 3200 C CA . GLY A 1 394 ? -34.438 14.592 10.741 1.00 91.69 394 GLY A CA 1
ATOM 3201 C C . GLY A 1 394 ? -33.138 13.795 10.922 1.00 91.69 394 GLY A C 1
ATOM 3202 O O . GLY A 1 394 ? -32.910 13.243 11.998 1.00 91.69 394 GLY A O 1
ATOM 3203 N N . GLY A 1 395 ? -32.276 13.740 9.901 1.00 96.81 395 GLY A N 1
ATOM 3204 C CA . GLY A 1 395 ? -30.982 13.069 9.965 1.00 96.81 395 GLY A CA 1
ATOM 3205 C C . GLY A 1 395 ? -29.931 13.864 10.746 1.00 96.81 395 GLY A C 1
ATOM 3206 O O . GLY A 1 395 ? -29.974 15.093 10.824 1.00 96.81 395 GLY A O 1
ATOM 3207 N N . ILE A 1 396 ? -28.941 13.165 11.302 1.00 97.88 396 ILE A N 1
ATOM 3208 C CA . ILE A 1 396 ? -27.882 13.772 12.130 1.00 97.88 396 ILE A CA 1
ATOM 3209 C C . ILE A 1 396 ? -27.111 14.866 11.367 1.00 97.88 396 ILE A C 1
ATOM 3211 O O . ILE A 1 396 ? -26.828 15.923 11.930 1.00 97.88 396 ILE A O 1
ATOM 3215 N N . LEU A 1 397 ? -26.796 14.617 10.091 1.00 96.62 397 LEU A N 1
ATOM 3216 C CA . LEU A 1 397 ? -25.998 15.473 9.203 1.00 96.62 397 LEU A CA 1
ATOM 3217 C C . LEU A 1 397 ? -26.871 16.186 8.150 1.00 96.62 397 LEU A C 1
ATOM 3219 O O . LEU A 1 397 ? -26.458 16.374 7.000 1.00 96.62 397 LEU A O 1
ATOM 3223 N N . GLN A 1 398 ? -28.112 16.532 8.518 1.00 94.06 398 GLN A N 1
ATOM 3224 C CA . GLN A 1 398 ? -29.126 17.059 7.594 1.00 94.06 398 GLN A CA 1
ATOM 3225 C C . GLN A 1 398 ? -28.758 18.390 6.917 1.00 94.06 398 GLN A C 1
ATOM 3227 O O . GLN A 1 398 ? -29.284 18.681 5.845 1.00 94.06 398 GLN A O 1
ATOM 3232 N N . TYR A 1 399 ? -27.870 19.195 7.511 1.00 92.69 399 TYR A N 1
ATOM 3233 C CA . TYR A 1 399 ? -27.478 20.504 6.970 1.00 92.69 399 TYR A CA 1
ATOM 3234 C C . TYR A 1 399 ? -26.124 20.449 6.253 1.00 92.69 399 TYR A C 1
ATOM 3236 O O . TYR A 1 399 ? -25.930 21.088 5.221 1.00 92.69 399 TYR A O 1
ATOM 3244 N N . GLU A 1 400 ? -25.207 19.641 6.777 1.00 91.19 400 GLU A N 1
ATOM 3245 C CA . GLU A 1 400 ? -23.810 19.494 6.366 1.00 91.19 400 GLU A CA 1
ATOM 3246 C C . GLU A 1 400 ? -23.662 19.088 4.888 1.00 91.19 400 GLU A C 1
ATOM 3248 O O . GLU A 1 400 ? -22.688 19.464 4.233 1.00 91.19 400 GLU A O 1
ATOM 3253 N N . TYR A 1 401 ? -24.653 18.363 4.356 1.00 91.06 401 TYR A N 1
ATOM 3254 C CA . TYR A 1 401 ? -24.694 17.889 2.969 1.00 91.06 401 TYR A CA 1
ATOM 3255 C C . TYR A 1 401 ? -25.974 18.289 2.217 1.00 91.06 401 TYR A C 1
ATOM 3257 O O . TYR A 1 401 ? -26.232 17.750 1.145 1.00 91.06 401 TYR A O 1
ATOM 3265 N N . ALA A 1 402 ? -26.764 19.244 2.726 1.00 87.31 402 ALA A N 1
ATOM 3266 C CA . ALA A 1 402 ? -28.047 19.644 2.124 1.00 87.31 402 ALA A CA 1
ATOM 3267 C C . ALA A 1 402 ? -27.937 20.077 0.645 1.00 87.31 402 ALA A C 1
ATOM 3269 O O . ALA A 1 402 ? -28.849 19.843 -0.142 1.00 87.31 402 ALA A O 1
ATOM 3270 N N . ASN A 1 403 ? -26.793 20.652 0.257 1.00 88.00 403 ASN A N 1
ATOM 3271 C CA . ASN A 1 403 ? -26.510 21.106 -1.110 1.00 88.00 403 ASN A CA 1
ATOM 3272 C C . ASN A 1 403 ? -25.879 20.017 -2.010 1.00 88.00 403 ASN A C 1
ATOM 3274 O O . ASN A 1 403 ? -25.415 20.325 -3.109 1.00 88.00 403 ASN A O 1
ATOM 3278 N N . VAL A 1 404 ? -25.805 18.759 -1.559 1.00 88.50 404 VAL A N 1
ATOM 3279 C CA . VAL A 1 404 ? -25.271 17.632 -2.340 1.00 88.50 404 VAL A CA 1
ATOM 3280 C C . VAL A 1 404 ? -26.427 16.832 -2.939 1.00 88.50 404 VAL A C 1
ATOM 3282 O O . VAL A 1 404 ? -27.303 16.363 -2.220 1.00 88.50 404 VAL A O 1
ATOM 3285 N N . ASN A 1 405 ? -26.407 16.628 -4.258 1.00 89.00 405 ASN A N 1
ATOM 3286 C CA . ASN A 1 405 ? -27.366 15.763 -4.947 1.00 89.00 405 ASN A CA 1
ATOM 3287 C C . ASN A 1 405 ? -27.065 14.284 -4.632 1.00 89.00 405 ASN A C 1
ATOM 3289 O O . ASN A 1 405 ? -26.200 13.677 -5.266 1.00 89.00 405 ASN A O 1
ATOM 3293 N N . MET A 1 406 ? -27.731 13.734 -3.614 1.00 90.69 406 MET A N 1
ATOM 3294 C CA . MET A 1 406 ? -27.543 12.356 -3.147 1.00 90.69 406 MET A CA 1
ATOM 3295 C C . MET A 1 406 ? -28.430 11.376 -3.920 1.00 90.69 406 MET A C 1
ATOM 3297 O O . MET A 1 406 ? -29.551 11.699 -4.306 1.00 90.69 406 MET A O 1
ATOM 3301 N N . HIS A 1 407 ? -27.973 10.133 -4.079 1.00 92.31 407 HIS A N 1
ATOM 3302 C CA . HIS A 1 407 ? -28.859 9.055 -4.521 1.00 92.31 407 HIS A CA 1
ATOM 3303 C C . HIS A 1 407 ? -29.877 8.715 -3.402 1.00 92.31 407 HIS A C 1
ATOM 3305 O O . HIS A 1 407 ? -29.458 8.619 -2.248 1.00 92.31 407 HIS A O 1
ATOM 3311 N N . PRO A 1 408 ? -31.180 8.487 -3.683 1.00 91.44 408 PRO A N 1
ATOM 3312 C CA . PRO A 1 408 ? -32.218 8.410 -2.642 1.00 91.44 408 PRO A CA 1
ATOM 3313 C C . PRO A 1 408 ? -31.955 7.407 -1.509 1.00 91.44 408 PRO A C 1
ATOM 3315 O O . PRO A 1 408 ? -32.238 7.700 -0.353 1.00 91.44 408 PRO A O 1
ATOM 3318 N N . LEU A 1 409 ? -31.340 6.260 -1.817 1.00 91.38 409 LEU A N 1
ATOM 3319 C CA . LEU A 1 409 ? -30.986 5.234 -0.825 1.00 91.38 409 LEU A CA 1
ATOM 3320 C C . LEU A 1 409 ? -30.018 5.717 0.276 1.00 91.38 409 LEU A C 1
ATOM 3322 O O . LEU A 1 409 ? -29.927 5.067 1.313 1.00 91.38 409 LEU A O 1
ATOM 3326 N N . LEU A 1 410 ? -29.307 6.840 0.102 1.00 92.38 410 LEU A N 1
ATOM 3327 C CA . LEU A 1 410 ? -28.451 7.389 1.163 1.00 92.38 410 LEU A CA 1
ATOM 3328 C C . LEU A 1 410 ? -29.274 7.952 2.334 1.00 92.38 410 LEU A C 1
ATOM 3330 O O . LEU A 1 410 ? -28.787 7.968 3.461 1.00 92.38 410 LEU A O 1
ATOM 3334 N N . TYR A 1 411 ? -30.526 8.361 2.105 1.00 94.31 411 TYR A N 1
ATOM 3335 C CA . TYR A 1 411 ? -31.427 8.835 3.165 1.00 94.31 411 TYR A CA 1
ATOM 3336 C C . TYR A 1 411 ? -31.951 7.704 4.073 1.00 94.31 411 TYR A C 1
ATOM 3338 O O . TYR A 1 411 ? -32.531 7.982 5.121 1.00 94.31 411 TYR A O 1
ATOM 3346 N N . GLU A 1 412 ? -31.706 6.444 3.696 1.00 95.75 412 GLU A N 1
ATOM 3347 C CA . GLU A 1 412 ? -32.020 5.226 4.460 1.00 95.75 412 GLU A CA 1
ATOM 3348 C C . GLU A 1 412 ? -30.790 4.674 5.222 1.00 95.75 412 GLU A C 1
ATOM 3350 O O . GLU A 1 412 ? -30.818 3.585 5.795 1.00 95.75 412 GLU A O 1
ATOM 3355 N N . ILE A 1 413 ? -29.674 5.414 5.240 1.00 96.50 413 ILE A N 1
ATOM 3356 C CA . ILE A 1 413 ? -28.462 5.025 5.970 1.00 96.50 413 ILE A CA 1
ATOM 3357 C C . ILE A 1 413 ? -28.563 5.482 7.430 1.00 96.50 413 ILE A C 1
ATOM 3359 O O . ILE A 1 413 ? -28.703 6.673 7.721 1.00 96.50 413 ILE A O 1
ATOM 3363 N N . THR A 1 414 ? -28.469 4.515 8.341 1.00 98.38 414 THR A N 1
ATOM 3364 C CA . THR A 1 414 ? -28.450 4.678 9.799 1.00 98.38 414 THR A CA 1
ATOM 3365 C C . THR A 1 414 ? -27.006 4.722 10.314 1.00 98.38 414 THR A C 1
ATOM 3367 O O . THR A 1 414 ? -26.058 4.492 9.556 1.00 98.38 414 THR A O 1
ATOM 3370 N N . VAL A 1 415 ? -26.806 5.016 11.601 1.00 98.44 415 VAL A N 1
ATOM 3371 C CA . VAL A 1 415 ? -25.477 4.914 12.231 1.00 98.44 415 VAL A CA 1
ATOM 3372 C C . VAL A 1 415 ? -25.001 3.454 12.273 1.00 98.44 415 VAL A C 1
ATOM 3374 O O . VAL A 1 415 ? -23.820 3.196 12.032 1.00 98.44 415 VAL A O 1
ATOM 3377 N N . GLU A 1 416 ? -25.914 2.502 12.482 1.00 98.38 416 GLU A N 1
ATOM 3378 C CA . GLU A 1 416 ? -25.649 1.058 12.410 1.00 98.38 416 GLU A CA 1
ATOM 3379 C C . GLU A 1 416 ? -25.091 0.641 11.041 1.00 98.38 416 GLU A C 1
ATOM 3381 O O . GLU A 1 416 ? -23.993 0.088 10.962 1.00 98.38 416 GLU A O 1
ATOM 3386 N N . HIS A 1 417 ? -25.758 1.039 9.949 1.00 98.00 417 HIS A N 1
ATOM 3387 C CA . HIS A 1 417 ? -25.340 0.724 8.576 1.00 98.00 417 HIS A CA 1
ATOM 3388 C C . HIS A 1 417 ? -23.923 1.227 8.227 1.00 98.00 417 HIS A C 1
ATOM 3390 O O . HIS A 1 417 ? -23.279 0.712 7.305 1.00 98.00 417 HIS A O 1
ATOM 3396 N N . LEU A 1 418 ? -23.412 2.237 8.941 1.00 97.19 418 LEU A N 1
ATOM 3397 C CA . LEU A 1 418 ? -22.033 2.713 8.801 1.00 97.19 418 LEU A CA 1
ATOM 3398 C C . LEU A 1 418 ? -21.037 1.922 9.665 1.00 97.19 418 LEU A C 1
ATOM 3400 O O . LEU A 1 418 ? -19.929 1.646 9.196 1.00 97.19 418 LEU A O 1
ATOM 3404 N N . LEU A 1 419 ? -21.419 1.561 10.897 1.00 97.69 419 LEU A N 1
ATOM 3405 C CA . LEU A 1 419 ? -20.604 0.769 11.828 1.00 97.69 419 LEU A CA 1
ATOM 3406 C C . LEU A 1 419 ? -20.354 -0.646 11.295 1.00 97.69 419 LEU A C 1
ATOM 3408 O O . LEU A 1 419 ? -19.205 -1.090 11.264 1.00 97.69 419 LEU A O 1
ATOM 3412 N N . GLU A 1 420 ? -21.414 -1.307 10.825 1.00 96.44 420 GLU A N 1
ATOM 3413 C CA . GLU A 1 420 ? -21.395 -2.674 10.289 1.00 96.44 420 GLU A CA 1
ATOM 3414 C C . GLU A 1 420 ? -20.860 -2.774 8.853 1.00 96.44 420 GLU A C 1
ATOM 3416 O O . GLU A 1 420 ? -20.773 -3.863 8.292 1.00 96.44 420 GLU A O 1
ATOM 3421 N N . HIS A 1 421 ? -20.527 -1.644 8.220 1.00 95.44 421 HIS A N 1
ATOM 3422 C CA . HIS A 1 421 ? -20.198 -1.562 6.793 1.00 95.44 421 HIS A CA 1
ATOM 3423 C C . HIS A 1 421 ? -21.326 -2.013 5.832 1.00 95.44 421 HIS A C 1
ATOM 3425 O O . HIS A 1 421 ? -21.070 -2.231 4.646 1.00 95.44 421 HIS A O 1
ATOM 3431 N N . THR A 1 422 ? -22.581 -2.093 6.285 1.00 95.00 422 THR A N 1
ATOM 3432 C CA . THR A 1 422 ? -23.747 -2.524 5.485 1.00 95.00 422 THR A CA 1
ATOM 3433 C C . THR A 1 422 ? -24.416 -1.402 4.669 1.00 95.00 422 THR A C 1
ATOM 3435 O O . THR A 1 422 ? -25.457 -1.607 4.053 1.00 95.00 422 THR A O 1
ATOM 3438 N N . SER A 1 423 ? -23.797 -0.217 4.590 1.00 91.31 423 SER A N 1
ATOM 3439 C CA . SER A 1 423 ? -24.215 1.001 3.849 1.00 91.31 423 SER A CA 1
ATOM 3440 C C . SER A 1 423 ? -24.399 0.907 2.308 1.00 91.31 423 SER A C 1
ATOM 3442 O O . SER A 1 423 ? -24.420 1.930 1.616 1.00 91.31 423 SER A O 1
ATOM 3444 N N . GLY A 1 424 ? -24.543 -0.297 1.747 1.00 80.06 424 GLY A N 1
ATOM 3445 C CA . GLY A 1 424 ? -25.037 -0.519 0.381 1.00 80.06 424 GLY A CA 1
ATOM 3446 C C . GLY A 1 424 ? -24.011 -0.488 -0.763 1.00 80.06 424 GLY A C 1
ATOM 3447 O O . GLY A 1 424 ? -24.424 -0.439 -1.921 1.00 80.06 424 GLY A O 1
ATOM 3448 N N . GLY A 1 425 ? -22.694 -0.483 -0.489 1.00 71.75 425 GLY A N 1
ATOM 3449 C CA . GLY A 1 425 ? -21.676 -0.505 -1.561 1.00 71.75 425 GLY A CA 1
ATOM 3450 C C . GLY A 1 425 ? -20.474 0.447 -1.494 1.00 71.75 425 GLY A C 1
ATOM 3451 O O . GLY A 1 425 ? -19.715 0.483 -2.461 1.00 71.75 425 GLY A O 1
ATOM 3452 N N . TRP A 1 426 ? -20.242 1.216 -0.420 1.00 77.00 426 TRP A N 1
ATOM 3453 C CA . TRP A 1 426 ? -19.068 2.112 -0.285 1.00 77.00 426 TRP A CA 1
ATOM 3454 C C . TRP A 1 426 ? -17.735 1.355 -0.047 1.00 77.00 426 TRP A C 1
ATOM 3456 O O . TRP A 1 426 ? -16.955 1.699 0.845 1.00 77.00 426 TRP A O 1
ATOM 3466 N N . GLY A 1 427 ? -17.456 0.317 -0.836 1.00 63.75 427 GLY A N 1
ATOM 3467 C CA . GLY A 1 427 ? -16.200 -0.430 -0.785 1.00 63.75 427 GLY A CA 1
ATOM 3468 C C . GLY A 1 427 ? -14.982 0.433 -1.140 1.00 63.75 427 GLY A C 1
ATOM 3469 O O . GLY A 1 427 ? -15.077 1.401 -1.898 1.00 63.75 427 GLY A O 1
ATOM 3470 N N . ASN A 1 428 ? -13.817 0.064 -0.606 1.00 60.25 428 ASN A N 1
ATOM 3471 C CA . ASN A 1 428 ? -12.551 0.776 -0.817 1.00 60.25 428 ASN A CA 1
ATOM 3472 C C . ASN A 1 428 ? -11.980 0.561 -2.238 1.00 60.25 428 ASN A C 1
ATOM 3474 O O . ASN A 1 428 ? -11.002 -0.160 -2.424 1.00 60.25 428 ASN A O 1
ATOM 3478 N N . VAL A 1 429 ? -12.584 1.188 -3.251 1.00 58.19 429 VAL A N 1
ATOM 3479 C CA . VAL A 1 429 ? -12.065 1.190 -4.629 1.00 58.19 429 VAL A CA 1
ATOM 3480 C C . VAL A 1 429 ? -10.851 2.121 -4.722 1.00 58.19 429 VAL A C 1
ATOM 3482 O O . VAL A 1 429 ? -10.941 3.291 -4.349 1.00 58.19 429 VAL A O 1
ATOM 3485 N N . GLU A 1 430 ? -9.731 1.630 -5.263 1.00 47.03 430 GLU A N 1
ATOM 3486 C CA . GLU A 1 430 ? -8.424 2.321 -5.280 1.00 47.03 430 GLU A CA 1
ATOM 3487 C C . GLU A 1 430 ? -8.489 3.769 -5.792 1.00 47.03 430 GLU A C 1
ATOM 3489 O O . GLU A 1 430 ? -7.878 4.659 -5.205 1.00 47.03 430 GLU A O 1
ATOM 3494 N N . ARG A 1 431 ? -9.307 4.033 -6.819 1.00 51.19 431 ARG A N 1
ATOM 3495 C CA . ARG A 1 431 ? -9.522 5.383 -7.360 1.00 51.19 431 ARG A CA 1
ATOM 3496 C C . ARG A 1 431 ? -10.044 6.378 -6.313 1.00 51.19 431 ARG A C 1
ATOM 3498 O O . ARG A 1 431 ? -9.547 7.496 -6.242 1.00 51.19 431 ARG A O 1
ATOM 3505 N N . LEU A 1 432 ? -11.015 5.979 -5.487 1.00 57.44 432 LEU A N 1
ATOM 3506 C CA . LEU A 1 432 ? -11.555 6.832 -4.418 1.00 57.44 432 LEU A CA 1
ATOM 3507 C C . LEU A 1 432 ? -10.523 7.024 -3.295 1.00 57.44 432 LEU A C 1
ATOM 3509 O O . LEU A 1 432 ? -10.437 8.093 -2.695 1.00 57.44 432 LEU A O 1
ATOM 3513 N N . GLU A 1 433 ? -9.703 6.003 -3.039 1.00 56.66 433 GLU A N 1
ATOM 3514 C CA . GLU A 1 433 ? -8.597 6.056 -2.080 1.00 56.66 433 GLU A CA 1
ATOM 3515 C C . GLU A 1 433 ? -7.436 6.957 -2.542 1.00 56.66 433 GLU A C 1
ATOM 3517 O O . GLU A 1 433 ? -6.668 7.416 -1.692 1.00 56.66 433 GLU A O 1
ATOM 3522 N N . GLU A 1 434 ? -7.287 7.221 -3.846 1.00 52.41 434 GLU A N 1
ATOM 3523 C CA . GLU A 1 434 ? -6.357 8.211 -4.415 1.00 52.41 434 GLU A CA 1
ATOM 3524 C C . GLU A 1 434 ? -6.979 9.615 -4.493 1.00 52.41 434 GLU A C 1
ATOM 3526 O O . GLU A 1 434 ? -6.385 10.545 -3.950 1.00 52.41 434 GLU A O 1
ATOM 3531 N N . GLU A 1 435 ? -8.211 9.769 -4.997 1.00 57.69 435 GLU A N 1
ATOM 3532 C CA . GLU A 1 435 ? -8.939 11.057 -5.028 1.00 57.69 435 GLU A CA 1
ATOM 3533 C C . GLU A 1 435 ? -9.094 11.683 -3.612 1.00 57.69 435 GLU A C 1
ATOM 3535 O O . GLU A 1 435 ? -9.082 12.906 -3.456 1.00 57.69 435 GLU A O 1
ATOM 3540 N N . ARG A 1 436 ? -9.122 10.868 -2.542 1.00 59.69 436 ARG A N 1
ATOM 3541 C CA . ARG A 1 436 ? -9.078 11.325 -1.132 1.00 59.69 436 ARG A CA 1
ATOM 3542 C C . ARG A 1 436 ? -7.748 11.969 -0.704 1.00 59.69 436 ARG A C 1
ATOM 3544 O O . ARG A 1 436 ? -7.726 12.717 0.272 1.00 59.69 436 ARG A O 1
ATOM 3551 N N . ARG A 1 437 ? -6.612 11.635 -1.328 1.00 56.28 437 ARG A N 1
ATOM 3552 C CA . ARG A 1 437 ? -5.276 12.083 -0.861 1.00 56.28 437 ARG A CA 1
ATOM 3553 C C . ARG A 1 437 ? -4.998 13.545 -1.204 1.00 56.28 437 ARG A C 1
ATOM 3555 O O . ARG A 1 437 ? -4.224 14.191 -0.498 1.00 56.28 437 ARG A O 1
ATOM 3562 N N . GLU A 1 438 ? -5.636 14.044 -2.257 1.00 56.78 438 GLU A N 1
ATOM 3563 C CA . GLU A 1 438 ? -5.436 15.394 -2.788 1.00 56.78 438 GLU A CA 1
ATOM 3564 C C . GLU A 1 438 ? -6.441 16.405 -2.207 1.00 56.78 438 GLU A C 1
ATOM 3566 O O . GLU A 1 438 ? -6.071 17.541 -1.904 1.00 56.78 438 GLU A O 1
ATOM 3571 N N . ALA A 1 439 ? -7.692 15.983 -1.991 1.00 63.50 439 ALA A N 1
ATOM 3572 C CA . ALA A 1 439 ? -8.774 16.820 -1.472 1.00 63.50 439 ALA A CA 1
ATOM 3573 C C . ALA A 1 439 ? -8.752 17.000 0.062 1.00 63.50 439 ALA A C 1
ATOM 3575 O O . ALA A 1 439 ? -8.133 16.235 0.805 1.00 63.50 439 ALA A O 1
ATOM 3576 N N . SER A 1 440 ? -9.497 17.998 0.562 1.00 76.62 440 SER A N 1
ATOM 3577 C CA . SER A 1 440 ? -9.812 18.084 1.996 1.00 76.62 440 SER A CA 1
ATOM 3578 C C . SER A 1 440 ? -10.779 16.953 2.399 1.00 76.62 440 SER A C 1
ATOM 3580 O O . SER A 1 440 ? -11.612 16.551 1.579 1.00 76.62 440 SER A O 1
ATOM 3582 N N . PRO A 1 441 ? -10.766 16.466 3.657 1.00 76.94 441 PRO A N 1
ATOM 3583 C CA . PRO A 1 441 ? -11.717 15.445 4.105 1.00 76.94 441 PRO A CA 1
ATOM 3584 C C . PRO A 1 441 ? -13.194 15.849 3.958 1.00 76.94 441 PRO A C 1
ATOM 3586 O O . PRO A 1 441 ? -14.047 14.986 3.766 1.00 76.94 441 PRO A O 1
ATOM 3589 N N . SER A 1 442 ? -13.503 17.151 4.025 1.00 80.81 442 SER A N 1
ATOM 3590 C CA . SER A 1 442 ? -14.865 17.678 3.853 1.00 80.81 442 SER A CA 1
ATOM 3591 C C . SER A 1 442 ? -15.304 17.635 2.388 1.00 80.81 442 SER A C 1
ATOM 3593 O O . SER A 1 442 ? -16.403 17.183 2.070 1.00 80.81 442 SER A O 1
ATOM 3595 N N . ASP A 1 443 ? -14.426 18.051 1.477 1.00 83.38 443 ASP A N 1
ATOM 3596 C CA . ASP A 1 443 ? -14.758 18.143 0.054 1.00 83.38 443 ASP A CA 1
ATOM 3597 C C . ASP A 1 443 ? -14.719 16.771 -0.622 1.00 83.38 443 ASP A C 1
ATOM 3599 O O . ASP A 1 443 ? -15.580 16.479 -1.453 1.00 83.38 443 ASP A O 1
ATOM 3603 N N . PHE A 1 444 ? -13.826 15.879 -0.174 1.00 84.75 444 PHE A N 1
ATOM 3604 C CA . PHE A 1 444 ? -13.868 14.464 -0.535 1.00 84.75 444 PHE A CA 1
ATOM 3605 C C . PHE A 1 444 ? -15.192 13.804 -0.122 1.00 84.75 444 PHE A C 1
ATOM 3607 O O . PHE A 1 444 ? -15.783 13.091 -0.929 1.00 84.75 444 PHE A O 1
ATOM 3614 N N . LEU A 1 445 ? -15.698 14.057 1.094 1.00 88.69 445 LEU A N 1
ATOM 3615 C CA . LEU A 1 445 ? -16.982 13.492 1.525 1.00 88.69 445 LEU A CA 1
ATOM 3616 C C . LEU A 1 445 ? -18.150 14.006 0.674 1.00 88.69 445 LEU A C 1
ATOM 3618 O O . LEU A 1 445 ? -18.941 13.193 0.201 1.00 88.69 445 LEU A O 1
ATOM 3622 N N . LYS A 1 446 ? -18.230 15.315 0.393 1.00 88.69 446 LYS A N 1
ATOM 3623 C CA . LYS A 1 446 ? -19.255 15.880 -0.512 1.00 88.69 446 LYS A CA 1
ATOM 3624 C C . LYS A 1 446 ? -19.194 15.247 -1.909 1.00 88.69 446 LYS A C 1
ATOM 3626 O O . LYS A 1 446 ? -20.225 14.858 -2.457 1.00 88.69 446 LYS A O 1
ATOM 3631 N N . PHE A 1 447 ? -17.989 15.119 -2.467 1.00 85.88 447 PHE A N 1
ATOM 3632 C CA . PHE A 1 447 ? -17.733 14.487 -3.764 1.00 85.88 447 PHE A CA 1
ATOM 3633 C C . PHE A 1 447 ? -18.175 13.017 -3.782 1.00 85.88 447 PHE A C 1
ATOM 3635 O O . PHE A 1 447 ? -18.925 12.607 -4.673 1.00 85.88 447 PHE A O 1
ATOM 3642 N N . ALA A 1 448 ? -17.754 12.240 -2.779 1.00 85.50 448 ALA A N 1
ATOM 3643 C CA . ALA A 1 448 ? -18.066 10.822 -2.662 1.00 85.50 448 ALA A CA 1
ATOM 3644 C C . ALA A 1 448 ? -19.574 10.595 -2.495 1.00 85.50 448 ALA A C 1
ATOM 3646 O O . ALA A 1 448 ? -20.140 9.765 -3.200 1.00 85.50 448 ALA A O 1
ATOM 3647 N N . ILE A 1 449 ? -20.240 11.369 -1.632 1.00 89.44 449 ILE A N 1
ATOM 3648 C CA . ILE A 1 449 ? -21.690 1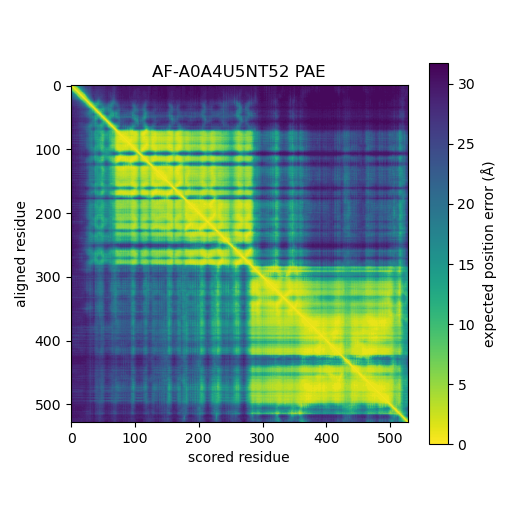1.292 -1.391 1.00 89.44 449 ILE A CA 1
ATOM 3649 C C . ILE A 1 449 ? -22.493 11.617 -2.662 1.00 89.44 449 ILE A C 1
ATOM 3651 O O . ILE A 1 449 ? -23.429 10.889 -2.987 1.00 89.44 449 ILE A O 1
ATOM 3655 N N . GLY A 1 450 ? -22.114 12.650 -3.424 1.00 87.62 450 GLY A N 1
ATOM 3656 C CA . GLY A 1 450 ? -22.834 13.030 -4.650 1.00 87.62 450 GLY A CA 1
ATOM 3657 C C . GLY A 1 450 ? -22.626 12.076 -5.837 1.00 87.62 450 GLY A C 1
ATOM 3658 O O . GLY A 1 450 ? -23.546 11.833 -6.629 1.00 87.62 450 GLY A O 1
ATOM 3659 N N . ARG A 1 451 ? -21.422 11.502 -5.982 1.00 83.81 451 ARG A N 1
ATOM 3660 C CA . ARG A 1 451 ? -21.105 10.566 -7.080 1.00 83.81 451 ARG A CA 1
ATOM 3661 C C . ARG A 1 451 ? -21.469 9.113 -6.797 1.00 83.81 451 ARG A C 1
ATOM 3663 O O . ARG A 1 451 ? -21.669 8.362 -7.748 1.00 83.81 451 ARG A O 1
ATOM 3670 N N . TYR A 1 452 ? -21.567 8.713 -5.535 1.00 82.00 452 TYR A N 1
ATOM 3671 C CA . TYR A 1 452 ? -21.831 7.328 -5.159 1.00 82.00 452 TYR A CA 1
ATOM 3672 C C . TYR A 1 452 ? -23.189 6.822 -5.660 1.00 82.00 452 TYR A C 1
ATOM 3674 O O . TYR A 1 452 ? -24.197 7.534 -5.662 1.00 82.00 452 TYR A O 1
ATOM 3682 N N . ARG A 1 453 ? -23.200 5.564 -6.098 1.00 84.25 453 ARG A N 1
ATOM 3683 C CA . ARG A 1 453 ? -24.383 4.810 -6.504 1.00 84.25 453 ARG A CA 1
ATOM 3684 C C . ARG A 1 453 ? -24.334 3.475 -5.750 1.00 84.25 453 ARG A C 1
ATOM 3686 O O . ARG A 1 453 ? -23.430 2.690 -6.033 1.00 84.25 453 ARG A O 1
ATOM 3693 N N . PRO A 1 454 ? -25.221 3.251 -4.763 1.00 83.50 454 PRO A N 1
ATOM 3694 C CA . PRO A 1 454 ? -25.298 1.981 -4.048 1.00 83.50 454 PRO A CA 1
ATOM 3695 C C . PRO A 1 454 ? -25.562 0.814 -5.002 1.00 83.50 454 PRO A C 1
ATOM 3697 O O . PRO A 1 454 ? -26.293 0.965 -5.982 1.00 83.50 454 PRO A O 1
ATOM 3700 N N . VAL A 1 455 ? -24.981 -0.344 -4.694 1.00 87.12 455 VAL A N 1
ATOM 3701 C CA . VAL A 1 455 ? -25.193 -1.612 -5.416 1.00 87.12 455 VAL A CA 1
ATOM 3702 C C . VAL A 1 455 ? -26.174 -2.539 -4.690 1.00 87.12 455 VAL A C 1
ATOM 3704 O O . VAL A 1 455 ? -26.657 -3.505 -5.273 1.00 87.12 455 VAL A O 1
ATOM 3707 N N . SER A 1 456 ? -26.508 -2.221 -3.439 1.00 87.31 456 SER A N 1
ATOM 3708 C CA . SER A 1 456 ? -27.534 -2.876 -2.626 1.00 87.31 456 SER A CA 1
ATOM 3709 C C . SER A 1 456 ? -28.228 -1.858 -1.714 1.00 87.31 456 SER A C 1
ATOM 3711 O O . SER A 1 456 ? -27.797 -0.705 -1.606 1.00 87.31 456 SER A O 1
ATOM 3713 N N . TRP A 1 457 ? -29.329 -2.256 -1.070 1.00 92.25 457 TRP A N 1
ATOM 3714 C CA . TRP A 1 457 ? -29.936 -1.417 -0.034 1.00 92.25 457 TRP A CA 1
ATOM 3715 C C . TRP A 1 457 ? -29.056 -1.396 1.226 1.00 92.25 457 TRP A C 1
ATOM 3717 O O . TRP A 1 457 ? -28.383 -2.393 1.514 1.00 92.25 457 TRP A O 1
ATOM 3727 N N . PRO A 1 458 ? -29.087 -0.305 2.013 1.00 94.38 458 PRO A N 1
ATOM 3728 C CA . PRO A 1 458 ? -28.516 -0.302 3.355 1.00 94.38 458 PRO A CA 1
ATOM 3729 C C . PRO A 1 458 ? -29.034 -1.490 4.186 1.00 94.38 458 PRO A C 1
ATOM 3731 O O . PRO A 1 458 ? -30.197 -1.875 4.064 1.00 94.38 458 PRO A O 1
ATOM 3734 N N . GLY A 1 459 ? -28.150 -2.108 4.969 1.00 94.38 459 GLY A N 1
ATOM 3735 C CA . GLY A 1 459 ? -28.443 -3.289 5.790 1.00 94.38 459 GLY A CA 1
ATOM 3736 C C . GLY A 1 459 ? -28.347 -4.636 5.055 1.00 94.38 459 GLY A C 1
ATOM 3737 O O . GLY A 1 459 ? -28.155 -5.660 5.701 1.00 94.38 459 GLY A O 1
ATOM 3738 N N . GLN A 1 460 ? -28.420 -4.682 3.716 1.00 93.25 460 GLN A N 1
ATOM 3739 C CA . GLN A 1 460 ? -28.506 -5.966 2.994 1.00 93.25 460 GLN A CA 1
ATOM 3740 C C . GLN A 1 460 ? -27.167 -6.676 2.751 1.00 93.25 460 GLN A C 1
ATOM 3742 O O . GLN A 1 460 ? -27.152 -7.900 2.627 1.00 93.25 460 GLN A O 1
ATOM 3747 N N . GLN A 1 461 ? -26.059 -5.944 2.591 1.00 91.00 461 GLN A N 1
ATOM 3748 C CA . GLN A 1 461 ? -24.769 -6.529 2.194 1.00 91.00 461 GLN A CA 1
ATOM 3749 C C . GLN A 1 461 ? -23.580 -5.776 2.798 1.00 91.00 461 GLN A C 1
ATOM 3751 O O . GLN A 1 461 ? -23.527 -4.546 2.769 1.00 91.00 461 GLN A O 1
ATOM 3756 N N . PHE A 1 462 ? -22.598 -6.531 3.290 1.00 92.06 462 PHE A N 1
ATOM 3757 C CA . PHE A 1 462 ? -21.357 -6.017 3.867 1.00 92.06 462 PHE A CA 1
ATOM 3758 C C . PHE A 1 462 ? -20.380 -5.523 2.787 1.00 92.06 462 PHE A C 1
ATOM 3760 O O . PHE A 1 462 ? -19.955 -6.295 1.926 1.00 92.06 462 PHE A O 1
ATOM 3767 N N . TYR A 1 463 ? -19.956 -4.261 2.880 1.00 88.12 463 TYR A N 1
ATOM 3768 C CA . TYR A 1 463 ? -18.946 -3.656 2.007 1.00 88.12 463 TYR A CA 1
ATOM 3769 C C . TYR A 1 463 ? -17.948 -2.833 2.823 1.00 88.12 463 TYR A C 1
ATOM 3771 O O . TYR A 1 463 ? -18.185 -1.657 3.100 1.00 88.12 463 TYR A O 1
ATOM 3779 N N . TYR A 1 464 ? -16.815 -3.443 3.193 1.00 88.56 464 TYR A N 1
ATOM 3780 C CA . TYR A 1 464 ? -15.793 -2.814 4.039 1.00 88.56 464 TYR A CA 1
ATOM 3781 C C . TYR A 1 464 ? -15.400 -1.412 3.544 1.00 88.56 464 TYR A C 1
ATOM 3783 O O . TYR A 1 464 ? -14.863 -1.251 2.444 1.00 88.56 464 TYR A O 1
ATOM 3791 N N . SER A 1 465 ? -15.666 -0.404 4.381 1.00 87.44 465 SER A N 1
ATOM 3792 C CA . SER A 1 465 ? -15.699 0.998 3.964 1.00 87.44 465 SER A CA 1
ATOM 3793 C C . SER A 1 465 ? -14.894 1.922 4.871 1.00 87.44 465 SER A C 1
ATOM 3795 O O . SER A 1 465 ? -15.158 2.054 6.069 1.00 87.44 465 SER A O 1
ATOM 3797 N N . ASN A 1 466 ? -13.952 2.649 4.274 1.00 87.75 466 ASN A N 1
ATOM 3798 C CA . ASN A 1 466 ? -13.320 3.813 4.888 1.00 87.75 466 ASN A CA 1
ATOM 3799 C C . ASN A 1 466 ? -14.251 5.036 4.861 1.00 87.75 466 ASN A C 1
ATOM 3801 O O . ASN A 1 466 ? -14.283 5.792 5.830 1.00 87.75 466 ASN A O 1
ATOM 3805 N N . ILE A 1 467 ? -15.037 5.207 3.790 1.00 89.06 467 ILE A N 1
ATOM 3806 C CA . ILE A 1 467 ? -15.959 6.342 3.615 1.00 89.06 467 ILE A CA 1
ATOM 3807 C C . ILE A 1 467 ? -17.025 6.343 4.716 1.00 89.06 467 ILE A C 1
ATOM 3809 O O . ILE A 1 467 ? -17.245 7.379 5.340 1.00 89.06 467 ILE A O 1
ATOM 3813 N N . GLY A 1 468 ? -17.610 5.183 5.035 1.00 93.19 468 GLY A N 1
ATOM 3814 C CA . GLY A 1 468 ? -18.593 5.078 6.115 1.00 93.19 468 GLY A CA 1
ATOM 3815 C C . GLY A 1 468 ? -18.044 5.526 7.474 1.00 93.19 468 GLY A C 1
ATOM 3816 O O . GLY A 1 468 ? -18.703 6.269 8.196 1.00 93.19 468 GLY A O 1
ATOM 3817 N N . TYR A 1 469 ? -16.786 5.194 7.779 1.00 94.50 469 TYR A N 1
ATOM 3818 C CA . TYR A 1 469 ? -16.125 5.640 9.011 1.00 94.50 469 TYR A CA 1
ATOM 3819 C C . TYR A 1 469 ? -15.710 7.120 8.989 1.00 94.50 469 TYR A C 1
ATOM 3821 O O . TYR A 1 469 ? -15.717 7.766 10.035 1.00 94.50 469 TYR A O 1
ATOM 3829 N N . MET A 1 470 ? -15.432 7.703 7.818 1.00 92.12 470 MET A N 1
ATOM 3830 C CA . MET A 1 470 ? -15.280 9.159 7.685 1.00 92.12 470 MET A CA 1
ATOM 3831 C C . MET A 1 470 ? -16.609 9.896 7.935 1.00 92.12 470 MET A C 1
ATOM 3833 O O . MET A 1 470 ? -16.610 10.966 8.545 1.00 92.12 470 MET A O 1
ATOM 3837 N N . ILE A 1 471 ? -17.744 9.310 7.532 1.00 95.19 471 ILE A N 1
ATOM 3838 C CA . ILE A 1 471 ? -19.085 9.835 7.834 1.00 95.19 471 ILE A CA 1
ATOM 3839 C C . ILE A 1 471 ? -19.398 9.692 9.335 1.00 95.19 471 ILE A C 1
ATOM 3841 O O . ILE A 1 471 ? -19.877 10.654 9.935 1.00 95.19 471 ILE A O 1
ATOM 3845 N N . LEU A 1 472 ? -19.043 8.570 9.979 1.00 97.56 472 LEU A N 1
ATOM 3846 C CA . LEU A 1 472 ? -19.114 8.433 11.445 1.00 97.56 472 LEU A CA 1
ATOM 3847 C C . LEU A 1 472 ? -18.258 9.485 12.165 1.00 97.56 472 LEU A C 1
ATOM 3849 O O . LEU A 1 472 ? -18.704 10.051 13.159 1.00 97.56 472 LEU A O 1
ATOM 3853 N N . GLY A 1 473 ? -17.081 9.827 11.633 1.00 95.88 473 GLY A N 1
ATOM 3854 C CA . GLY A 1 473 ? -16.288 10.964 12.112 1.00 95.88 473 GLY A CA 1
ATOM 3855 C C . GLY A 1 473 ? -17.084 12.276 12.122 1.00 95.88 473 GLY A C 1
ATOM 3856 O O . GLY A 1 473 ? -17.038 13.013 13.103 1.00 95.88 473 GLY A O 1
ATOM 3857 N N . LYS A 1 474 ? -17.894 12.539 11.088 1.00 96.69 474 LYS A N 1
ATOM 3858 C CA . LYS A 1 474 ? -18.776 13.720 11.038 1.00 96.69 474 LYS A CA 1
ATOM 3859 C C . LYS A 1 474 ? -20.009 13.612 11.935 1.00 96.69 474 LYS A C 1
ATOM 3861 O O . LYS A 1 474 ? -20.388 14.623 12.519 1.00 96.69 474 LYS A O 1
ATOM 3866 N N . VAL A 1 475 ? -20.575 12.419 12.135 1.00 98.06 475 VAL A N 1
ATOM 3867 C CA . VAL A 1 475 ? -21.579 12.167 13.193 1.00 98.06 475 VAL A CA 1
ATOM 3868 C C . VAL A 1 475 ? -21.006 12.523 14.570 1.00 98.06 475 VAL A C 1
ATOM 3870 O O . VAL A 1 475 ? -21.669 13.210 15.348 1.00 98.06 475 VAL A O 1
ATOM 3873 N N . ILE A 1 476 ? -19.757 12.129 14.846 1.00 98.19 476 ILE A N 1
ATOM 3874 C CA . ILE A 1 476 ? -19.069 12.425 16.108 1.00 98.19 476 ILE A CA 1
ATOM 3875 C C . ILE A 1 476 ? -18.825 13.922 16.276 1.00 98.19 476 ILE A C 1
ATOM 3877 O O . ILE A 1 476 ? -19.114 14.456 17.342 1.00 98.19 476 ILE A O 1
ATOM 3881 N N . GLU A 1 477 ? -18.357 14.621 15.242 1.00 96.75 477 GLU A N 1
ATOM 3882 C CA . GLU A 1 477 ? -18.183 16.077 15.312 1.00 96.75 477 GLU A CA 1
ATOM 3883 C C . GLU A 1 477 ? -19.509 16.805 15.567 1.00 96.75 477 GLU A C 1
ATOM 3885 O O . GLU A 1 477 ? -19.602 17.659 16.453 1.00 96.75 477 GLU A O 1
ATOM 3890 N N . ARG A 1 478 ? -20.555 16.431 14.819 1.00 97.31 478 ARG A N 1
ATOM 3891 C CA . ARG A 1 478 ? -21.871 17.072 14.866 1.00 97.31 478 ARG A CA 1
ATOM 3892 C C . ARG A 1 478 ? -22.567 16.875 16.208 1.00 97.31 478 ARG A C 1
ATOM 3894 O O . ARG A 1 478 ? -23.016 17.849 16.806 1.00 97.31 478 ARG A O 1
ATOM 3901 N N . LEU A 1 479 ? -22.655 15.634 16.688 1.00 97.94 479 LEU A N 1
ATOM 3902 C CA . LEU A 1 479 ? -23.289 15.333 17.973 1.00 97.94 479 LEU A CA 1
ATOM 3903 C C . LEU A 1 479 ? -22.381 15.697 19.155 1.00 97.94 479 LEU A C 1
ATOM 3905 O O . LEU A 1 479 ? -22.889 16.054 20.218 1.00 97.94 479 LEU A O 1
ATOM 3909 N N . GLY A 1 480 ? -21.056 15.630 18.977 1.00 96.38 480 GLY A N 1
ATOM 3910 C CA . GLY A 1 480 ? -20.027 15.887 19.989 1.00 96.38 480 GLY A CA 1
ATOM 3911 C C . GLY A 1 480 ? -19.719 17.367 20.241 1.00 96.38 480 GLY A C 1
ATOM 3912 O O . GLY A 1 480 ? -19.362 17.719 21.371 1.00 96.38 480 GLY A O 1
ATOM 3913 N N . GLY A 1 481 ? -19.932 18.249 19.260 1.00 96.19 481 GLY A N 1
ATOM 3914 C CA . GLY A 1 481 ? -19.736 19.701 19.391 1.00 96.19 481 GLY A CA 1
ATOM 3915 C C . GLY A 1 481 ? -18.266 20.145 19.419 1.00 96.19 481 GLY A C 1
ATOM 3916 O O . GLY A 1 481 ? -17.954 21.217 19.928 1.00 96.19 481 GLY A O 1
ATOM 3917 N N . MET A 1 482 ? -17.359 19.306 18.919 1.00 95.25 482 MET A N 1
ATOM 3918 C CA . MET A 1 482 ? -15.913 19.544 18.811 1.00 95.25 482 MET A CA 1
ATOM 3919 C C . MET A 1 482 ? -15.348 18.704 17.655 1.00 95.25 482 MET A C 1
ATOM 3921 O O . MET A 1 482 ? -16.070 17.869 17.116 1.00 95.25 482 MET A O 1
ATOM 3925 N N . ASN A 1 483 ? -14.085 18.897 17.254 1.00 92.00 483 ASN A N 1
ATOM 3926 C CA . ASN A 1 483 ? -13.496 18.051 16.207 1.00 92.00 483 ASN A CA 1
ATOM 3927 C C . ASN A 1 483 ? -13.353 16.582 16.662 1.00 92.00 483 ASN A C 1
ATOM 3929 O O . ASN A 1 483 ? -13.337 16.283 17.862 1.00 92.00 483 ASN A O 1
ATOM 3933 N N . TYR A 1 484 ? -13.265 15.663 15.695 1.00 92.25 484 TYR A N 1
ATOM 3934 C CA . TYR A 1 484 ? -13.189 14.223 15.954 1.00 92.25 484 TYR A CA 1
ATOM 3935 C C . TYR A 1 484 ? -12.018 13.872 16.884 1.00 92.25 484 TYR A C 1
ATOM 3937 O O . TYR A 1 484 ? -12.163 13.065 17.802 1.00 92.25 484 TYR A O 1
ATOM 3945 N N . GLU A 1 485 ? -10.871 14.521 16.681 1.00 90.12 485 GLU A N 1
ATOM 3946 C CA . GLU A 1 485 ? -9.643 14.272 17.424 1.00 90.12 485 GLU A CA 1
ATOM 3947 C C . GLU A 1 485 ? -9.777 14.628 18.907 1.00 90.12 485 GLU A C 1
ATOM 3949 O O . GLU A 1 485 ? -9.408 13.822 19.764 1.00 90.12 485 GLU A O 1
ATOM 3954 N N . LEU A 1 486 ? -10.338 15.801 19.229 1.00 92.19 486 LEU A N 1
ATOM 3955 C CA . LEU A 1 486 ? -10.554 16.211 20.616 1.00 92.19 486 LEU A CA 1
ATOM 3956 C C . LEU A 1 486 ? -11.628 15.352 21.288 1.00 92.19 486 LEU A C 1
ATOM 3958 O O . LEU A 1 486 ? -11.465 15.013 22.459 1.00 92.19 486 LEU A O 1
ATOM 3962 N N . PHE A 1 487 ? -12.680 14.955 20.562 1.00 95.56 487 PHE A N 1
ATOM 3963 C CA . PHE A 1 487 ? -13.704 14.060 21.105 1.00 95.56 487 PHE A CA 1
ATOM 3964 C C . PHE A 1 487 ? -13.114 12.689 21.461 1.00 95.56 487 PHE A C 1
ATOM 3966 O O . PHE A 1 487 ? -13.278 12.226 22.589 1.00 95.56 487 PHE A O 1
ATOM 3973 N N . ALA A 1 488 ? -12.372 12.070 20.536 1.00 94.69 488 ALA A N 1
ATOM 3974 C CA . ALA A 1 488 ? -11.734 10.774 20.756 1.00 94.69 488 ALA A CA 1
ATOM 3975 C C . ALA A 1 488 ? -10.734 10.816 21.923 1.00 94.69 488 ALA A C 1
ATOM 3977 O O . ALA A 1 488 ? -10.752 9.932 22.779 1.00 94.69 488 ALA A O 1
ATOM 3978 N N . GLN A 1 489 ? -9.909 11.866 22.010 1.00 92.94 489 GLN A N 1
ATOM 3979 C CA . GLN A 1 489 ? -9.003 12.077 23.145 1.00 92.94 489 GLN A CA 1
ATOM 3980 C C . GLN A 1 489 ? -9.764 12.196 24.470 1.00 92.94 489 GLN A C 1
ATOM 3982 O O . GLN A 1 489 ? -9.530 11.425 25.398 1.00 92.94 489 GLN A O 1
ATOM 3987 N N . ARG A 1 490 ? -10.689 13.155 24.555 1.00 94.44 490 ARG A N 1
ATOM 3988 C CA . ARG A 1 490 ? -11.347 13.563 25.801 1.00 94.44 490 ARG A CA 1
ATOM 3989 C C . ARG A 1 490 ? -12.337 12.532 26.339 1.00 94.44 490 ARG A C 1
ATOM 3991 O O . ARG A 1 490 ? -12.389 12.324 27.545 1.00 94.44 490 ARG A O 1
ATOM 3998 N N . GLU A 1 491 ? -13.156 11.948 25.470 1.00 95.44 491 GLU A N 1
ATOM 3999 C CA . GLU A 1 491 ? -14.320 11.150 25.877 1.00 95.44 491 GLU A CA 1
ATOM 4000 C C . GLU A 1 491 ? -14.088 9.635 25.777 1.00 95.44 491 GLU A C 1
ATOM 4002 O O . GLU A 1 491 ? -14.925 8.876 26.265 1.00 95.44 491 GLU A O 1
ATOM 4007 N N . VAL A 1 492 ? -12.969 9.189 25.185 1.00 94.81 492 VAL A N 1
ATOM 4008 C CA . VAL A 1 492 ? -12.618 7.761 25.053 1.00 94.81 492 VAL A CA 1
ATOM 4009 C C . VAL A 1 492 ? -11.192 7.458 25.522 1.00 94.81 492 VAL A C 1
ATOM 4011 O O . VAL A 1 492 ? -11.018 6.654 26.432 1.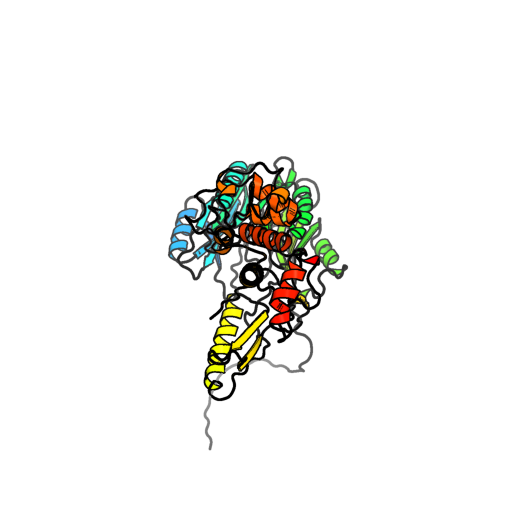00 94.81 492 VAL A O 1
ATOM 4014 N N . LEU A 1 493 ? -10.165 8.079 24.934 1.00 93.50 493 LEU A N 1
ATOM 4015 C CA . LEU A 1 493 ? -8.773 7.653 25.138 1.00 93.50 493 LEU A CA 1
ATOM 4016 C C . LEU A 1 493 ? -8.215 8.040 26.519 1.00 93.50 493 LEU A C 1
ATOM 4018 O O . LEU A 1 493 ? -7.734 7.173 27.247 1.00 93.50 493 LEU A O 1
ATOM 4022 N N . ILE A 1 494 ? -8.324 9.311 26.917 1.00 94.50 494 ILE A N 1
ATOM 4023 C CA . ILE A 1 494 ? -7.831 9.803 28.216 1.00 94.50 494 ILE A CA 1
ATOM 4024 C C . ILE A 1 494 ? -8.555 9.132 29.404 1.00 94.50 494 ILE A C 1
ATOM 4026 O O . ILE A 1 494 ? -7.858 8.708 30.327 1.00 94.50 494 ILE A O 1
ATOM 4030 N N . PRO A 1 495 ? -9.894 8.936 29.399 1.00 93.75 495 PRO A N 1
ATOM 4031 C CA . PRO A 1 495 ? -10.592 8.168 30.440 1.00 93.75 495 PRO A CA 1
ATOM 4032 C C . PRO A 1 495 ? -10.121 6.714 30.602 1.00 93.75 495 PRO A C 1
ATOM 4034 O O . PRO A 1 495 ? -10.307 6.136 31.668 1.00 93.75 495 PRO A O 1
ATOM 4037 N N . LEU A 1 496 ? -9.508 6.129 29.567 1.00 90.81 496 LEU A N 1
ATOM 4038 C CA . LEU A 1 496 ? -8.928 4.781 29.581 1.00 90.81 496 LEU A CA 1
ATOM 4039 C C . LEU A 1 496 ? -7.406 4.778 29.832 1.00 90.81 496 LEU A C 1
ATOM 4041 O O . LEU A 1 496 ? -6.775 3.728 29.748 1.00 90.81 496 LEU A O 1
ATOM 4045 N N . GLY A 1 497 ? -6.795 5.937 30.113 1.00 90.81 497 GLY A N 1
ATOM 4046 C CA . GLY A 1 497 ? -5.343 6.074 30.295 1.00 90.81 497 GLY A CA 1
ATOM 4047 C C . GLY A 1 497 ? -4.522 5.923 29.005 1.00 90.81 497 GLY A C 1
ATOM 4048 O O . GLY A 1 497 ? -3.315 5.691 29.065 1.00 90.81 497 GLY A O 1
ATOM 4049 N N . ILE A 1 498 ? -5.153 6.032 27.831 1.00 89.12 498 ILE A N 1
ATOM 4050 C CA . ILE A 1 498 ? -4.516 5.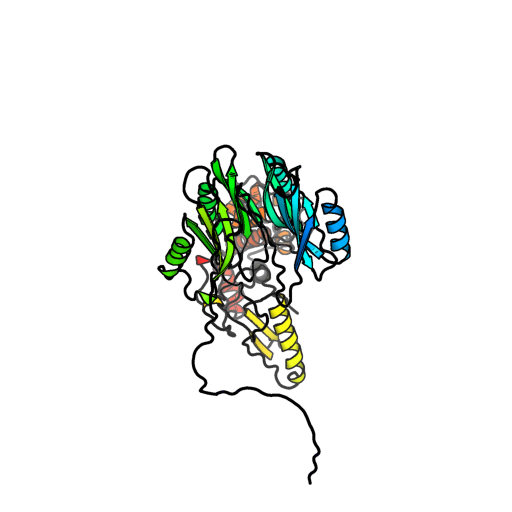807 26.529 1.00 89.12 498 ILE A CA 1
ATOM 4051 C C . ILE A 1 498 ? -3.965 7.131 25.984 1.00 89.12 498 ILE A C 1
ATOM 4053 O O . ILE A 1 498 ? -4.667 7.903 25.336 1.00 89.12 498 ILE A O 1
ATOM 4057 N N . TYR A 1 499 ? -2.669 7.371 26.175 1.00 83.56 499 TYR A N 1
ATOM 4058 C CA . TYR A 1 499 ? -1.966 8.567 25.682 1.00 83.56 499 TYR A CA 1
ATOM 4059 C C . TYR A 1 499 ? -1.514 8.443 24.211 1.00 83.56 499 TYR A C 1
ATOM 4061 O O . TYR A 1 499 ? -0.386 8.784 23.851 1.00 83.56 499 TYR A O 1
ATOM 4069 N N . ALA A 1 500 ? -2.385 7.919 23.345 1.00 77.19 500 ALA A N 1
ATOM 4070 C CA . ALA A 1 500 ? -2.091 7.746 21.923 1.00 77.19 500 ALA A CA 1
ATOM 4071 C C . ALA A 1 500 ? -2.092 9.093 21.180 1.00 77.19 500 ALA A C 1
ATOM 4073 O O . ALA A 1 500 ? -2.975 9.927 21.383 1.00 77.19 500 ALA A O 1
ATOM 4074 N N . LYS A 1 501 ? -1.143 9.291 20.259 1.00 73.88 501 LYS A N 1
ATOM 4075 C CA . LYS A 1 501 ? -1.127 10.456 19.361 1.00 73.88 501 LYS A CA 1
ATOM 4076 C C . LYS A 1 501 ? -1.975 10.172 18.122 1.00 73.88 501 LYS A C 1
ATOM 4078 O O . LYS A 1 501 ? -1.851 9.106 17.523 1.00 73.88 501 LYS A O 1
ATOM 4083 N N . ILE A 1 502 ? -2.800 11.130 17.698 1.00 72.31 502 ILE A N 1
ATOM 4084 C CA . ILE A 1 502 ? -3.570 10.995 16.454 1.00 72.31 502 ILE A CA 1
ATOM 4085 C C . ILE A 1 502 ? -2.684 11.426 15.281 1.00 72.31 502 ILE A C 1
ATOM 4087 O O . ILE A 1 502 ? -2.265 12.580 15.189 1.00 72.31 502 ILE A O 1
ATOM 4091 N N . GLY A 1 503 ? -2.358 10.468 14.412 1.00 64.88 503 GLY A N 1
ATOM 4092 C CA . GLY A 1 503 ? -1.472 10.677 13.270 1.00 64.88 503 GLY A CA 1
ATOM 4093 C C . GLY A 1 503 ? -2.114 11.534 12.178 1.00 64.88 503 GLY A C 1
ATOM 4094 O O . GLY A 1 503 ? -3.265 11.324 11.799 1.00 64.88 503 GLY A O 1
ATOM 4095 N N . LYS A 1 504 ? -1.349 12.480 11.631 1.00 64.19 504 LYS A N 1
ATOM 4096 C CA . LYS A 1 504 ? -1.794 13.335 10.525 1.00 64.19 504 LYS A CA 1
ATOM 4097 C C . LYS A 1 504 ? -1.803 12.591 9.178 1.00 64.19 504 LYS A C 1
ATOM 4099 O O . LYS A 1 504 ? -1.031 11.656 8.942 1.00 64.19 504 LYS A O 1
ATOM 4104 N N . GLN A 1 505 ? -2.652 13.057 8.258 1.00 55.94 505 GLN A N 1
ATOM 4105 C CA . GLN A 1 505 ? -2.936 12.413 6.964 1.00 55.94 505 GLN A CA 1
ATOM 4106 C C . GLN A 1 505 ? -1.739 12.361 5.988 1.00 55.94 505 GLN A C 1
ATOM 4108 O O . GLN A 1 505 ? -1.690 11.469 5.142 1.00 55.94 505 GLN A O 1
ATOM 4113 N N . ARG A 1 506 ? -0.784 13.300 6.063 1.00 51.94 506 ARG A N 1
ATOM 4114 C CA . ARG A 1 506 ? 0.308 13.456 5.079 1.00 51.94 506 ARG A CA 1
ATOM 4115 C C . ARG A 1 506 ? 1.660 12.949 5.604 1.00 51.94 506 ARG A C 1
ATOM 4117 O O . ARG A 1 506 ? 1.936 13.004 6.796 1.00 51.94 506 ARG A O 1
ATOM 4124 N N . LYS A 1 507 ? 2.532 12.508 4.686 1.00 47.50 507 LYS A N 1
ATOM 4125 C CA . LYS A 1 507 ? 3.891 11.991 4.970 1.00 47.50 507 LYS A CA 1
ATOM 4126 C C . LYS A 1 507 ? 4.823 13.054 5.575 1.00 47.50 507 LYS A C 1
ATOM 4128 O O . LYS A 1 507 ? 5.566 12.759 6.498 1.00 47.50 507 LYS A O 1
ATOM 4133 N N . TYR A 1 508 ? 4.736 14.296 5.090 1.00 44.94 508 TYR A N 1
ATOM 4134 C CA . TYR A 1 508 ? 5.494 15.456 5.598 1.00 44.94 508 TYR A CA 1
ATOM 4135 C C . TYR A 1 508 ? 5.012 15.963 6.967 1.00 44.94 508 TYR A C 1
ATOM 4137 O O . TYR A 1 508 ? 5.663 16.792 7.590 1.00 44.94 508 TYR A O 1
ATOM 4145 N N . ASP A 1 509 ? 3.858 15.470 7.408 1.00 48.72 509 ASP A N 1
ATOM 4146 C CA . ASP A 1 509 ? 3.189 15.804 8.661 1.00 48.72 509 ASP A CA 1
ATOM 4147 C C . ASP A 1 509 ? 3.380 14.699 9.728 1.00 48.72 509 ASP A C 1
ATOM 4149 O O . ASP A 1 509 ? 2.776 14.763 10.800 1.00 48.72 509 ASP A O 1
ATOM 4153 N N . ALA A 1 510 ? 4.189 13.672 9.433 1.00 52.59 510 ALA A N 1
ATOM 4154 C CA . ALA A 1 510 ? 4.554 12.623 10.382 1.00 52.59 510 ALA A CA 1
ATOM 4155 C C . ALA A 1 510 ? 5.292 13.201 11.600 1.00 52.59 510 ALA A C 1
ATOM 4157 O O . ALA A 1 510 ? 6.007 14.203 11.502 1.00 52.59 510 ALA A O 1
ATOM 4158 N N . LEU A 1 511 ? 5.113 12.570 12.759 1.00 56.19 511 LEU A N 1
ATOM 4159 C CA . LEU A 1 511 ? 5.752 13.024 13.994 1.00 56.19 511 LEU A CA 1
ATOM 4160 C C . LEU A 1 511 ? 7.221 12.581 14.037 1.00 56.19 511 LEU A C 1
ATOM 4162 O O . LEU A 1 511 ? 7.593 11.564 13.459 1.00 56.19 511 LEU A O 1
ATOM 4166 N N . TRP A 1 512 ? 8.071 13.347 14.725 1.00 52.03 512 TRP A N 1
ATOM 4167 C CA . TRP A 1 512 ? 9.515 13.079 14.764 1.00 52.03 512 TRP A CA 1
ATOM 4168 C C . TRP A 1 512 ? 9.872 11.761 15.476 1.00 52.03 512 TRP A C 1
ATOM 4170 O O . TRP A 1 512 ? 10.920 11.189 15.191 1.00 52.03 512 TRP A O 1
ATOM 4180 N N . ASP A 1 513 ? 8.990 11.286 16.363 1.00 59.00 513 ASP A N 1
ATOM 4181 C CA . ASP A 1 513 ? 9.062 10.014 17.092 1.00 59.00 513 ASP A CA 1
ATOM 4182 C C . ASP A 1 513 ? 8.115 8.929 16.536 1.00 59.00 513 ASP A C 1
ATOM 4184 O O . ASP A 1 513 ? 7.919 7.872 17.142 1.00 59.00 513 ASP A O 1
ATOM 4188 N N . GLU A 1 514 ? 7.535 9.170 15.359 1.00 65.56 514 GLU A N 1
ATOM 4189 C CA . GLU A 1 514 ? 6.823 8.153 14.591 1.00 65.56 514 GLU A CA 1
ATOM 4190 C C . GLU A 1 514 ? 7.825 7.180 13.954 1.00 65.56 514 GLU A C 1
ATOM 4192 O O . GLU A 1 514 ? 8.829 7.600 13.370 1.00 65.56 514 GLU A O 1
ATOM 4197 N N . VAL A 1 515 ? 7.541 5.874 14.014 1.00 65.38 515 VAL A N 1
ATOM 4198 C CA . VAL A 1 515 ? 8.245 4.878 13.194 1.00 65.38 515 VAL A CA 1
ATOM 4199 C C . VAL A 1 515 ? 8.113 5.320 11.744 1.00 65.38 515 VAL A C 1
ATOM 4201 O O . VAL A 1 515 ? 6.996 5.462 11.243 1.00 65.38 515 VAL A O 1
ATOM 4204 N N . ARG A 1 516 ? 9.238 5.548 11.055 1.00 62.38 516 ARG A N 1
ATOM 4205 C CA . ARG A 1 516 ? 9.220 6.023 9.669 1.00 62.38 516 ARG A CA 1
ATOM 4206 C C . ARG A 1 516 ? 8.815 4.883 8.749 1.00 62.38 516 ARG A C 1
ATOM 4208 O O . ARG A 1 516 ? 9.651 4.220 8.141 1.00 62.38 516 ARG A O 1
ATOM 4215 N N . THR A 1 517 ? 7.506 4.672 8.657 1.00 50.53 517 THR A N 1
ATOM 4216 C CA . THR A 1 517 ? 6.896 3.650 7.818 1.00 50.53 517 THR A CA 1
ATOM 4217 C C . THR A 1 517 ? 7.240 3.910 6.358 1.00 50.53 517 THR A C 1
ATOM 4219 O O . THR A 1 517 ? 6.644 4.757 5.684 1.00 50.53 517 THR A O 1
ATOM 4222 N N . PHE A 1 518 ? 8.177 3.118 5.855 1.00 44.00 518 PHE A N 1
ATOM 4223 C CA . PHE A 1 518 ? 8.174 2.673 4.475 1.00 44.00 518 PHE A CA 1
ATOM 4224 C C . PHE A 1 518 ? 6.862 1.914 4.266 1.00 44.00 518 PHE A C 1
ATOM 4226 O O . PHE A 1 518 ? 6.718 0.785 4.719 1.00 44.00 518 PHE A O 1
ATOM 4233 N N . LEU A 1 519 ? 5.859 2.596 3.701 1.00 36.56 519 LEU A N 1
ATOM 4234 C CA . LEU A 1 519 ? 4.481 2.101 3.597 1.00 36.56 519 LEU A CA 1
ATOM 4235 C C . LEU A 1 519 ? 4.329 1.040 2.495 1.00 36.56 519 LEU A C 1
ATOM 4237 O O . LEU A 1 519 ? 3.509 1.184 1.584 1.00 36.56 519 LEU A O 1
ATOM 4241 N N . SER A 1 520 ? 5.047 -0.079 2.635 1.00 32.00 520 SER A N 1
ATOM 4242 C CA . SER A 1 520 ? 4.450 -1.350 2.233 1.00 32.00 520 SER A CA 1
ATOM 4243 C C . SER A 1 520 ? 3.078 -1.435 2.911 1.00 32.00 520 SER A C 1
ATOM 4245 O O . SER A 1 520 ? 2.883 -0.977 4.041 1.00 32.00 520 SER A O 1
ATOM 4247 N N . HIS A 1 521 ? 2.078 -1.956 2.206 1.00 32.50 521 HIS A N 1
ATOM 4248 C CA . HIS A 1 521 ? 0.725 -2.019 2.772 1.00 32.50 521 HIS A CA 1
ATOM 4249 C C . HIS A 1 521 ? 0.600 -3.149 3.817 1.00 32.50 521 HIS A C 1
ATOM 4251 O O . HIS A 1 521 ? -0.446 -3.310 4.444 1.00 32.50 521 HIS A O 1
ATOM 4257 N N . ASN A 1 522 ? 1.712 -3.841 4.093 1.00 31.88 522 ASN A N 1
ATOM 4258 C CA . ASN A 1 522 ? 1.860 -4.928 5.050 1.00 31.88 522 ASN A CA 1
ATOM 4259 C C . ASN A 1 522 ? 2.151 -4.399 6.471 1.00 31.88 522 ASN A C 1
ATOM 4261 O O . ASN A 1 522 ? 2.894 -5.002 7.242 1.00 31.88 522 ASN A O 1
ATOM 4265 N N . ALA A 1 523 ? 1.489 -3.302 6.861 1.00 34.19 523 ALA A N 1
ATOM 4266 C CA . ALA A 1 523 ? 1.325 -2.900 8.260 1.00 34.19 523 ALA A CA 1
ATOM 4267 C C . ALA A 1 523 ? 0.338 -3.859 8.966 1.00 34.19 523 ALA A C 1
ATOM 4269 O O . ALA A 1 523 ? -0.737 -3.469 9.430 1.00 34.19 523 ALA A O 1
ATOM 4270 N N . ILE A 1 524 ? 0.689 -5.148 8.977 1.00 31.72 524 ILE A N 1
ATOM 4271 C CA . ILE A 1 524 ? -0.135 -6.264 9.440 1.00 31.72 524 ILE A CA 1
ATOM 4272 C C . ILE A 1 524 ? -0.111 -6.279 10.969 1.00 31.72 524 ILE A C 1
ATOM 4274 O O . ILE A 1 524 ? 0.602 -7.052 11.606 1.00 31.72 524 ILE A O 1
ATOM 4278 N N . CYS A 1 525 ? -0.937 -5.430 11.576 1.00 31.09 525 CYS A N 1
ATOM 4279 C CA . CYS A 1 525 ? -1.306 -5.587 12.975 1.00 31.09 525 CYS A CA 1
ATOM 4280 C C . CYS A 1 525 ? -2.313 -6.746 13.089 1.00 31.09 525 CYS A C 1
ATOM 4282 O O . CYS A 1 525 ? -3.525 -6.543 13.168 1.00 31.09 525 CYS A O 1
ATOM 4284 N N . LYS A 1 526 ? -1.797 -7.979 13.010 1.00 23.36 526 LYS A N 1
ATOM 4285 C CA . LYS A 1 526 ? -2.532 -9.198 13.365 1.00 23.36 526 LYS A CA 1
ATOM 4286 C C . LYS A 1 526 ? -2.686 -9.232 14.881 1.00 23.36 526 LYS A C 1
ATOM 4288 O O . LYS A 1 526 ? -1.696 -9.375 15.595 1.00 23.36 526 LYS A O 1
ATOM 4293 N N . THR A 1 527 ? -3.922 -9.164 15.357 1.00 22.34 527 THR A N 1
ATOM 4294 C CA . THR A 1 527 ? -4.265 -9.746 16.655 1.00 22.34 527 THR A CA 1
ATOM 4295 C C . THR A 1 527 ? -4.204 -11.267 16.501 1.00 22.34 527 THR A C 1
ATOM 4297 O O . THR A 1 527 ? -4.830 -11.804 15.583 1.00 22.34 527 THR A O 1
ATOM 4300 N N . LEU A 1 528 ? -3.429 -11.930 17.359 1.00 21.06 528 LEU A N 1
ATOM 4301 C CA . LEU A 1 528 ? -3.366 -13.386 17.526 1.00 21.06 528 LEU A CA 1
ATOM 4302 C C . LEU A 1 528 ? -3.982 -13.759 18.880 1.00 21.06 528 LEU A C 1
ATOM 4304 O O . LEU A 1 528 ? -3.788 -12.960 19.825 1.00 21.06 528 LEU A O 1
#

Solvent-accessible surface area (backbone atoms only — not comparable to full-atom values): 31888 Å² total; per-residue (Å²): 140,92,83,92,80,88,81,90,88,87,80,88,85,82,88,87,88,88,82,81,92,83,82,77,93,71,80,81,85,71,85,72,85,80,69,89,65,75,70,93,60,83,40,99,80,35,89,57,90,68,88,63,95,65,99,65,80,80,83,93,79,84,85,89,73,81,56,99,86,57,68,56,47,78,49,81,32,47,76,85,49,42,65,58,55,49,54,60,32,45,78,70,37,27,46,79,56,41,44,35,52,44,70,42,81,77,65,98,62,74,46,68,33,34,44,34,33,28,37,66,52,91,66,85,80,66,48,77,48,79,51,66,80,31,45,68,68,56,46,50,54,50,50,55,48,30,60,77,67,61,37,44,76,68,35,74,32,77,24,74,54,99,85,43,68,29,33,17,38,33,30,36,53,59,90,69,95,80,74,63,68,48,81,47,78,43,47,39,71,56,51,61,56,44,46,67,51,40,46,75,75,34,30,43,67,73,41,59,44,49,43,68,46,96,80,72,45,58,29,28,42,35,34,31,36,62,34,59,72,68,48,70,46,79,46,61,44,71,41,72,65,58,44,50,52,66,58,66,73,70,61,80,68,67,69,56,92,44,54,45,58,57,44,56,31,57,42,72,53,98,75,72,69,44,39,38,40,36,32,33,30,44,65,76,82,68,42,75,98,52,87,76,58,63,53,70,68,45,69,75,96,42,41,86,51,36,74,53,57,52,46,57,51,52,49,53,28,44,77,66,38,52,55,52,51,77,51,73,46,60,38,94,88,75,70,46,74,69,37,66,28,29,30,33,24,31,29,68,95,78,62,37,64,41,49,96,82,56,39,72,84,66,64,76,61,54,51,56,57,53,50,51,46,52,53,49,29,40,78,67,69,58,36,93,55,51,77,42,34,40,30,47,92,93,15,77,44,37,70,87,49,62,91,45,70,58,49,76,68,55,49,66,26,24,50,44,23,33,74,68,20,10,55,5,53,56,45,77,48,67,68,62,66,51,59,48,73,79,43,54,78,68,57,34,48,53,50,49,51,40,68,49,73,67,81,48,57,50,68,74,43,79,20,69,36,64,62,38,50,55,50,49,41,50,51,44,22,65,62,64,76,46,58,50,67,60,46,43,41,66,76,49,28,52,81,69,71,47,88,73,82,85,81,57,96,47,82,93,56,56,57,95,67,39,41,62,71,57,65,55,89,77,73,74,82,71,87,128

Foldseek 3Di:
DDDDDDDDDDDDDDDDDDDDDDDDPPPDDDPDDPPDDWDDDDFPPQPDDATDDDPDDDDPDDDDDDDDPKDKDKDKAAPVCVVVVQVVVLVVQKHWLDKEWAWDPPDPDTGIIIITIIIGDPDNPKDKDKDWQAAPVSVVVVVVVCLVVVWAWRDKYWYADPNGIIIITMTMRDPDPDKRKDKDKDQPVVVVVVQVVVVVVQWDFLDWEWEADSVRTIMIITIIIRFLVKDKDKFKDQDPVVSVVVVPPPCVCVPPVQKIFSDKYWYDGPDDGIMIMTMIIGNDQACVVHDKDKDDAQDDPCRVCVVVVVCVVVVVCRVVVPQKDKDWDADPVPRHTRIIMIIHALDPVVRHGDDPLFAEDPPPVVLVLLVVLVVLCCVVCLDVDQQAFCEDVNHLCPPLQVVAQADPLSRRDGNVLLSQQQSQAQADDVVLVVVPLPDDLSVSLSVCRRPDDGPGHRPPDHHDHPSSSSSSQVSSCRSVVHHSQCSSVPRPQVVVVHPHDDADSDLVRGDPSHSNDSPPVPPDPDDD

Radius of gyration: 30.31 Å; Cα contacts (8 Å, |Δi|>4): 796; chains: 1; bounding box: 95×65×81 Å